Protein 3ZIE (pdb70)

CATH classification: 3.30.110.150

Solvent-accessible surface area: 24473 Å² total

Secondary structure (DSSP, 8-state):
-EEEEEE--SSTTHHHHHHHHHTT-EEEEE-GGGTT-HHHHHHHHHHHHHHHHHHT----EETTTEE---TT-EEEEEEE--/-EEEEEE--SGGGHHHHHHHHHTT-EEEEE-GGGTT-HHHHHHHHHHHHHHHHHHT----EETTTEE---TT-EEEEEEE----/-EEEEEE--SGGGHHHHHHHHHTT-EEEEE-GGGTT-HHHHHHHHHHHHHHHHHHT----EETTTEE---TT-EEEEEEE--/-EEEEEE-SSGGGHHHHHHHHHTT-EEEEE-GGGTT-HHHHHHHHHHHHHHHHHHT----EETTTEE---TT-EEEEEEE-/-EEEEEE--SGGGHHHHHHHHHTT-EEEEE-GGGTT-HHHHHHHHHHHHHHHHHHT----EETTTEE---TT-EEEEEEE--/-EEEEEE-SSGGGHHHHHHHHHTT-EEEEE-TTTTT-HHHHHHHHHHHHHHHHHTT----EETTTEE---TT-EEEEEEE---

B-factor: mean 15.55, std 7.04, range [2.0, 48.79]

Foldseek 3Di:
DEEEEAEPQFQVCLVVCLVQQVVWYKYKYFQVNCLPVVVRVVVSVVSVVVSCVVQVEDWDDDPRGIIIGHRPDYDDPPDDDD/DEEEEAEDQFDPCLVVVLVQLVVFYKYKYFAQNCLPVVVRVVVSVVSVVVSCVVQVHEWADDPDTIIIGGHPDHDDPPDDDDPD/DEEEEAEDQFPPCLVVVLVCQVVWYKYKYFQVNCLPVVVRVVVSVVSVVVSCVVQVEEWADDPSGIIIGGHPYYDDPDDDDD/DEEEEAEPLFDPCLVVVLVQQVVFYKYKYFCPNCLPVVVRVVVSVVSVVVSCVVFVHDWADDPSGIIIGGHPDHDDPPDDD/DEEEEAADQFQVCLVVVLVCQVVWYKYKYFCVNCLVVVVRVVVSVVSVCVSCVVQVHEWDDDPSTIIMGGRPYYDDPPDDDD/DEEEEAEDQFCVCLVVVLVQQVVWYKYKYFCVNCLVVVVRVVVNVVSVVVSCVVQVEDWADDPRTIIIGGHPDYDDPPDDDDD

Sequence (494 aa):
VYIRVAEVTGLNEVPEIKREIYDGNIVVADIAFIKHDKLTLDRVLKDLRQLAEDVKGDIVGLGEDYVITPTGIKVDRNKIRSVYIRVAEVTGLNEVPEIKREIYDGNIVVADIAFIKHDKLTLDRVLKDLRQLAEDVKGDIVGLGEDYVITPTGIKVDRNKIRSSSVYIRVAEVTGLNEVPEIKREIYDGNIVVADIAFIKHDKLTLDRVLKDLRQLAEDVKGDIVGLGEDYVITPTGIKVDRNKIRSVYIRVAEVTGLNEVPEIKREIYDGNIVVADIAFIKHDKLTLDRVLKDLRQLAEDVKGDIVGLGEDYVITPTGIKVDRNKIRVYIRVAEVTGLNEVPEIKREIYDGNIVVADIAFIKHDKLTLDRVLKDLRQLAEDVKGDIVGLGEDYVITPTGIKVDRNKIRSVYIRVAEVTGLNEVPEIKREIYDGNIVVADIAFIKHDKLTLDRVLKDLRQLAEDVKGDIVGLGEDYVITPTGIKVDRNKIRSS

InterPro domains:
  IPR007561 Cell division protein SepF/SepF-related [PF04472] (39-112)
  IPR012426 Cell division protein SepF, archaea [PIRSF019313] (1-121)
  IPR038594 SepF-like superfamily [G3DSA:3.30.110.150] (37-122)

Nearest PDB structures (foldseek):
  3zie-assembly1_A  TM=9.985E-01  e=2.002E-14  Archaeoglobus fulgidus
  3zig-assembly2_B  TM=8.931E-01  e=1.558E-04  Pyrococcus furiosus COM1
  6scq-assembly1_A  TM=8.341E-01  e=1.762E-03  Corynebacterium glutamicum ATCC 13032
  3zii-assembly1_A-2  TM=8.131E-01  e=3.697E-03  Bacillus subtilis
  3p04-assembly1_A  TM=8.706E-01  e=6.338E-03  Corynebacterium glutamicum

Organism: Archaeoglobus fulgidus (strain ATCC 49558 / DSM 4304 / JCM 9628 / NBRC 100126 / VC-16) (NCBI:txid224325)

Radius of gyration: 30.58 Å; Cα contacts (8 Å, |Δi|>4): 1049; chains: 6; bounding box: 72×82×55 Å

Structure (mmCIF, N/CA/C/O backbone):
data_3ZIE
#
_entry.id   3ZIE
#
_cell.length_a   107.020
_cell.length_b   64.090
_cell.length_c   82.640
_cell.angle_alpha   90.00
_cell.angle_beta   90.00
_cell.angle_gamma   90.00
#
_symmetry.space_group_name_H-M   'P 21 21 2'
#
loop_
_entity.id
_entity.type
_entity.pdbx_description
1 polymer 'SEPF-LIKE PROTEIN'
2 water water
#
loop_
_atom_site.group_PDB
_atom_site.id
_atom_site.type_symbol
_atom_site.label_atom_id
_atom_site.label_alt_id
_atom_site.label_comp_id
_atom_site.label_asym_id
_atom_site.label_entity_id
_atom_site.label_seq_id
_atom_site.pdbx_PDB_ins_code
_atom_site.Cartn_x
_atom_site.Cartn_y
_atom_site.Cartn_z
_atom_site.occupancy
_atom_site.B_iso_or_equiv
_atom_site.auth_seq_id
_atom_site.auth_comp_id
_atom_site.auth_asym_id
_atom_site.auth_atom_id
_atom_site.pdbx_PDB_model_num
ATOM 1 N N . VAL A 1 1 ? 66.247 6.448 -1.371 1.00 18.38 37 VAL A N 1
ATOM 2 C CA . VAL A 1 1 ? 65.934 7.702 -2.126 1.00 16.79 37 VAL A CA 1
ATOM 3 C C . VAL A 1 1 ? 65.243 8.582 -1.124 1.00 15.71 37 VAL A C 1
ATOM 4 O O . VAL A 1 1 ? 64.384 8.091 -0.388 1.00 16.78 37 VAL A O 1
ATOM 8 N N . TYR A 1 2 ? 65.568 9.865 -1.067 1.00 12.94 38 TYR A N 1
ATOM 9 C CA . TYR A 1 2 ? 64.670 10.750 -0.370 1.00 12.63 38 TYR A CA 1
ATOM 10 C C . TYR A 1 2 ? 64.437 11.981 -1.224 1.00 11.90 38 TYR A C 1
ATOM 11 O O . TYR A 1 2 ? 65.081 12.097 -2.260 1.00 9.96 38 TYR A O 1
ATOM 20 N N . ILE A 1 3 ? 63.516 12.854 -0.815 1.00 10.06 39 ILE A N 1
ATOM 21 C CA . ILE A 1 3 ? 63.236 14.093 -1.505 1.00 9.56 39 ILE A CA 1
ATOM 22 C C . ILE A 1 3 ? 63.739 15.182 -0.586 1.00 10.60 39 ILE A C 1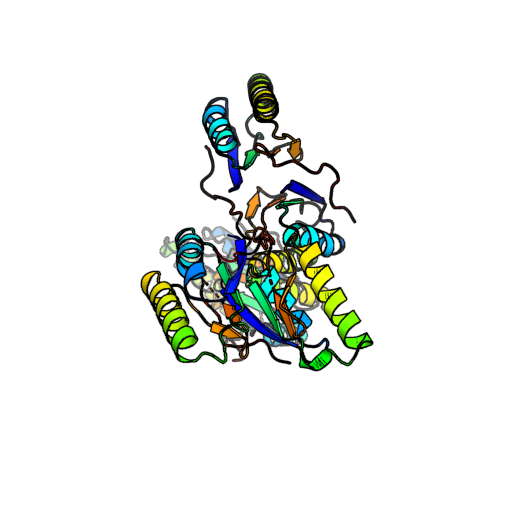
ATOM 23 O O . ILE A 1 3 ? 63.590 15.079 0.649 1.00 10.75 39 ILE A O 1
ATOM 28 N N . ARG A 1 4 ? 64.358 16.216 -1.163 1.00 10.48 40 ARG A N 1
ATOM 29 C CA . ARG A 1 4 ? 64.870 17.331 -0.383 1.00 10.43 40 ARG A CA 1
ATOM 30 C C . ARG A 1 4 ? 64.417 18.615 -1.081 1.00 10.71 40 ARG A C 1
ATOM 31 O O . ARG A 1 4 ? 64.441 18.718 -2.317 1.00 10.13 40 ARG A O 1
ATOM 39 N N . VAL A 1 5 ? 63.936 19.568 -0.302 1.00 11.15 41 VAL A N 1
ATOM 40 C CA . VAL A 1 5 ? 63.559 20.877 -0.827 1.00 10.44 41 VAL A CA 1
ATOM 41 C C . VAL A 1 5 ? 64.776 21.860 -0.826 1.00 11.98 41 VAL A C 1
ATOM 42 O O . VAL A 1 5 ? 65.503 21.968 0.170 1.00 11.47 41 VAL A O 1
ATOM 46 N N . ALA A 1 6 ? 64.938 22.624 -1.910 1.00 9.61 42 ALA A N 1
ATOM 47 C CA . ALA A 1 6 ? 66.017 23.608 -2.045 1.00 10.55 42 ALA A CA 1
ATOM 48 C C . ALA A 1 6 ? 65.422 25.002 -2.070 1.00 11.78 42 ALA A C 1
ATOM 49 O O . ALA A 1 6 ? 64.428 25.236 -2.754 1.00 12.32 42 ALA A O 1
ATOM 51 N N . GLU A 1 7 ? 66.022 25.928 -1.344 1.00 11.61 43 GLU A N 1
ATOM 52 C CA . GLU A 1 7 ? 65.566 27.317 -1.451 1.00 13.95 43 GLU A CA 1
ATOM 53 C C . GLU A 1 7 ? 66.546 28.019 -2.324 1.00 12.86 43 GLU A C 1
ATOM 54 O O . GLU A 1 7 ? 67.672 28.298 -1.917 1.00 13.95 43 GLU A O 1
ATOM 60 N N . VAL A 1 8 ? 66.141 28.253 -3.568 1.00 12.64 44 VAL A N 1
ATOM 61 C CA . VAL A 1 8 ? 67.082 28.677 -4.574 1.00 12.19 44 VAL A CA 1
ATOM 62 C C . VAL A 1 8 ? 67.073 30.200 -4.639 1.00 14.24 44 VAL A C 1
ATOM 63 O O . VAL A 1 8 ? 66.225 30.807 -5.315 1.00 14.59 44 VAL A O 1
ATOM 67 N N . THR A 1 9 ? 68.040 30.804 -3.950 1.00 15.59 45 THR A N 1
ATOM 68 C CA . THR A 1 9 ? 68.166 32.283 -3.863 1.00 17.29 45 THR A CA 1
ATOM 69 C C . THR A 1 9 ? 69.187 32.857 -4.840 1.00 18.06 45 THR A C 1
ATOM 70 O O . THR A 1 9 ? 69.319 34.045 -4.946 1.00 18.78 45 THR A O 1
ATOM 74 N N . GLY A 1 10 ? 69.886 32.028 -5.594 1.00 18.12 46 GLY A N 1
ATOM 75 C CA . GLY A 1 10 ? 71.025 32.532 -6.346 1.00 19.68 46 GLY A CA 1
ATOM 76 C C . GLY A 1 10 ? 71.752 31.401 -7.012 1.00 19.87 46 GLY A C 1
ATOM 77 O O . GLY A 1 10 ? 71.149 30.380 -7.245 1.00 19.39 46 GLY A O 1
ATOM 78 N N . LEU A 1 11 ? 73.040 31.569 -7.289 1.00 18.55 47 LEU A N 1
ATOM 79 C CA . LEU A 1 11 ? 73.822 30.460 -7.889 1.00 19.16 47 LEU A CA 1
ATOM 80 C C . LEU A 1 11 ? 74.416 29.500 -6.886 1.00 17.13 47 LEU A C 1
ATOM 81 O O . LEU A 1 11 ? 74.820 28.399 -7.238 1.00 16.51 47 LEU A O 1
ATOM 86 N N . ASN A 1 12 ? 74.355 29.856 -5.616 1.00 15.19 48 ASN A N 1
ATOM 87 C CA . ASN A 1 12 ? 75.065 29.097 -4.593 1.00 16.56 48 ASN A CA 1
ATOM 88 C C . ASN A 1 12 ? 74.370 27.814 -4.089 1.00 16.21 48 ASN A C 1
ATOM 89 O O . ASN A 1 12 ? 74.843 27.210 -3.158 1.00 18.63 48 ASN A O 1
ATOM 94 N N . GLU A 1 13 ? 73.250 27.406 -4.661 1.00 12.51 49 GLU A N 1
ATOM 95 C CA . GLU A 1 13 ? 72.637 26.199 -4.184 1.00 12.99 49 GLU A CA 1
ATOM 96 C C . GLU A 1 13 ? 72.792 25.095 -5.250 1.00 12.98 49 GLU A C 1
ATOM 97 O O . GLU A 1 13 ? 72.643 23.904 -4.950 1.00 10.77 49 GLU A O 1
ATOM 103 N N . VAL A 1 14 ? 73.128 25.513 -6.468 1.00 11.30 50 VAL A N 1
ATOM 104 C CA . VAL A 1 14 ? 73.295 24.538 -7.573 1.00 12.55 50 VAL A CA 1
ATOM 105 C C . VAL A 1 14 ? 74.290 23.367 -7.270 1.00 12.13 50 VAL A C 1
ATOM 106 O O . VAL A 1 14 ? 73.939 22.231 -7.525 1.00 11.93 50 VAL A O 1
ATOM 110 N N . PRO A 1 15 ? 75.529 23.649 -6.751 1.00 12.08 51 PRO A N 1
ATOM 111 C CA . PRO A 1 15 ? 76.444 22.505 -6.427 1.00 11.55 51 PRO A CA 1
ATOM 112 C C . PRO A 1 15 ? 75.829 21.414 -5.537 1.00 11.59 51 PRO A C 1
ATOM 113 O O . PRO A 1 15 ? 76.033 20.238 -5.798 1.00 10.16 51 PRO A O 1
ATOM 117 N N . GLU A 1 16 ? 75.097 21.804 -4.492 1.00 10.99 52 GLU A N 1
ATOM 118 C CA . GLU A 1 16 ? 74.472 20.829 -3.601 1.00 12.00 52 GLU A CA 1
ATOM 119 C C . GLU A 1 16 ? 73.282 20.102 -4.257 1.00 10.13 52 GLU A C 1
ATOM 120 O O . GLU A 1 16 ? 73.073 18.907 -4.004 1.00 8.52 52 GLU A O 1
ATOM 126 N N . ILE A 1 17 ? 72.498 20.837 -5.060 1.00 8.47 53 ILE A N 1
ATOM 127 C CA . ILE A 1 17 ? 71.398 20.212 -5.826 1.00 8.46 53 ILE A CA 1
ATOM 128 C C . ILE A 1 17 ? 71.985 19.114 -6.699 1.00 8.33 53 ILE A C 1
ATOM 129 O O . ILE A 1 17 ? 71.475 17.977 -6.683 1.00 7.08 53 ILE A O 1
ATOM 134 N N . LYS A 1 18 ? 73.075 19.437 -7.408 1.00 8.25 54 LYS A N 1
ATOM 135 C CA . LYS A 1 18 ? 73.736 18.427 -8.254 1.00 8.93 54 LYS A CA 1
ATOM 136 C C . LYS A 1 18 ? 74.182 17.219 -7.444 1.00 9.01 54 LYS A C 1
ATOM 137 O O . LYS A 1 18 ? 74.001 16.075 -7.873 1.00 8.19 54 LYS A O 1
ATOM 143 N N . ARG A 1 19 ? 74.773 17.470 -6.263 1.00 9.34 55 ARG A N 1
ATOM 144 C CA . ARG A 1 19 ? 75.237 16.389 -5.429 1.00 10.16 55 ARG A CA 1
ATOM 145 C C . ARG A 1 19 ? 74.078 15.439 -5.052 1.00 10.72 55 ARG A C 1
ATOM 146 O O . ARG A 1 19 ? 74.237 14.204 -5.064 1.00 10.31 55 ARG A O 1
ATOM 154 N N . GLU A 1 20 ? 72.917 16.006 -4.719 1.00 9.12 56 GLU A N 1
ATOM 155 C CA . GLU A 1 20 ? 71.776 15.181 -4.311 1.00 9.56 56 GLU A CA 1
ATOM 156 C C . GLU A 1 20 ? 71.257 14.372 -5.482 1.00 9.42 56 GLU A C 1
ATOM 157 O O . GLU A 1 20 ? 70.890 13.178 -5.317 1.00 9.78 56 GLU A O 1
ATOM 163 N N . ILE A 1 21 ? 71.218 15.004 -6.658 1.00 7.97 57 ILE A N 1
ATOM 164 C CA . ILE A 1 21 ? 70.735 14.307 -7.857 1.00 6.82 57 ILE A CA 1
ATOM 165 C C . ILE A 1 21 ? 71.697 13.131 -8.228 1.00 8.06 57 ILE A C 1
ATOM 166 O O . ILE A 1 21 ? 71.254 11.984 -8.411 1.00 7.78 57 ILE A O 1
ATOM 171 N N . TYR A 1 22 ? 72.999 13.420 -8.252 1.00 8.30 58 TYR A N 1
ATOM 172 C CA . TYR A 1 22 ? 74.017 12.407 -8.534 1.00 10.83 58 TYR A CA 1
ATOM 173 C C . TYR A 1 22 ? 73.887 11.231 -7.555 1.00 10.94 58 TYR A C 1
ATOM 174 O O . TYR A 1 22 ? 74.149 10.090 -7.901 1.00 10.56 58 TYR A O 1
ATOM 183 N N . ASP A 1 23 ? 73.509 11.542 -6.314 1.00 11.23 59 ASP A N 1
ATOM 184 C CA . ASP A 1 23 ? 73.340 10.560 -5.286 1.00 12.69 59 ASP A CA 1
ATOM 185 C C . ASP A 1 23 ? 72.100 9.714 -5.467 1.00 12.29 59 ASP A C 1
ATOM 186 O O . ASP A 1 23 ? 71.988 8.701 -4.793 1.00 12.74 59 ASP A O 1
ATOM 191 N N . GLY A 1 24 ? 71.182 10.085 -6.361 1.00 11.08 60 GLY A N 1
ATOM 192 C CA . GLY A 1 24 ? 69.946 9.265 -6.548 1.00 9.21 60 GLY A CA 1
ATOM 193 C C . GLY A 1 24 ? 68.725 9.837 -5.780 1.00 8.46 60 GLY A C 1
ATOM 194 O O . GLY A 1 24 ? 67.684 9.229 -5.729 1.00 9.31 60 GLY A O 1
ATOM 195 N N . ASN A 1 25 ? 68.845 11.037 -5.213 1.00 7.65 61 ASN A N 1
ATOM 196 C CA . ASN A 1 25 ? 67.772 11.724 -4.505 1.00 9.27 61 ASN A CA 1
ATOM 197 C C . ASN A 1 25 ? 67.014 12.697 -5.410 1.00 10.29 61 ASN A C 1
ATOM 198 O O . ASN A 1 25 ? 67.525 13.088 -6.491 1.00 8.99 61 ASN A O 1
ATOM 203 N N . ILE A 1 26 ? 65.793 13.078 -4.974 1.00 10.13 62 ILE A N 1
ATOM 204 C CA . ILE A 1 26 ? 64.916 13.984 -5.733 1.00 9.11 62 ILE A CA 1
ATOM 205 C C . ILE A 1 26 ? 65.035 15.352 -5.091 1.00 10.44 62 ILE A C 1
ATOM 206 O O . ILE A 1 26 ? 65.054 15.471 -3.864 1.00 10.43 62 ILE A O 1
ATOM 211 N N . VAL A 1 27 ? 65.052 16.391 -5.903 1.00 9.74 63 VAL A N 1
ATOM 212 C CA . VAL A 1 27 ? 65.072 17.767 -5.334 1.00 9.17 63 VAL A CA 1
ATOM 213 C C . VAL A 1 27 ? 63.891 18.555 -5.804 1.00 8.85 63 VAL A C 1
ATOM 214 O O . VAL A 1 27 ? 63.542 18.527 -7.012 1.00 8.03 63 VAL A O 1
ATOM 218 N N . VAL A 1 28 ? 63.194 19.172 -4.851 1.00 8.39 64 VAL A N 1
ATOM 219 C CA . VAL A 1 28 ? 62.135 20.141 -5.249 1.00 10.02 64 VAL A CA 1
ATOM 220 C C . VAL A 1 28 ? 62.674 21.537 -4.981 1.00 10.44 64 VAL A C 1
ATOM 221 O O . VAL A 1 28 ? 62.973 21.879 -3.825 1.00 11.38 64 VAL A O 1
ATOM 225 N N . ALA A 1 29 ? 62.870 22.322 -6.038 1.00 9.07 65 ALA A N 1
ATOM 226 C CA . ALA A 1 29 ? 63.555 23.613 -5.881 1.00 10.44 65 ALA A CA 1
ATOM 227 C C . ALA A 1 29 ? 62.550 24.753 -5.866 1.00 11.11 65 ALA A C 1
ATOM 228 O O . ALA A 1 29 ? 61.746 24.849 -6.774 1.00 13.69 65 ALA A O 1
ATOM 230 N N . ASP A 1 30 ? 62.524 25.552 -4.784 1.00 12.31 66 ASP A N 1
ATOM 231 C CA . ASP A 1 30 ? 61.741 26.787 -4.720 1.00 12.28 66 ASP A CA 1
ATOM 232 C C . ASP A 1 30 ? 62.522 27.902 -5.359 1.00 10.78 66 ASP A C 1
ATOM 233 O O . ASP A 1 30 ? 63.540 28.331 -4.817 1.00 12.32 66 ASP A O 1
ATOM 238 N N . ILE A 1 31 ? 62.078 28.349 -6.539 1.00 11.44 67 ILE A N 1
ATOM 239 C CA . ILE A 1 31 ? 62.781 29.394 -7.309 1.00 10.74 67 ILE A CA 1
ATOM 240 C C . ILE A 1 31 ? 62.044 30.749 -7.229 1.00 11.72 67 ILE A C 1
ATOM 241 O O . ILE A 1 31 ? 62.299 31.654 -8.017 1.00 11.76 67 ILE A O 1
ATOM 246 N N . ALA A 1 32 ? 61.117 30.881 -6.267 1.00 13.48 68 ALA A N 1
ATOM 247 C CA . ALA A 1 32 ? 60.300 32.123 -6.139 1.00 15.15 68 ALA A CA 1
ATOM 248 C C . ALA A 1 32 ? 61.167 33.363 -5.938 1.00 15.07 68 ALA A C 1
ATOM 249 O O . ALA A 1 32 ? 60.916 34.411 -6.548 1.00 16.60 68 ALA A O 1
ATOM 251 N N . PHE A 1 33 ? 62.247 33.211 -5.177 1.00 14.79 69 PHE A N 1
ATOM 252 C CA . PHE A 1 33 ? 63.245 34.294 -4.979 1.00 16.25 69 PHE A CA 1
ATOM 253 C C . PHE A 1 33 ? 63.834 34.931 -6.231 1.00 17.32 69 PHE A C 1
ATOM 254 O O . PHE A 1 33 ? 64.134 36.158 -6.242 1.00 16.35 69 PHE A O 1
ATOM 262 N N . ILE A 1 34 ? 64.093 34.087 -7.252 1.00 15.52 70 ILE A N 1
ATOM 263 C CA . ILE A 1 34 ? 64.832 34.572 -8.381 1.00 14.57 70 ILE A CA 1
ATOM 264 C C . ILE A 1 34 ? 63.953 34.593 -9.600 1.00 15.17 70 ILE A C 1
ATOM 265 O O . ILE A 1 34 ? 64.415 34.905 -10.689 1.00 13.79 70 ILE A O 1
ATOM 270 N N . LYS A 1 35 ? 62.688 34.184 -9.439 1.00 16.61 71 LYS A N 1
ATOM 271 C CA . LYS A 1 35 ? 61.759 34.196 -10.545 1.00 18.59 71 LYS A CA 1
ATOM 272 C C . LYS A 1 35 ? 61.718 35.510 -11.327 1.00 20.86 71 LYS A C 1
ATOM 273 O O . LYS A 1 35 ? 61.523 35.518 -12.577 1.00 20.99 71 LYS A O 1
ATOM 279 N N . HIS A 1 36 ? 61.889 36.641 -10.635 1.00 21.06 72 HIS A N 1
ATOM 280 C CA . HIS A 1 36 ? 61.790 37.912 -11.344 1.00 22.12 72 HIS A CA 1
ATOM 281 C C . HIS A 1 36 ? 63.126 38.498 -11.666 1.00 21.93 72 HIS A C 1
ATOM 282 O O . HIS A 1 36 ? 63.151 39.637 -12.137 1.00 22.46 72 HIS A O 1
ATOM 289 N N . ASP A 1 37 ? 64.231 37.762 -11.444 1.00 19.86 73 ASP A N 1
ATOM 290 C CA . ASP A 1 37 ? 65.532 38.221 -11.884 1.00 20.39 73 ASP A CA 1
ATOM 291 C C . ASP A 1 37 ? 65.941 37.192 -12.940 1.00 20.12 73 ASP A C 1
ATOM 292 O O . ASP A 1 37 ? 66.675 36.218 -12.633 1.00 18.07 73 ASP A O 1
ATOM 297 N N . LYS A 1 38 ? 65.458 37.430 -14.154 1.00 17.64 74 LYS A N 1
ATOM 298 C CA . LYS A 1 38 ? 65.494 36.444 -15.237 1.00 17.74 74 LYS A CA 1
ATOM 299 C C . LYS A 1 38 ? 66.870 35.999 -15.685 1.00 16.54 74 LYS A C 1
ATOM 300 O O . LYS A 1 38 ? 67.028 34.850 -16.100 1.00 17.17 74 LYS A O 1
ATOM 306 N N . LEU A 1 39 ? 67.879 36.842 -15.526 1.00 16.01 75 LEU A N 1
ATOM 307 C CA . LEU A 1 39 ? 69.240 36.423 -15.835 1.00 15.61 75 LEU A CA 1
ATOM 308 C C . LEU A 1 39 ? 69.703 35.369 -14.844 1.00 15.40 75 LEU A C 1
ATOM 309 O O . LEU A 1 39 ? 70.250 34.366 -15.251 1.00 14.60 75 LEU A O 1
ATOM 314 N N . THR A 1 40 ? 69.474 35.589 -13.553 1.00 15.07 76 THR A N 1
ATOM 315 C CA . THR A 1 40 ? 69.883 34.638 -12.544 1.00 13.92 76 THR A CA 1
ATOM 316 C C . THR A 1 40 ? 69.129 33.344 -12.745 1.00 13.04 76 THR A C 1
ATOM 317 O O . THR A 1 40 ? 69.737 32.309 -12.696 1.00 14.75 76 THR A O 1
ATOM 321 N N . LEU A 1 41 ? 67.815 33.443 -12.989 1.00 12.46 77 LEU A N 1
ATOM 322 C CA . LEU A 1 41 ? 66.927 32.316 -13.212 1.00 13.92 77 LEU A CA 1
ATOM 323 C C . LEU A 1 41 ? 67.450 31.486 -14.389 1.00 13.23 77 LEU A C 1
ATOM 324 O O . LEU A 1 41 ? 67.489 30.263 -14.306 1.00 11.90 77 LEU A O 1
ATOM 329 N N . ASP A 1 42 ? 67.830 32.156 -15.492 1.00 12.26 78 ASP A N 1
ATOM 330 C CA . ASP A 1 42 ? 68.261 31.417 -16.708 1.00 12.83 78 ASP A CA 1
ATOM 331 C C . ASP A 1 42 ? 69.574 30.732 -16.438 1.00 12.81 78 ASP A C 1
ATOM 332 O O . ASP A 1 42 ? 69.783 29.627 -16.929 1.00 12.57 78 ASP A O 1
ATOM 337 N N . ARG A 1 43 ? 70.456 31.375 -15.655 1.00 12.75 79 ARG A N 1
ATOM 338 C CA . ARG A 1 43 ? 71.733 30.727 -15.280 1.00 14.79 79 ARG A CA 1
ATOM 339 C C . ARG A 1 43 ? 71.471 29.493 -14.436 1.00 13.28 79 ARG A C 1
ATOM 340 O O . ARG A 1 43 ? 71.979 28.430 -14.747 1.00 13.47 79 ARG A O 1
ATOM 348 N N . VAL A 1 44 ? 70.683 29.630 -13.378 1.00 10.99 80 VAL A N 1
ATOM 349 C CA . VAL A 1 44 ? 70.372 28.452 -12.592 1.00 11.49 80 VAL A CA 1
ATOM 350 C C . VAL A 1 44 ? 69.685 27.362 -13.460 1.00 10.92 80 VAL A C 1
ATOM 351 O O . VAL A 1 44 ? 69.996 26.187 -13.323 1.00 10.70 80 VAL A O 1
ATOM 355 N N . LEU A 1 45 ? 68.732 27.746 -14.313 1.00 10.61 81 LEU A N 1
ATOM 356 C CA . LEU A 1 45 ? 67.964 26.730 -15.096 1.00 11.42 81 LEU A CA 1
ATOM 357 C C . LEU A 1 45 ? 68.802 26.005 -16.156 1.00 11.19 81 LEU A C 1
ATOM 358 O O . LEU A 1 45 ? 68.628 24.807 -16.411 1.00 10.86 81 LEU A O 1
ATOM 363 N N . LYS A 1 46 ? 69.677 26.741 -16.800 1.00 11.21 82 LYS A N 1
ATOM 364 C CA . LYS A 1 46 ? 70.598 26.153 -17.726 1.00 12.71 82 LYS A CA 1
ATOM 365 C C . LYS A 1 46 ? 71.393 25.036 -16.985 1.00 11.00 82 LYS A C 1
ATOM 366 O O . LYS A 1 46 ? 71.521 23.919 -17.495 1.00 9.52 82 LYS A O 1
ATOM 372 N N . ASP A 1 47 ? 71.906 25.361 -15.802 1.00 10.78 83 ASP A N 1
ATOM 373 C CA . ASP A 1 47 ? 72.708 24.393 -15.027 1.00 12.39 83 ASP A CA 1
ATOM 374 C C . ASP A 1 47 ? 71.868 23.183 -14.663 1.00 11.21 83 ASP A C 1
ATOM 375 O O . ASP A 1 47 ? 72.330 22.040 -14.803 1.00 9.58 83 ASP A O 1
ATOM 380 N N . LEU A 1 48 ? 70.628 23.411 -14.204 1.00 9.00 84 LEU A N 1
ATOM 381 C CA . LEU A 1 48 ? 69.800 22.254 -13.813 1.00 9.13 84 LEU A CA 1
ATOM 382 C C . LEU A 1 48 ? 69.259 21.381 -14.958 1.00 9.60 84 LEU A C 1
ATOM 383 O O . LEU A 1 48 ? 69.064 20.165 -14.782 1.00 7.56 84 LEU A O 1
ATOM 388 N N . ARG A 1 49 ? 68.949 22.018 -16.078 1.00 9.36 85 ARG A N 1
ATOM 389 C CA . ARG A 1 49 ? 68.595 21.303 -17.310 1.00 9.37 85 ARG A CA 1
ATOM 390 C C . ARG A 1 49 ? 69.761 20.489 -17.857 1.00 9.59 85 ARG A C 1
ATOM 391 O O . ARG A 1 49 ? 69.571 19.350 -18.293 1.00 9.14 85 ARG A O 1
ATOM 399 N N . GLN A 1 50 ? 70.967 21.048 -17.799 1.00 8.36 86 GLN A N 1
ATOM 400 C CA . GLN A 1 50 ? 72.138 20.301 -18.233 1.00 11.33 86 GLN A CA 1
ATOM 401 C C . GLN A 1 50 ? 72.331 19.086 -17.313 1.00 11.34 86 GLN A C 1
ATOM 402 O O . GLN A 1 50 ? 72.647 17.974 -17.762 1.00 10.76 86 GLN A O 1
ATOM 408 N N . LEU A 1 51 ? 72.113 19.271 -16.015 1.00 10.67 87 LEU A N 1
ATOM 409 C CA . LEU A 1 51 ? 72.254 18.121 -15.091 1.00 8.55 87 LEU A CA 1
ATOM 410 C C . LEU A 1 51 ? 71.194 17.009 -15.439 1.00 10.55 87 LEU A C 1
ATOM 411 O O . LEU A 1 51 ? 71.532 15.835 -15.474 1.00 9.20 87 LEU A O 1
ATOM 416 N N . ALA A 1 52 ? 69.922 17.391 -15.603 1.00 8.72 88 ALA A N 1
ATOM 417 C CA . ALA A 1 52 ? 68.886 16.452 -15.987 1.00 10.14 88 ALA A CA 1
ATOM 418 C C . ALA A 1 52 ? 69.246 15.682 -17.243 1.00 10.14 88 ALA A C 1
ATOM 419 O O . ALA A 1 52 ? 69.075 14.457 -17.271 1.00 11.28 88 ALA A O 1
ATOM 421 N N . GLU A 1 53 ? 69.735 16.374 -18.270 1.00 10.57 89 GLU A N 1
ATOM 422 C CA . GLU A 1 53 ? 70.165 15.689 -19.488 1.00 13.65 89 GLU A CA 1
ATOM 423 C C . GLU A 1 53 ? 71.282 14.706 -19.202 1.00 11.17 89 GLU A C 1
ATOM 424 O O . GLU A 1 53 ? 71.271 13.582 -19.709 1.00 10.28 89 GLU A O 1
ATOM 430 N N . ASP A 1 54 ? 72.266 15.163 -18.428 1.00 11.50 90 ASP A N 1
ATOM 431 C CA . ASP A 1 54 ? 73.480 14.393 -18.164 1.00 10.73 90 ASP A CA 1
ATOM 432 C C . ASP A 1 54 ? 73.145 13.092 -17.499 1.00 11.83 90 ASP A C 1
ATOM 433 O O . ASP A 1 54 ? 73.674 12.065 -17.897 1.00 12.05 90 ASP A O 1
ATOM 438 N N . VAL A 1 55 ? 72.264 13.121 -16.494 1.00 11.02 91 VAL A N 1
ATOM 439 C CA . VAL A 1 55 ? 71.933 11.913 -15.772 1.00 9.41 91 VAL A CA 1
ATOM 440 C C . VAL A 1 55 ? 70.729 11.163 -16.300 1.00 10.70 91 VAL A C 1
ATOM 441 O O . VAL A 1 55 ? 70.330 10.160 -15.720 1.00 10.20 91 VAL A O 1
ATOM 445 N N . LYS A 1 56 ? 70.194 11.618 -17.433 1.00 11.10 92 LYS A N 1
ATOM 446 C CA . LYS A 1 56 ? 68.924 11.154 -17.942 1.00 12.20 92 LYS A CA 1
ATOM 447 C C . LYS A 1 56 ? 67.827 11.148 -16.848 1.00 12.24 92 LYS A C 1
ATOM 448 O O . LYS A 1 56 ? 67.103 10.160 -16.699 1.00 11.41 92 LYS A O 1
ATOM 454 N N . GLY A 1 57 ? 67.760 12.233 -16.072 1.00 11.26 93 GLY A N 1
ATOM 455 C CA . GLY A 1 57 ? 66.675 12.404 -15.068 1.00 10.94 93 GLY A CA 1
ATOM 456 C C . GLY A 1 57 ? 65.624 13.315 -15.693 1.00 12.51 93 GLY A C 1
ATOM 457 O O . GLY A 1 57 ? 65.482 13.400 -16.931 1.00 12.26 93 GLY A O 1
ATOM 458 N N . ASP A 1 58 ? 64.882 14.053 -14.883 1.00 10.67 94 ASP A N 1
ATOM 459 C CA . ASP A 1 58 ? 63.891 14.906 -15.507 1.00 10.42 94 ASP A CA 1
ATOM 460 C C . ASP A 1 58 ? 63.904 16.189 -14.727 1.00 8.99 94 ASP A C 1
ATOM 461 O O . ASP A 1 58 ? 64.455 16.263 -13.607 1.00 9.04 94 ASP A O 1
ATOM 466 N N . ILE A 1 59 ? 63.249 17.175 -15.290 1.00 8.38 95 ILE A N 1
ATOM 467 C CA . ILE A 1 59 ? 63.078 18.480 -14.650 1.00 9.45 95 ILE A CA 1
ATOM 468 C C . ILE A 1 59 ? 61.785 19.077 -15.224 1.00 10.21 95 ILE A C 1
ATOM 469 O O . ILE A 1 59 ? 61.553 19.047 -16.446 1.00 7.97 95 ILE A O 1
ATOM 474 N N . VAL A 1 60 ? 60.895 19.538 -14.353 1.00 9.67 96 VAL A N 1
ATOM 475 C CA . VAL A 1 60 ? 59.614 20.076 -14.831 1.00 10.92 96 VAL A CA 1
ATOM 476 C C . VAL A 1 60 ? 59.147 21.119 -13.788 1.00 10.90 96 VAL A C 1
ATOM 477 O O . VAL A 1 60 ? 59.440 20.990 -12.566 1.00 9.30 96 VAL A O 1
ATOM 481 N N . GLY A 1 61 ? 58.549 22.179 -14.278 1.00 9.87 97 GLY A N 1
ATOM 482 C CA . GLY A 1 61 ? 57.926 23.188 -13.406 1.00 12.06 97 GLY A CA 1
ATOM 483 C C . GLY A 1 61 ? 56.777 22.604 -12.563 1.00 12.28 97 GLY A C 1
ATOM 484 O O . GLY A 1 61 ? 55.964 21.799 -13.056 1.00 13.18 97 GLY A O 1
ATOM 485 N N . LEU A 1 62 ? 56.709 23.007 -11.292 1.00 11.78 98 LEU A N 1
ATOM 486 C CA . LEU A 1 62 ? 55.559 22.707 -10.471 1.00 12.23 98 LEU A CA 1
ATOM 487 C C . LEU A 1 62 ? 54.951 24.082 -10.184 1.00 13.18 98 LEU A C 1
ATOM 488 O O . LEU A 1 62 ? 55.507 24.898 -9.425 1.00 11.69 98 LEU A O 1
ATOM 493 N N . GLY A 1 63 ? 53.827 24.334 -10.825 1.00 14.94 99 GLY A N 1
ATOM 494 C CA . GLY A 1 63 ? 53.237 25.681 -10.854 1.00 18.67 99 GLY A CA 1
ATOM 495 C C . GLY A 1 63 ? 54.285 26.738 -11.163 1.00 19.07 99 GLY A C 1
ATOM 496 O O . GLY A 1 63 ? 55.221 26.544 -11.944 1.00 21.25 99 GLY A O 1
ATOM 497 N N . GLU A 1 64 ? 54.155 27.845 -10.482 1.00 21.86 100 GLU A N 1
ATOM 498 C CA . GLU A 1 64 ? 55.016 28.981 -10.680 1.00 23.40 100 GLU A CA 1
ATOM 499 C C . GLU A 1 64 ? 56.304 29.041 -9.859 1.00 21.94 100 GLU A C 1
ATOM 500 O O . GLU A 1 64 ? 57.329 29.533 -10.332 1.00 23.03 100 GLU A O 1
ATOM 506 N N . ASP A 1 65 ? 56.220 28.625 -8.607 1.00 19.08 101 ASP A N 1
ATOM 507 C CA . ASP A 1 65 ? 57.352 28.771 -7.701 1.00 17.64 101 ASP A CA 1
ATOM 508 C C . ASP A 1 65 ? 58.405 27.662 -7.598 1.00 14.96 101 ASP A C 1
ATOM 509 O O . ASP A 1 65 ? 59.453 27.894 -6.988 1.00 13.76 101 ASP A O 1
ATOM 514 N N . TYR A 1 66 ? 58.112 26.492 -8.153 1.00 13.14 102 TYR A N 1
ATOM 515 C CA . TYR A 1 66 ? 58.916 25.280 -7.951 1.00 12.56 102 TYR A CA 1
ATOM 516 C C . TYR A 1 66 ? 59.361 24.550 -9.214 1.00 13.17 102 TYR A C 1
ATOM 517 O O . TYR A 1 66 ? 58.653 24.547 -10.241 1.00 13.40 102 TYR A O 1
ATOM 526 N N . VAL A 1 67 ? 60.527 23.902 -9.127 1.00 11.52 103 VAL A N 1
ATOM 527 C CA . VAL A 1 67 ? 60.973 23.014 -10.170 1.00 11.40 103 VAL A CA 1
ATOM 528 C C . VAL A 1 67 ? 61.235 21.683 -9.471 1.00 11.17 103 VAL A C 1
ATOM 529 O O . VAL A 1 67 ? 61.824 21.652 -8.387 1.00 10.09 103 VAL A O 1
ATOM 533 N N . ILE A 1 68 ? 60.734 20.607 -10.050 1.00 10.11 104 ILE A N 1
ATOM 534 C CA . ILE A 1 68 ? 60.973 19.259 -9.515 1.00 9.96 104 ILE A CA 1
ATOM 535 C C . ILE A 1 68 ? 62.070 18.658 -10.390 1.00 11.07 104 ILE A C 1
ATOM 536 O O . ILE A 1 68 ? 61.968 18.681 -11.635 1.00 9.85 104 ILE A O 1
ATOM 549 N N . THR A 1 70 ? 64.635 15.183 -10.910 1.00 9.61 106 THR A N 1
ATOM 550 C CA . THR A 1 70 ? 64.644 13.773 -10.582 1.00 7.49 106 THR A CA 1
ATOM 551 C C . THR A 1 70 ? 65.960 13.154 -11.054 1.00 7.83 106 THR A C 1
ATOM 552 O O . THR A 1 70 ? 66.553 13.586 -12.066 1.00 8.49 106 THR A O 1
ATOM 556 N N . PRO A 1 71 ? 66.429 12.136 -10.326 1.00 7.20 107 PRO A N 1
ATOM 557 C CA . PRO A 1 71 ? 67.631 11.470 -10.784 1.00 7.78 107 PRO A CA 1
ATOM 558 C C . PRO A 1 71 ? 67.406 10.396 -11.907 1.00 8.34 107 PRO A C 1
ATOM 559 O O . PRO A 1 71 ? 66.256 10.096 -12.342 1.00 8.35 107 PRO A O 1
ATOM 563 N N . THR A 1 72 ? 68.515 9.789 -12.339 1.00 9.53 108 THR A N 1
ATOM 564 C CA . THR A 1 72 ? 68.480 8.662 -13.313 1.00 10.90 108 THR A CA 1
ATOM 565 C C . THR A 1 72 ? 67.412 7.671 -12.922 1.00 11.61 108 THR A C 1
ATOM 566 O O . THR A 1 72 ? 67.300 7.283 -11.778 1.00 11.93 108 THR A O 1
ATOM 570 N N . GLY A 1 73 ? 66.574 7.277 -13.867 1.00 13.65 109 GLY A N 1
ATOM 571 C CA . GLY A 1 73 ? 65.642 6.236 -13.543 1.00 13.89 109 GLY A CA 1
ATOM 572 C C . GLY A 1 73 ? 64.309 6.732 -13.039 1.00 14.90 109 GLY A C 1
ATOM 573 O O . GLY A 1 73 ? 63.371 5.930 -13.019 1.00 16.15 109 GLY A O 1
ATOM 574 N N . ILE A 1 74 ? 64.198 8.021 -12.654 1.00 12.76 110 ILE A N 1
ATOM 575 C CA . ILE A 1 74 ? 62.954 8.559 -12.097 1.00 11.33 110 ILE A CA 1
ATOM 576 C C . ILE A 1 74 ? 62.409 9.644 -13.023 1.00 11.93 110 ILE A C 1
ATOM 577 O O . ILE A 1 74 ? 63.121 10.586 -13.388 1.00 9.93 110 ILE A O 1
ATOM 582 N N . LYS A 1 75 ? 61.161 9.465 -13.464 1.00 13.34 111 LYS A N 1
ATOM 583 C CA . LYS A 1 75 ? 60.492 10.455 -14.328 1.00 15.02 111 LYS A CA 1
ATOM 584 C C . LYS A 1 75 ? 59.379 11.198 -13.596 1.00 14.34 111 LYS A C 1
ATOM 585 O O . LYS A 1 75 ? 58.970 10.790 -12.511 1.00 11.14 111 LYS A O 1
ATOM 591 N N . VAL A 1 76 ? 58.909 12.286 -14.214 1.00 14.16 112 VAL A N 1
ATOM 592 C CA . VAL A 1 76 ? 57.724 13.033 -13.802 1.00 14.46 112 VAL A CA 1
ATOM 593 C C . VAL A 1 76 ? 56.664 12.796 -14.844 1.00 14.86 112 VAL A C 1
ATOM 594 O O . VAL A 1 76 ? 56.858 13.190 -16.005 1.00 17.45 112 VAL A O 1
ATOM 598 N N . ASP A 1 77 ? 55.564 12.140 -14.470 1.00 14.71 113 ASP A N 1
ATOM 599 C CA . ASP A 1 77 ? 54.411 11.923 -15.350 1.00 14.93 113 ASP A CA 1
ATOM 600 C C . ASP A 1 77 ? 53.709 13.207 -15.483 1.00 15.47 113 ASP A C 1
ATOM 601 O O . ASP A 1 77 ? 53.112 13.660 -14.520 1.00 17.94 113 ASP A O 1
ATOM 606 N N . ARG A 1 78 ? 53.747 13.820 -16.675 1.00 13.37 114 ARG A N 1
ATOM 607 C CA . ARG A 1 78 ? 53.083 15.087 -16.898 1.00 12.81 114 ARG A CA 1
ATOM 608 C C . ARG A 1 78 ? 51.541 15.105 -16.993 1.00 11.95 114 ARG A C 1
ATOM 609 O O . ARG A 1 78 ? 50.975 16.176 -17.071 1.00 12.41 114 ARG A O 1
ATOM 617 N N . ASN A 1 79 ? 50.889 13.955 -17.040 1.00 11.80 115 ASN A N 1
ATOM 618 C CA . ASN A 1 79 ? 49.429 13.918 -17.004 1.00 12.42 115 ASN A CA 1
ATOM 619 C C . ASN A 1 79 ? 49.043 14.067 -15.534 1.00 11.93 115 ASN A C 1
ATOM 620 O O . ASN A 1 79 ? 49.384 13.206 -14.753 1.00 12.78 115 ASN A O 1
ATOM 625 N N . LYS A 1 80 ? 48.381 15.159 -15.174 1.00 10.73 116 LYS A N 1
ATOM 626 C CA . LYS A 1 80 ? 47.984 15.382 -13.765 1.00 12.73 116 LYS A CA 1
ATOM 627 C C . LYS A 1 80 ? 46.835 14.476 -13.312 1.00 13.79 116 LYS A C 1
ATOM 628 O O . LYS A 1 80 ? 46.013 13.985 -14.135 1.00 14.18 116 LYS A O 1
ATOM 634 N N . ILE A 1 81 ? 46.752 14.257 -12.006 1.00 13.49 117 ILE A N 1
ATOM 635 C CA . ILE A 1 81 ? 45.562 13.617 -11.413 1.00 15.09 117 ILE A CA 1
ATOM 636 C C . ILE A 1 81 ? 44.565 14.738 -11.248 1.00 15.96 117 ILE A C 1
ATOM 637 O O . ILE A 1 81 ? 44.845 15.703 -10.542 1.00 12.16 117 ILE A O 1
ATOM 642 N N . ARG A 1 82 ? 43.409 14.622 -11.897 1.00 17.76 118 ARG A N 1
ATOM 643 C CA . ARG A 1 82 ? 42.462 15.745 -11.921 1.00 23.29 118 ARG A CA 1
ATOM 644 C C . ARG A 1 82 ? 41.085 15.166 -11.636 1.00 25.41 118 ARG A C 1
ATOM 645 O O . ARG A 1 82 ? 40.927 13.954 -11.649 1.00 26.02 118 ARG A O 1
ATOM 653 N N . SER A 1 83 ? 40.111 16.018 -11.352 1.00 28.12 119 SER A N 1
ATOM 654 C CA . SER A 1 83 ? 38.761 15.520 -11.127 1.00 31.97 119 SER A CA 1
ATOM 655 C C . SER A 1 83 ? 38.371 14.390 -12.092 1.00 32.81 119 SER A C 1
ATOM 656 O O . SER A 1 83 ? 38.123 14.630 -13.281 1.00 35.61 119 SER A O 1
ATOM 659 N N . VAL B 1 1 ? 59.788 4.120 -10.171 1.00 16.41 37 VAL B N 1
ATOM 660 C CA . VAL B 1 1 ? 59.207 5.254 -9.390 1.00 16.25 37 VAL B CA 1
ATOM 661 C C . VAL B 1 1 ? 59.024 6.384 -10.359 1.00 13.79 37 VAL B C 1
ATOM 662 O O . VAL B 1 1 ? 59.933 6.647 -11.147 1.00 13.91 37 VAL B O 1
ATOM 666 N N . TYR B 1 2 ? 57.828 6.986 -10.374 1.00 12.55 38 TYR B N 1
ATOM 667 C CA . TYR B 1 2 ? 57.651 8.288 -10.947 1.00 12.15 38 TYR B CA 1
ATOM 668 C C . TYR B 1 2 ? 56.921 9.221 -9.992 1.00 12.28 38 TYR B C 1
ATOM 669 O O . TYR B 1 2 ? 56.263 8.788 -8.997 1.00 12.36 38 TYR B O 1
ATOM 678 N N . ILE B 1 3 ? 56.997 10.495 -10.328 1.00 9.91 39 ILE B N 1
ATOM 679 C CA . ILE B 1 3 ? 56.307 11.546 -9.582 1.00 10.02 39 ILE B CA 1
ATOM 680 C C . ILE B 1 3 ? 55.113 11.969 -10.405 1.00 9.68 39 ILE B C 1
ATOM 681 O O . ILE B 1 3 ? 55.231 12.115 -11.637 1.00 9.43 39 ILE B O 1
ATOM 686 N N . ARG B 1 4 ? 53.961 12.075 -9.771 1.00 9.03 40 ARG B N 1
ATOM 687 C CA . ARG B 1 4 ? 52.790 12.658 -10.441 1.00 10.57 40 ARG B CA 1
ATOM 688 C C . ARG B 1 4 ? 52.205 13.837 -9.649 1.00 10.30 40 ARG B C 1
ATOM 689 O O . ARG B 1 4 ? 52.259 13.810 -8.414 1.00 9.70 40 ARG B O 1
ATOM 697 N N . VAL B 1 5 ? 51.654 14.837 -10.345 1.00 8.71 41 VAL B N 1
ATOM 698 C CA . VAL B 1 5 ? 51.112 16.040 -9.723 1.00 9.25 41 VAL B CA 1
ATOM 699 C C . VAL B 1 5 ? 49.580 15.911 -9.653 1.00 11.25 41 VAL B C 1
ATOM 700 O O . VAL B 1 5 ? 48.963 15.490 -10.652 1.00 10.07 41 VAL B O 1
ATOM 704 N N . ALA B 1 6 ? 48.965 16.163 -8.476 1.00 10.03 42 ALA B N 1
ATOM 705 C CA . ALA B 1 6 ? 47.466 16.135 -8.377 1.00 11.82 42 ALA B CA 1
ATOM 706 C C . ALA B 1 6 ? 46.933 17.552 -8.167 1.00 12.90 42 ALA B C 1
ATOM 707 O O . ALA B 1 6 ? 47.524 18.306 -7.430 1.00 14.04 42 ALA B O 1
ATOM 709 N N . GLU B 1 7 ? 45.841 17.911 -8.857 1.00 14.10 43 GLU B N 1
ATOM 710 C CA . GLU B 1 7 ? 45.154 19.195 -8.661 1.00 13.29 43 GLU B CA 1
ATOM 711 C C . GLU B 1 7 ? 43.939 18.856 -7.826 1.00 13.31 43 GLU B C 1
ATOM 712 O O . GLU B 1 7 ? 42.987 18.235 -8.340 1.00 13.82 43 GLU B O 1
ATOM 718 N N . VAL B 1 8 ? 44.036 19.097 -6.519 1.00 12.52 44 VAL B N 1
ATOM 719 C CA . VAL B 1 8 ? 43.011 18.581 -5.590 1.00 14.14 44 VAL B CA 1
ATOM 720 C C . VAL B 1 8 ? 41.905 19.637 -5.501 1.00 15.08 44 VAL B C 1
ATOM 721 O O . VAL B 1 8 ? 42.151 20.742 -4.976 1.00 14.93 44 VAL B O 1
ATOM 725 N N . THR B 1 9 ? 40.729 19.299 -6.017 1.00 16.63 45 THR B N 1
ATOM 726 C CA . THR B 1 9 ? 39.586 20.243 -5.988 1.00 18.19 45 THR B CA 1
ATOM 727 C C . THR B 1 9 ? 38.408 19.781 -5.110 1.00 19.59 45 THR B C 1
ATOM 728 O O . THR B 1 9 ? 37.355 20.446 -5.069 1.00 20.02 45 THR B O 1
ATOM 732 N N . GLY B 1 10 ? 38.597 18.670 -4.397 1.00 20.57 46 GLY B N 1
ATOM 733 C CA . GLY B 1 10 ? 37.541 18.020 -3.597 1.00 21.42 46 GLY B CA 1
ATOM 734 C C . GLY B 1 10 ? 37.958 16.605 -3.263 1.00 21.47 46 GLY B C 1
ATOM 735 O O . GLY B 1 10 ? 39.106 16.197 -3.544 1.00 23.59 46 GLY B O 1
ATOM 736 N N . LEU B 1 11 ? 37.037 15.802 -2.745 1.00 19.85 47 LEU B N 1
ATOM 737 C CA . LEU B 1 11 ? 37.390 14.452 -2.337 1.00 19.38 47 LEU B CA 1
ATOM 738 C C . LEU B 1 11 ? 37.559 13.458 -3.515 1.00 19.11 47 LEU B C 1
ATOM 739 O O . LEU B 1 11 ? 38.081 12.359 -3.347 1.00 16.63 47 LEU B O 1
ATOM 744 N N . ASN B 1 12 ? 37.161 13.853 -4.716 1.00 18.94 48 ASN B N 1
ATOM 745 C CA . ASN B 1 12 ? 37.226 12.920 -5.851 1.00 20.50 48 ASN B CA 1
ATOM 746 C C . ASN B 1 12 ? 38.647 12.565 -6.380 1.00 19.87 48 ASN B C 1
ATOM 747 O O . ASN B 1 12 ? 38.783 11.579 -7.130 1.00 22.02 48 ASN B O 1
ATOM 752 N N . GLU B 1 13 ? 39.685 13.310 -5.983 1.00 17.24 49 GLU B N 1
ATOM 753 C CA . GLU B 1 13 ? 41.093 12.963 -6.375 1.00 16.23 49 GLU B CA 1
ATOM 754 C C . GLU B 1 13 ? 41.811 11.981 -5.446 1.00 15.08 49 GLU B C 1
ATOM 755 O O . GLU B 1 13 ? 42.844 11.394 -5.802 1.00 13.23 49 GLU B O 1
ATOM 761 N N . VAL B 1 14 ? 41.261 11.782 -4.248 1.00 15.10 50 VAL B N 1
ATOM 762 C CA . VAL B 1 14 ? 41.920 10.945 -3.225 1.00 14.03 50 VAL B CA 1
ATOM 763 C C . VAL B 1 14 ? 42.089 9.515 -3.693 1.00 13.33 50 VAL B C 1
ATOM 764 O O . VAL B 1 14 ? 43.169 8.979 -3.564 1.00 13.56 50 VAL B O 1
ATOM 768 N N . PRO B 1 15 ? 41.043 8.878 -4.305 1.00 15.17 51 PRO B N 1
ATOM 769 C CA . PRO B 1 15 ? 41.248 7.472 -4.623 1.00 13.36 51 PRO B CA 1
ATOM 770 C C . PRO B 1 15 ? 42.384 7.261 -5.654 1.00 13.67 51 PRO B C 1
ATOM 771 O O . PRO B 1 15 ? 43.138 6.279 -5.543 1.00 12.59 51 PRO B O 1
ATOM 775 N N . GLU B 1 16 ? 42.539 8.157 -6.639 1.00 12.59 52 GLU B N 1
ATOM 776 C CA . GLU B 1 16 ? 43.670 8.000 -7.598 1.00 13.42 52 GLU B CA 1
ATOM 777 C C . GLU B 1 16 ? 45.036 8.311 -6.940 1.00 11.48 52 GLU B C 1
ATOM 778 O O . GLU B 1 16 ? 46.030 7.717 -7.324 1.00 13.05 52 GLU B O 1
ATOM 784 N N . ILE B 1 17 ? 45.086 9.262 -5.997 1.00 11.07 53 ILE B N 1
ATOM 785 C CA . ILE B 1 17 ? 46.335 9.522 -5.208 1.00 10.87 53 ILE B CA 1
ATOM 786 C C . ILE B 1 17 ? 46.713 8.259 -4.440 1.00 9.87 53 ILE B C 1
ATOM 787 O O . ILE B 1 17 ? 47.887 7.823 -4.415 1.00 9.88 53 ILE B O 1
ATOM 792 N N . LYS B 1 18 ? 45.703 7.625 -3.845 1.00 10.19 54 LYS B N 1
ATOM 793 C CA . LYS B 1 18 ? 45.971 6.398 -3.082 1.00 10.56 54 LYS B CA 1
ATOM 794 C C . LYS B 1 18 ? 46.568 5.354 -3.999 1.00 9.87 54 LYS B C 1
ATOM 795 O O . LYS B 1 18 ? 47.552 4.691 -3.631 1.00 11.10 54 LYS B O 1
ATOM 801 N N . ARG B 1 19 ? 45.973 5.188 -5.183 1.00 9.60 55 ARG B N 1
ATOM 802 C CA . ARG B 1 19 ? 46.422 4.195 -6.143 1.00 11.11 55 ARG B CA 1
ATOM 803 C C . ARG B 1 19 ? 47.891 4.410 -6.548 1.00 9.64 55 ARG B C 1
ATOM 804 O O . ARG B 1 19 ? 48.674 3.445 -6.614 1.00 9.97 55 ARG B O 1
ATOM 812 N N . GLU B 1 20 ? 48.264 5.656 -6.803 1.00 8.37 56 GLU B N 1
ATOM 813 C CA . GLU B 1 20 ? 49.678 5.984 -7.167 1.00 8.81 56 GLU B CA 1
ATOM 814 C C . GLU B 1 20 ? 50.694 5.671 -6.047 1.00 8.53 56 GLU B C 1
ATOM 815 O O . GLU B 1 20 ? 51.735 5.059 -6.287 1.00 9.93 56 GLU B O 1
ATOM 821 N N . ILE B 1 21 ? 50.356 6.034 -4.818 1.00 8.37 57 ILE B N 1
ATOM 822 C CA . ILE B 1 21 ? 51.173 5.723 -3.631 1.00 9.15 57 ILE B CA 1
ATOM 823 C C . ILE B 1 21 ? 51.324 4.199 -3.427 1.00 10.46 57 ILE B C 1
ATOM 824 O O . ILE B 1 21 ? 52.461 3.698 -3.215 1.00 8.60 57 ILE B O 1
ATOM 829 N N . TYR B 1 22 ? 50.200 3.472 -3.525 1.00 10.50 58 TYR B N 1
ATOM 830 C CA . TYR B 1 22 ? 50.205 2.016 -3.461 1.00 11.01 58 TYR B CA 1
ATOM 831 C C . TYR B 1 22 ? 51.024 1.422 -4.599 1.00 12.30 58 TYR B C 1
ATOM 832 O O . TYR B 1 22 ? 51.581 0.348 -4.449 1.00 14.28 58 TYR B O 1
ATOM 841 N N . ASP B 1 23 ? 51.124 2.122 -5.721 1.00 12.32 59 ASP B N 1
ATOM 842 C CA . ASP B 1 23 ? 51.935 1.658 -6.853 1.00 13.40 59 ASP B CA 1
ATOM 843 C C . ASP B 1 23 ? 53.444 1.955 -6.650 1.00 12.31 59 ASP B C 1
ATOM 844 O O . ASP B 1 23 ? 54.262 1.661 -7.519 1.00 10.82 59 ASP B O 1
ATOM 849 N N . GLY B 1 24 ? 53.789 2.593 -5.523 1.00 11.26 60 GLY B N 1
ATOM 850 C CA . GLY B 1 24 ? 55.176 2.904 -5.219 1.00 9.51 60 GLY B CA 1
ATOM 851 C C . GLY B 1 24 ? 55.637 4.230 -5.822 1.00 8.54 60 GLY B C 1
ATOM 852 O O . GLY B 1 24 ? 56.857 4.502 -5.880 1.00 8.49 60 GLY B O 1
ATOM 853 N N . ASN B 1 25 ? 54.685 5.017 -6.320 1.00 8.03 61 ASN B N 1
ATOM 854 C CA . ASN B 1 25 ? 54.967 6.347 -6.904 1.00 8.62 61 ASN B CA 1
ATOM 855 C C . ASN B 1 25 ? 54.811 7.497 -5.896 1.00 8.60 61 ASN B C 1
ATOM 856 O O . ASN B 1 25 ? 54.227 7.297 -4.817 1.00 7.21 61 ASN B O 1
ATOM 861 N N . ILE B 1 26 ? 55.323 8.687 -6.267 1.00 7.62 62 ILE B N 1
ATOM 862 C CA . ILE B 1 26 ? 55.328 9.891 -5.410 1.00 7.01 62 ILE B CA 1
ATOM 863 C C . ILE B 1 26 ? 54.243 10.814 -5.972 1.00 8.41 62 ILE B C 1
ATOM 864 O O . ILE B 1 26 ? 54.112 10.952 -7.211 1.00 8.21 62 ILE B O 1
ATOM 869 N N . VAL B 1 27 ? 53.447 11.411 -5.084 1.00 6.67 63 VAL B N 1
ATOM 870 C CA . VAL B 1 27 ? 52.446 12.382 -5.515 1.00 7.01 63 VAL B CA 1
ATOM 871 C C . VAL B 1 27 ? 52.709 13.722 -4.857 1.00 7.62 63 VAL B C 1
ATOM 872 O O . VAL B 1 27 ? 52.917 13.783 -3.624 1.00 7.26 63 VAL B O 1
ATOM 876 N N . VAL B 1 28 ? 52.726 14.777 -5.672 1.00 7.09 64 VAL B N 1
ATOM 877 C CA . VAL B 1 28 ? 52.779 16.136 -5.161 1.00 8.42 64 VAL B CA 1
ATOM 878 C C . VAL B 1 28 ? 51.370 16.689 -5.415 1.00 9.85 64 VAL B C 1
ATOM 879 O O . VAL B 1 28 ? 50.892 16.776 -6.552 1.00 10.58 64 VAL B O 1
ATOM 883 N N . ALA B 1 29 ? 50.653 16.992 -4.339 1.00 11.06 65 ALA B N 1
ATOM 884 C CA . ALA B 1 29 ? 49.242 17.423 -4.462 1.00 12.40 65 ALA B CA 1
ATOM 885 C C . ALA B 1 29 ? 49.086 18.926 -4.269 1.00 13.33 65 ALA B C 1
ATOM 886 O O . ALA B 1 29 ? 49.586 19.509 -3.268 1.00 13.86 65 ALA B O 1
ATOM 888 N N . ASP B 1 30 ? 48.397 19.572 -5.228 1.00 13.53 66 ASP B N 1
ATOM 889 C CA . ASP B 1 30 ? 48.107 20.985 -5.124 1.00 13.05 66 ASP B CA 1
ATOM 890 C C . ASP B 1 30 ? 46.796 21.100 -4.386 1.00 12.33 66 ASP B C 1
ATOM 891 O O . ASP B 1 30 ? 45.798 20.568 -4.867 1.00 12.46 66 ASP B O 1
ATOM 896 N N . ILE B 1 31 ? 46.809 21.738 -3.211 1.00 12.86 67 ILE B N 1
ATOM 897 C CA . ILE B 1 31 ? 45.560 21.930 -2.444 1.00 12.59 67 ILE B CA 1
ATOM 898 C C . ILE B 1 31 ? 45.061 23.386 -2.441 1.00 13.28 67 ILE B C 1
ATOM 899 O O . ILE B 1 31 ? 44.141 23.712 -1.648 1.00 12.01 67 ILE B O 1
ATOM 904 N N . ALA B 1 32 ? 45.658 24.243 -3.296 1.00 12.86 68 ALA B N 1
ATOM 905 C CA . ALA B 1 32 ? 45.335 25.684 -3.297 1.00 13.78 68 ALA B CA 1
ATOM 906 C C . ALA B 1 32 ? 43.850 25.932 -3.347 1.00 14.93 68 ALA B C 1
ATOM 907 O O . ALA B 1 32 ? 43.332 26.846 -2.665 1.00 14.87 68 ALA B O 1
ATOM 909 N N . PHE B 1 33 ? 43.168 25.126 -4.164 1.00 14.84 69 PHE B N 1
ATOM 910 C CA . PHE B 1 33 ? 41.775 25.373 -4.488 1.00 17.20 69 PHE B CA 1
ATOM 911 C C . PHE B 1 33 ? 40.820 25.214 -3.327 1.00 17.79 69 PHE B C 1
ATOM 912 O O . PHE B 1 33 ? 39.697 25.787 -3.345 1.00 15.94 69 PHE B O 1
ATOM 920 N N . ILE B 1 34 ? 41.223 24.372 -2.367 1.00 17.05 70 ILE B N 1
ATOM 921 C CA . ILE B 1 34 ? 40.351 24.014 -1.263 1.00 16.36 70 ILE B CA 1
ATOM 922 C C . ILE B 1 34 ? 40.896 24.559 0.049 1.00 16.93 70 ILE B C 1
ATOM 923 O O . ILE B 1 34 ? 40.386 24.192 1.112 1.00 17.70 70 ILE B O 1
ATOM 928 N N . LYS B 1 35 ? 41.916 25.420 0.002 1.00 16.36 71 LYS B N 1
ATOM 929 C CA . LYS B 1 35 ? 42.456 25.998 1.231 1.00 19.26 71 LYS B CA 1
ATOM 930 C C . LYS B 1 35 ? 41.404 26.828 1.988 1.00 20.16 71 LYS B C 1
ATOM 931 O O . LYS B 1 35 ? 41.498 26.990 3.201 1.00 20.31 71 LYS B O 1
ATOM 937 N N . HIS B 1 36 ? 40.370 27.290 1.291 1.00 20.89 72 HIS B N 1
ATOM 938 C CA . HIS B 1 36 ? 39.323 28.040 1.998 1.00 22.08 72 HIS B CA 1
ATOM 939 C C . HIS B 1 36 ? 38.010 27.319 2.039 1.00 22.34 72 HIS B C 1
ATOM 940 O O . HIS B 1 36 ? 36.978 27.915 2.315 1.00 23.59 72 HIS B O 1
ATOM 947 N N . ASP B 1 37 ? 38.036 26.014 1.782 1.00 20.94 73 ASP B N 1
ATOM 948 C CA . ASP B 1 37 ? 36.872 25.179 2.111 1.00 20.24 73 ASP B CA 1
ATOM 949 C C . ASP B 1 37 ? 37.433 24.234 3.135 1.00 17.85 73 ASP B C 1
ATOM 950 O O . ASP B 1 37 ? 37.772 23.114 2.797 1.00 14.29 73 ASP B O 1
ATOM 955 N N . LYS B 1 38 ? 37.558 24.717 4.359 1.00 15.36 74 LYS B N 1
ATOM 956 C CA . LYS B 1 38 ? 38.286 23.982 5.361 1.00 16.06 74 LYS B CA 1
ATOM 957 C C . LYS B 1 38 ? 37.692 22.650 5.730 1.00 14.61 74 LYS B C 1
ATOM 958 O O . LYS B 1 38 ? 38.402 21.749 6.030 1.00 15.55 74 LYS B O 1
ATOM 964 N N . LEU B 1 39 ? 36.384 22.508 5.647 1.00 14.81 75 LEU B N 1
ATOM 965 C CA . LEU B 1 39 ? 35.817 21.222 5.938 1.00 14.80 75 LEU B CA 1
ATOM 966 C C . LEU B 1 39 ? 36.322 20.172 4.917 1.00 15.18 75 LEU B C 1
ATOM 967 O O . LEU B 1 39 ? 36.781 19.082 5.284 1.00 12.94 75 LEU B O 1
ATOM 972 N N . THR B 1 40 ? 36.271 20.532 3.639 1.00 13.60 76 THR B N 1
ATOM 973 C CA . THR B 1 40 ? 36.737 19.662 2.587 1.00 13.62 76 THR B CA 1
ATOM 974 C C . THR B 1 40 ? 38.257 19.460 2.765 1.00 12.49 76 THR B C 1
ATOM 975 O O . THR B 1 40 ? 38.730 18.346 2.695 1.00 12.96 76 THR B O 1
ATOM 979 N N . LEU B 1 41 ? 38.983 20.517 3.081 1.00 12.29 77 LEU B N 1
ATOM 980 C CA . LEU B 1 41 ? 40.433 20.367 3.225 1.00 14.44 77 LEU B CA 1
ATOM 981 C C . LEU B 1 41 ? 40.841 19.410 4.366 1.00 14.95 77 LEU B C 1
ATOM 982 O O . LEU B 1 41 ? 41.751 18.515 4.240 1.00 14.02 77 LEU B O 1
ATOM 987 N N . ASP B 1 42 ? 40.170 19.591 5.492 1.00 14.00 78 ASP B N 1
ATOM 988 C CA . ASP B 1 42 ? 40.398 18.705 6.625 1.00 14.39 78 ASP B CA 1
ATOM 989 C C . ASP B 1 42 ? 40.125 17.249 6.306 1.00 14.05 78 ASP B C 1
ATOM 990 O O . ASP B 1 42 ? 40.911 16.415 6.736 1.00 13.85 78 ASP B O 1
ATOM 995 N N . ARG B 1 43 ? 39.060 16.927 5.557 1.00 13.55 79 ARG B N 1
ATOM 996 C CA . ARG B 1 43 ? 38.734 15.543 5.224 1.00 14.02 79 ARG B CA 1
ATOM 997 C C . ARG B 1 43 ? 39.791 14.969 4.299 1.00 14.11 79 ARG B C 1
ATOM 998 O O . ARG B 1 43 ? 40.223 13.805 4.457 1.00 11.53 79 ARG B O 1
ATOM 1006 N N . VAL B 1 44 ? 40.170 15.768 3.278 1.00 12.41 80 VAL B N 1
ATOM 1007 C CA . VAL B 1 44 ? 41.228 15.312 2.339 1.00 11.55 80 VAL B CA 1
ATOM 1008 C C . VAL B 1 44 ? 42.530 15.052 3.140 1.00 11.67 80 VAL B C 1
ATOM 1009 O O . VAL B 1 44 ? 43.164 13.985 3.026 1.00 11.88 80 VAL B O 1
ATOM 1013 N N . LEU B 1 45 ? 42.931 16.024 3.960 1.00 10.54 81 LEU B N 1
ATOM 1014 C CA . LEU B 1 45 ? 44.219 15.880 4.656 1.00 11.21 81 LEU B CA 1
ATOM 1015 C C . LEU B 1 45 ? 44.152 14.719 5.672 1.00 11.59 81 LEU B C 1
ATOM 1016 O O . LEU B 1 45 ? 45.153 13.997 5.897 1.00 10.40 81 LEU B O 1
ATOM 1021 N N . LYS B 1 46 ? 42.985 14.565 6.323 1.00 11.49 82 LYS B N 1
ATOM 1022 C CA . LYS B 1 46 ? 42.802 13.377 7.163 1.00 13.58 82 LYS B CA 1
ATOM 1023 C C . LYS B 1 46 ? 43.034 12.083 6.319 1.00 13.24 82 LYS B C 1
ATOM 1024 O O . LYS B 1 46 ? 43.761 11.178 6.722 1.00 12.10 82 LYS B O 1
ATOM 1030 N N . ASP B 1 47 ? 42.398 11.998 5.162 1.00 12.66 83 ASP B N 1
ATOM 1031 C CA . ASP B 1 47 ? 42.615 10.827 4.310 1.00 14.02 83 ASP B CA 1
ATOM 1032 C C . ASP B 1 47 ? 44.074 10.659 3.879 1.00 11.77 83 ASP B C 1
ATOM 1033 O O . ASP B 1 47 ? 44.581 9.570 3.854 1.00 11.19 83 ASP B O 1
ATOM 1038 N N . LEU B 1 48 ? 44.757 11.746 3.534 1.00 12.26 84 LEU B N 1
ATOM 1039 C CA . LEU B 1 48 ? 46.117 11.616 3.005 1.00 10.97 84 LEU B CA 1
ATOM 1040 C C . LEU B 1 48 ? 47.123 11.303 4.112 1.00 11.35 84 LEU B C 1
ATOM 1041 O O . LEU B 1 48 ? 48.073 10.547 3.891 1.00 10.11 84 LEU B O 1
ATOM 1046 N N . ARG B 1 49 ? 46.901 11.867 5.308 1.00 10.00 85 ARG B N 1
ATOM 1047 C CA . ARG B 1 49 ? 47.684 11.485 6.471 1.00 11.15 85 ARG B CA 1
ATOM 1048 C C . ARG B 1 49 ? 47.493 10.016 6.891 1.00 11.17 85 ARG B C 1
ATOM 1049 O O . ARG B 1 49 ? 48.468 9.317 7.270 1.00 10.99 85 ARG B O 1
ATOM 1057 N N . GLN B 1 50 ? 46.266 9.543 6.849 1.00 10.63 86 GLN B N 1
ATOM 1058 C CA . GLN B 1 50 ? 46.002 8.123 7.123 1.00 11.94 86 GLN B CA 1
ATOM 1059 C C . GLN B 1 50 ? 46.687 7.215 6.093 1.00 10.82 86 GLN B C 1
ATOM 1060 O O . GLN B 1 50 ? 47.253 6.181 6.452 1.00 10.84 86 GLN B O 1
ATOM 1066 N N . LEU B 1 51 ? 46.608 7.597 4.817 1.00 10.52 87 LEU B N 1
ATOM 1067 C CA . LEU B 1 51 ? 47.361 6.918 3.742 1.00 11.09 87 LEU B CA 1
ATOM 1068 C C . LEU B 1 51 ? 48.855 6.816 4.040 1.00 10.87 87 LEU B C 1
ATOM 1069 O O . LEU B 1 51 ? 49.415 5.720 3.958 1.00 9.96 87 LEU B O 1
ATOM 1074 N N . ALA B 1 52 ? 49.502 7.931 4.356 1.00 9.97 88 ALA B N 1
ATOM 1075 C CA . ALA B 1 52 ? 50.911 7.902 4.733 1.00 10.98 88 ALA B CA 1
ATOM 1076 C C . ALA B 1 52 ? 51.160 6.901 5.862 1.00 12.06 88 ALA B C 1
ATOM 1077 O O . ALA B 1 52 ? 52.139 6.148 5.806 1.00 11.88 88 ALA B O 1
ATOM 1079 N N . GLU B 1 53 ? 50.289 6.881 6.873 1.00 13.39 89 GLU B N 1
ATOM 1080 C CA . GLU B 1 53 ? 50.473 5.935 7.998 1.00 14.98 89 GLU B CA 1
ATOM 1081 C C . GLU B 1 53 ? 50.295 4.498 7.542 1.00 13.21 89 GLU B C 1
ATOM 1082 O O . GLU B 1 53 ? 51.018 3.580 7.951 1.00 13.06 89 GLU B O 1
ATOM 1088 N N . ASP B 1 54 ? 49.313 4.295 6.689 1.00 13.20 90 ASP B N 1
ATOM 1089 C CA . ASP B 1 54 ? 49.014 2.965 6.177 1.00 12.89 90 ASP B CA 1
ATOM 1090 C C . ASP B 1 54 ? 50.127 2.373 5.374 1.00 11.46 90 ASP B C 1
ATOM 1091 O O . ASP B 1 54 ? 50.256 1.160 5.374 1.00 13.47 90 ASP B O 1
ATOM 1096 N N . VAL B 1 55 ? 50.917 3.191 4.693 1.00 9.73 91 VAL B N 1
ATOM 1097 C CA . VAL B 1 55 ? 51.989 2.646 3.825 1.00 8.68 91 VAL B CA 1
ATOM 1098 C C . VAL B 1 55 ? 53.393 2.850 4.431 1.00 8.59 91 VAL B C 1
ATOM 1099 O O . VAL B 1 55 ? 54.406 2.516 3.797 1.00 8.64 91 VAL B O 1
ATOM 1103 N N . LYS B 1 56 ? 53.466 3.384 5.661 1.00 8.29 92 LYS B N 1
ATOM 1104 C CA . LYS B 1 56 ? 54.733 3.844 6.247 1.00 9.22 92 LYS B CA 1
ATOM 1105 C C . LYS B 1 56 ? 55.448 4.836 5.333 1.00 10.28 92 LYS B C 1
ATOM 1106 O O . LYS B 1 56 ? 56.695 4.802 5.194 1.00 9.83 92 LYS B O 1
ATOM 1112 N N . GLY B 1 57 ? 54.664 5.755 4.763 1.00 10.55 93 GLY B N 1
ATOM 1113 C CA . GLY B 1 57 ? 55.196 6.727 3.815 1.00 10.90 93 GLY B CA 1
ATOM 1114 C C . GLY B 1 57 ? 55.295 8.030 4.594 1.00 13.01 93 GLY B C 1
ATOM 1115 O O . GLY B 1 57 ? 55.154 8.022 5.825 1.00 12.89 93 GLY B O 1
ATOM 1116 N N . ASP B 1 58 ? 55.598 9.123 3.896 1.00 10.76 94 ASP B N 1
ATOM 1117 C CA . ASP B 1 58 ? 55.739 10.408 4.522 1.00 11.59 94 ASP B CA 1
ATOM 1118 C C . ASP B 1 58 ? 54.736 11.391 3.875 1.00 11.66 94 ASP B C 1
ATOM 1119 O O . ASP B 1 58 ? 54.254 11.161 2.750 1.00 9.74 94 ASP B O 1
ATOM 1124 N N . ILE B 1 59 ? 54.404 12.468 4.578 1.00 10.26 95 ILE B N 1
ATOM 1125 C CA . ILE B 1 59 ? 53.586 13.518 3.959 1.00 11.48 95 ILE B CA 1
ATOM 1126 C C . ILE B 1 59 ? 54.050 14.825 4.553 1.00 12.05 95 ILE B C 1
ATOM 1127 O O . ILE B 1 59 ? 54.075 14.935 5.783 1.00 12.21 95 ILE B O 1
ATOM 1132 N N . VAL B 1 60 ? 54.445 15.786 3.718 1.00 10.53 96 VAL B N 1
ATOM 1133 C CA . VAL B 1 60 ? 55.078 17.012 4.208 1.00 11.76 96 VAL B CA 1
ATOM 1134 C C . VAL B 1 60 ? 54.469 18.205 3.422 1.00 11.85 96 VAL B C 1
ATOM 1135 O O . VAL B 1 60 ? 54.356 18.130 2.207 1.00 9.58 96 VAL B O 1
ATOM 1139 N N . GLY B 1 61 ? 54.118 19.298 4.090 1.00 10.95 97 GLY B N 1
ATOM 1140 C CA . GLY B 1 61 ? 53.671 20.498 3.385 1.00 12.58 97 GLY B CA 1
ATOM 1141 C C . GLY B 1 61 ? 54.828 21.102 2.594 1.00 13.54 97 GLY B C 1
ATOM 1142 O O . GLY B 1 61 ? 55.984 21.004 3.020 1.00 14.56 97 GLY B O 1
ATOM 1143 N N . LEU B 1 62 ? 54.521 21.725 1.456 1.00 12.62 98 LEU B N 1
ATOM 1144 C CA . LEU B 1 62 ? 55.530 22.396 0.600 1.00 13.09 98 LEU B CA 1
ATOM 1145 C C . LEU B 1 62 ? 54.926 23.776 0.340 1.00 13.5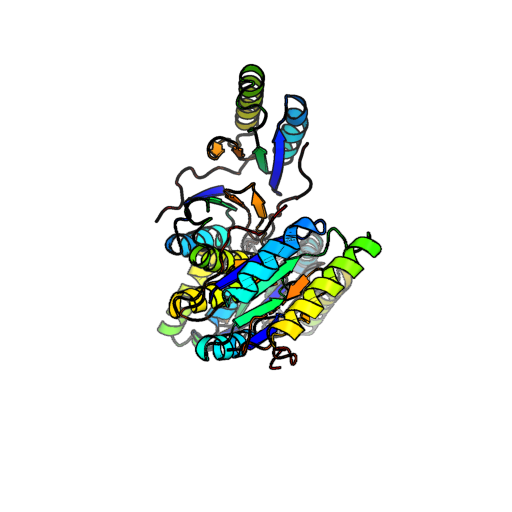9 98 LEU B C 1
ATOM 1146 O O . LEU B 1 62 ? 53.938 23.905 -0.387 1.00 13.53 98 LEU B O 1
ATOM 1151 N N . GLY B 1 63 ? 55.480 24.793 0.972 1.00 14.87 99 GLY B N 1
ATOM 1152 C CA . GLY B 1 63 ? 54.821 26.108 1.010 1.00 17.65 99 GLY B CA 1
ATOM 1153 C C . GLY B 1 63 ? 53.391 26.021 1.551 1.00 19.25 99 GLY B C 1
ATOM 1154 O O . GLY B 1 63 ? 53.041 25.160 2.370 1.00 19.20 99 GLY B O 1
ATOM 1155 N N . GLU B 1 64 ? 52.550 26.896 1.034 1.00 20.20 100 GLU B N 1
ATOM 1156 C CA . GLU B 1 64 ? 51.144 27.005 1.453 1.00 22.08 100 GLU B CA 1
ATOM 1157 C C . GLU B 1 64 ? 50.221 26.119 0.667 1.00 20.11 100 GLU B C 1
ATOM 1158 O O . GLU B 1 64 ? 49.139 25.783 1.142 1.00 20.69 100 GLU B O 1
ATOM 1164 N N . ASP B 1 65 ? 50.600 25.773 -0.558 1.00 17.93 101 ASP B N 1
ATOM 1165 C CA . ASP B 1 65 ? 49.609 25.268 -1.488 1.00 17.03 101 ASP B CA 1
ATOM 1166 C C . ASP B 1 65 ? 49.779 23.832 -1.930 1.00 16.13 101 ASP B C 1
ATOM 1167 O O . ASP B 1 65 ? 48.940 23.322 -2.666 1.00 17.12 101 ASP B O 1
ATOM 1172 N N . TYR B 1 66 ? 50.883 23.193 -1.516 1.00 14.63 102 TYR B N 1
ATOM 1173 C CA . TYR B 1 66 ? 51.224 21.823 -1.918 1.00 11.90 102 TYR B CA 1
ATOM 1174 C C . TYR B 1 66 ? 51.512 20.924 -0.715 1.00 10.47 102 TYR B C 1
ATOM 1175 O O . TYR B 1 66 ? 51.917 21.377 0.336 1.00 10.27 102 TYR B O 1
ATOM 1184 N N . VAL B 1 67 ? 51.367 19.636 -0.927 1.00 10.62 103 VAL B N 1
ATOM 1185 C CA . VAL B 1 67 ? 51.756 18.628 0.050 1.00 11.99 103 VAL B CA 1
ATOM 1186 C C . VAL B 1 67 ? 52.489 17.548 -0.737 1.00 12.50 103 VAL B C 1
ATOM 1187 O O . VAL B 1 67 ? 52.040 17.143 -1.793 1.00 12.71 103 VAL B O 1
ATOM 1191 N N . ILE B 1 68 ? 53.611 17.075 -0.228 1.00 11.90 104 ILE B N 1
ATOM 1192 C CA . ILE B 1 68 ? 54.381 16.032 -0.906 1.00 10.09 104 ILE B CA 1
ATOM 1193 C C . ILE B 1 68 ? 54.076 14.724 -0.179 1.00 11.52 104 ILE B C 1
ATOM 1194 O O . ILE B 1 68 ? 54.179 14.650 1.055 1.00 9.42 104 ILE B O 1
ATOM 1207 N N . THR B 1 70 ? 54.930 10.545 -0.066 1.00 11.51 106 THR B N 1
ATOM 1208 C CA . THR B 1 70 ? 55.859 9.517 -0.582 1.00 9.92 106 THR B CA 1
ATOM 1209 C C . THR B 1 70 ? 55.375 8.107 -0.231 1.00 9.78 106 THR B C 1
ATOM 1210 O O . THR B 1 70 ? 54.657 7.944 0.791 1.00 10.32 106 THR B O 1
ATOM 1214 N N . PRO B 1 71 ? 55.782 7.099 -1.033 1.00 8.76 107 PRO B N 1
ATOM 1215 C CA . PRO B 1 71 ? 55.399 5.742 -0.747 1.00 8.39 107 PRO B CA 1
ATOM 1216 C C . PRO B 1 71 ? 56.381 5.072 0.218 1.00 9.73 107 PRO B C 1
ATOM 1217 O O . PRO B 1 71 ? 57.363 5.702 0.659 1.00 8.78 107 PRO B O 1
ATOM 1221 N N . THR B 1 72 ? 56.143 3.793 0.519 1.00 8.99 108 THR B N 1
ATOM 1222 C CA . THR B 1 72 ? 56.935 3.096 1.556 1.00 9.29 108 THR B CA 1
ATOM 1223 C C . THR B 1 72 ? 58.424 3.271 1.254 1.00 10.79 108 THR B C 1
ATOM 1224 O O . THR B 1 72 ? 58.852 3.088 0.088 1.00 9.93 108 THR B O 1
ATOM 1228 N N . GLY B 1 73 ? 59.197 3.640 2.278 1.00 10.78 109 GLY B N 1
ATOM 1229 C CA . GLY B 1 73 ? 60.680 3.625 2.183 1.00 12.85 109 GLY B CA 1
ATOM 1230 C C . GLY B 1 73 ? 61.254 4.840 1.452 1.00 15.21 109 GLY B C 1
ATOM 1231 O O . GLY B 1 73 ? 62.457 4.858 1.134 1.00 16.84 109 GLY B O 1
ATOM 1232 N N . ILE B 1 74 ? 60.410 5.811 1.108 1.00 12.41 110 ILE B N 1
ATOM 1233 C CA . ILE B 1 74 ? 60.916 7.100 0.559 1.00 12.96 110 ILE B CA 1
ATOM 1234 C C . ILE B 1 74 ? 60.505 8.140 1.586 1.00 12.20 110 ILE B C 1
ATOM 1235 O O . ILE B 1 74 ? 59.363 8.142 2.053 1.00 11.91 110 ILE B O 1
ATOM 1240 N N . LYS B 1 75 ? 61.474 8.924 2.052 1.00 12.72 111 LYS B N 1
ATOM 1241 C CA . LYS B 1 75 ? 61.193 9.921 3.088 1.00 14.79 111 LYS B CA 1
ATOM 1242 C C . LYS B 1 75 ? 61.493 11.288 2.522 1.00 14.33 111 LYS B C 1
ATOM 1243 O O . LYS B 1 75 ? 62.115 11.396 1.458 1.00 12.43 111 LYS B O 1
ATOM 1249 N N . VAL B 1 76 ? 60.976 12.317 3.174 1.00 14.76 112 VAL B N 1
ATOM 1250 C CA . VAL B 1 76 ? 61.351 13.688 2.860 1.00 15.30 112 VAL B CA 1
ATOM 1251 C C . VAL B 1 76 ? 62.426 14.102 3.836 1.00 16.36 112 VAL B C 1
ATOM 1252 O O . VAL B 1 76 ? 62.233 14.009 5.048 1.00 17.63 112 VAL B O 1
ATOM 1256 N N . ASP B 1 77 ? 63.584 14.517 3.342 1.00 15.80 113 ASP B N 1
ATOM 1257 C CA . ASP B 1 77 ? 64.602 15.126 4.219 1.00 16.20 113 ASP B CA 1
ATOM 1258 C C . ASP B 1 77 ? 64.135 16.563 4.504 1.00 16.85 113 ASP B C 1
ATOM 1259 O O . ASP B 1 77 ? 64.085 17.407 3.595 1.00 18.51 113 ASP B O 1
ATOM 1264 N N . ARG B 1 78 ? 63.754 16.828 5.758 1.00 16.85 114 ARG B N 1
ATOM 1265 C CA . ARG B 1 78 ? 63.214 18.158 6.164 1.00 16.90 114 ARG B CA 1
ATOM 1266 C C . ARG B 1 78 ? 64.256 19.263 6.354 1.00 16.81 114 ARG B C 1
ATOM 1267 O O . ARG B 1 78 ? 63.903 20.414 6.547 1.00 17.12 114 ARG B O 1
ATOM 1275 N N . ASN B 1 79 ? 65.534 18.920 6.277 1.00 15.39 115 ASN B N 1
ATOM 1276 C CA . ASN B 1 79 ? 66.570 19.960 6.284 1.00 14.26 115 ASN B CA 1
ATOM 1277 C C . ASN B 1 79 ? 66.738 20.516 4.851 1.00 14.26 115 ASN B C 1
ATOM 1278 O O . ASN B 1 79 ? 67.218 19.798 4.000 1.00 13.15 115 ASN B O 1
ATOM 1283 N N . LYS B 1 80 ? 66.372 21.771 4.583 1.00 12.37 116 LYS B N 1
ATOM 1284 C CA . LYS B 1 80 ? 66.439 22.278 3.202 1.00 13.34 116 LYS B CA 1
ATOM 1285 C C . LYS B 1 80 ? 67.864 22.469 2.721 1.00 12.60 116 LYS B C 1
ATOM 1286 O O . LYS B 1 80 ? 68.790 22.570 3.533 1.00 13.08 116 LYS B O 1
ATOM 1292 N N . ILE B 1 81 ? 68.033 22.542 1.412 1.00 12.85 117 ILE B N 1
ATOM 1293 C CA . ILE B 1 81 ? 69.287 23.041 0.826 1.00 12.41 117 ILE B CA 1
ATOM 1294 C C . ILE B 1 81 ? 69.203 24.545 0.832 1.00 15.79 117 ILE B C 1
ATOM 1295 O O . ILE B 1 81 ? 68.214 25.119 0.349 1.00 14.49 117 ILE B O 1
ATOM 1300 N N . ARG B 1 82 ? 70.224 25.181 1.383 1.00 16.01 118 ARG B N 1
ATOM 1301 C CA . ARG B 1 82 ? 70.267 26.621 1.442 1.00 20.99 118 ARG B CA 1
ATOM 1302 C C . ARG B 1 82 ? 71.623 27.084 0.938 1.00 21.44 118 ARG B C 1
ATOM 1303 O O . ARG B 1 82 ? 72.549 26.283 0.714 1.00 21.09 118 ARG B O 1
ATOM 1311 N N . SER B 1 83 ? 71.739 28.394 0.753 1.00 24.42 119 SER B N 1
ATOM 1312 C CA . SER B 1 83 ? 72.965 29.017 0.277 1.00 25.53 119 SER B CA 1
ATOM 1313 C C . SER B 1 83 ? 74.187 28.432 1.019 1.00 27.20 119 SER B C 1
ATOM 1314 O O . SER B 1 83 ? 74.154 28.276 2.253 1.00 25.84 119 SER B O 1
ATOM 1317 N N . SER B 1 84 ? 75.229 28.068 0.266 1.00 28.36 120 SER B N 1
ATOM 1318 C CA . SER B 1 84 ? 76.489 27.616 0.862 1.00 30.36 120 SER B CA 1
ATOM 1319 C C . SER B 1 84 ? 77.293 28.782 1.497 1.00 32.36 120 SER B C 1
ATOM 1320 O O . SER B 1 84 ? 78.110 28.563 2.404 1.00 32.52 120 SER B O 1
ATOM 1323 N N . SER B 1 85 ? 77.021 30.011 1.041 1.00 33.79 121 SER B N 1
ATOM 1324 C CA . SER B 1 85 ? 77.678 31.231 1.560 1.00 35.34 121 SER B CA 1
ATOM 1325 C C . SER B 1 85 ? 77.110 31.617 2.916 1.00 35.68 121 SER B C 1
ATOM 1326 O O . SER B 1 85 ? 77.801 31.512 3.925 1.00 35.47 121 SER B O 1
ATOM 1329 N N . VAL C 1 1 ? 64.776 58.175 -28.612 1.00 16.35 37 VAL C N 1
ATOM 1330 C CA . VAL C 1 1 ? 64.071 57.175 -29.435 1.00 15.78 37 VAL C CA 1
ATOM 1331 C C . VAL C 1 1 ? 63.666 56.111 -28.450 1.00 15.18 37 VAL C C 1
ATOM 1332 O O . VAL C 1 1 ? 64.509 55.641 -27.666 1.00 14.51 37 VAL C O 1
ATOM 1336 N N . TYR C 1 2 ? 62.386 55.757 -28.455 1.00 12.54 38 TYR C N 1
ATOM 1337 C CA . TYR C 1 2 ? 61.982 54.522 -27.800 1.00 13.57 38 TYR C CA 1
ATOM 1338 C C . TYR C 1 2 ? 61.149 53.641 -28.722 1.00 10.79 38 TYR C C 1
ATOM 1339 O O . TYR C 1 2 ? 60.746 54.064 -29.803 1.00 10.19 38 TYR C O 1
ATOM 1348 N N . ILE C 1 3 ? 60.914 52.420 -28.295 1.00 9.58 39 ILE C N 1
ATOM 1349 C CA . ILE C 1 3 ? 60.086 51.469 -29.050 1.00 9.98 39 ILE C CA 1
ATOM 1350 C C . ILE C 1 3 ? 58.800 51.231 -28.299 1.00 10.49 39 ILE C C 1
ATOM 1351 O O . ILE C 1 3 ? 58.814 51.005 -27.082 1.00 9.04 39 ILE C O 1
ATOM 1356 N N . ARG C 1 4 ? 57.675 51.318 -28.997 1.00 9.35 40 ARG C N 1
ATOM 1357 C CA . ARG C 1 4 ? 56.389 51.030 -28.345 1.00 10.66 40 ARG C CA 1
ATOM 1358 C C . ARG C 1 4 ? 55.639 49.969 -29.163 1.00 10.36 40 ARG C C 1
ATOM 1359 O O . ARG C 1 4 ? 55.763 49.984 -30.394 1.00 9.42 40 ARG C O 1
ATOM 1367 N N . VAL C 1 5 ? 54.901 49.079 -28.515 1.00 7.39 41 VAL C N 1
ATOM 1368 C CA . VAL C 1 5 ? 54.158 48.020 -29.206 1.00 7.64 41 VAL C CA 1
ATOM 1369 C C . VAL C 1 5 ? 52.708 48.470 -29.239 1.00 8.93 41 VAL C C 1
ATOM 1370 O O . VAL C 1 5 ? 52.227 49.040 -28.252 1.00 7.08 41 VAL C O 1
ATOM 1374 N N . ALA C 1 6 ? 52.054 48.273 -30.370 1.00 6.56 42 ALA C N 1
ATOM 1375 C CA . ALA C 1 6 ? 50.640 48.560 -30.540 1.00 8.54 42 ALA C CA 1
ATOM 1376 C C . ALA C 1 6 ? 49.860 47.259 -30.740 1.00 9.97 42 ALA C C 1
ATOM 1377 O O . ALA C 1 6 ? 50.303 46.366 -31.503 1.00 9.83 42 ALA C O 1
ATOM 1379 N N . GLU C 1 7 ? 48.708 47.181 -30.068 1.00 10.19 43 GLU C N 1
ATOM 1380 C CA . GLU C 1 7 ? 47.736 46.108 -30.287 1.00 10.52 43 GLU C CA 1
ATOM 1381 C C . GLU C 1 7 ? 46.643 46.667 -31.187 1.00 9.75 43 GLU C C 1
ATOM 1382 O O . GLU C 1 7 ? 45.761 47.446 -30.746 1.00 9.27 43 GLU C O 1
ATOM 1388 N N . VAL C 1 8 ? 46.739 46.312 -32.463 1.00 8.56 44 VAL C N 1
ATOM 1389 C CA . VAL C 1 8 ? 45.857 46.929 -33.478 1.00 10.17 44 VAL C CA 1
ATOM 1390 C C . VAL C 1 8 ? 44.638 46.055 -33.545 1.00 11.15 44 VAL C C 1
ATOM 1391 O O . VAL C 1 8 ? 44.716 44.914 -33.976 1.00 11.53 44 VAL C O 1
ATOM 1395 N N . THR C 1 9 ? 43.519 46.611 -33.065 1.00 13.06 45 THR C N 1
ATOM 1396 C CA . THR C 1 9 ? 42.247 45.897 -33.082 1.00 14.22 45 THR C CA 1
ATOM 1397 C C . THR C 1 9 ? 41.293 46.606 -34.019 1.00 16.54 45 THR C C 1
ATOM 1398 O O . THR C 1 9 ? 40.181 46.166 -34.202 1.00 15.99 45 THR C O 1
ATOM 1402 N N . GLY C 1 10 ? 41.741 47.707 -34.621 1.00 17.54 46 GLY C N 1
ATOM 1403 C CA . GLY C 1 10 ? 40.921 48.373 -35.650 1.00 19.83 46 GLY C CA 1
ATOM 1404 C C . GLY C 1 10 ? 41.553 49.666 -36.139 1.00 19.18 46 GLY C C 1
ATOM 1405 O O . GLY C 1 10 ? 42.721 49.927 -35.927 1.00 20.90 46 GLY C O 1
ATOM 1406 N N . LEU C 1 11 ? 40.763 50.518 -36.738 1.00 19.13 47 LEU C N 1
ATOM 1407 C CA . LEU C 1 11 ? 41.282 51.804 -37.165 1.00 18.59 47 LEU C CA 1
ATOM 1408 C C . LEU C 1 11 ? 41.648 52.747 -36.021 1.00 17.98 47 LEU C C 1
ATOM 1409 O O . LEU C 1 11 ? 42.385 53.735 -36.215 1.00 15.58 47 LEU C O 1
ATOM 1414 N N . ASN C 1 12 ? 41.192 52.441 -34.814 1.00 15.73 48 ASN C N 1
ATOM 1415 C CA . ASN C 1 12 ? 41.321 53.464 -33.775 1.00 17.66 48 ASN C CA 1
ATOM 1416 C C . ASN C 1 12 ? 42.725 53.651 -33.157 1.00 16.26 48 ASN C C 1
ATOM 1417 O O . ASN C 1 12 ? 42.917 54.543 -32.316 1.00 18.81 48 ASN C O 1
ATOM 1422 N N . GLU C 1 13 ? 43.675 52.807 -33.525 1.00 12.93 49 GLU C N 1
ATOM 1423 C CA . GLU C 1 13 ? 45.062 52.917 -32.998 1.00 12.66 49 GLU C CA 1
ATOM 1424 C C . GLU C 1 13 ? 46.015 53.626 -33.964 1.00 11.35 49 GLU C C 1
ATOM 1425 O O . GLU C 1 13 ? 47.100 54.007 -33.580 1.00 10.30 49 GLU C O 1
ATOM 1431 N N . VAL C 1 14 ? 45.600 53.805 -35.207 1.00 8.65 50 VAL C N 1
ATOM 1432 C CA . VAL C 1 14 ? 46.480 54.383 -36.261 1.00 10.35 50 VAL C CA 1
ATOM 1433 C C . VAL C 1 14 ? 46.902 55.834 -35.926 1.00 10.35 50 VAL C C 1
ATOM 1434 O O . VAL C 1 14 ? 48.074 56.167 -35.999 1.00 10.04 50 VAL C O 1
ATOM 1438 N N . PRO C 1 15 ? 45.949 56.687 -35.487 1.00 11.60 51 PRO C N 1
ATOM 1439 C CA . PRO C 1 15 ? 46.450 58.096 -35.190 1.00 12.29 51 PRO C CA 1
ATOM 1440 C C . PRO C 1 15 ? 47.605 58.148 -34.171 1.00 11.33 51 PRO C C 1
ATOM 1441 O O . PRO C 1 15 ? 48.623 58.817 -34.410 1.00 12.03 51 PRO C O 1
ATOM 1445 N N . GLU C 1 16 ? 47.473 57.423 -33.059 1.00 11.27 52 GLU C N 1
ATOM 1446 C CA . GLU C 1 16 ? 48.567 57.301 -32.078 1.00 10.27 52 GLU C CA 1
ATOM 1447 C C . GLU C 1 16 ? 49.827 56.680 -32.649 1.00 9.57 52 GLU C C 1
ATOM 1448 O O . GLU C 1 16 ? 50.953 57.128 -32.319 1.00 7.80 52 GLU C O 1
ATOM 1454 N N . ILE C 1 17 ? 49.692 55.609 -33.445 1.00 8.60 53 ILE C N 1
ATOM 1455 C CA . ILE C 1 17 ? 50.924 55.079 -34.078 1.00 8.42 53 ILE C CA 1
ATOM 1456 C C . ILE C 1 17 ? 51.606 56.152 -34.924 1.00 9.01 53 ILE C C 1
ATOM 1457 O O . ILE C 1 17 ? 52.849 56.255 -34.952 1.00 9.16 53 ILE C O 1
ATOM 1462 N N . LYS C 1 18 ? 50.804 56.926 -35.681 1.00 10.81 54 LYS C N 1
ATOM 1463 C CA . LYS C 1 18 ? 51.367 57.929 -36.642 1.00 10.89 54 LYS C CA 1
ATOM 1464 C C . LYS C 1 18 ? 52.103 58.986 -35.821 1.00 10.20 54 LYS C C 1
ATOM 1465 O O . LYS C 1 18 ? 53.231 59.441 -36.174 1.00 9.31 54 LYS C O 1
ATOM 1471 N N . ARG C 1 19 ? 51.474 59.345 -34.702 1.00 10.88 55 ARG C N 1
ATOM 1472 C CA . ARG C 1 19 ? 52.050 60.326 -33.786 1.00 11.36 55 ARG C CA 1
ATOM 1473 C C . ARG C 1 19 ? 53.392 59.907 -33.215 1.00 11.61 55 ARG C C 1
ATOM 1474 O O . ARG C 1 19 ? 54.353 60.719 -33.138 1.00 10.48 55 ARG C O 1
ATOM 1482 N N . GLU C 1 20 ? 53.475 58.643 -32.797 1.00 10.38 56 GLU C N 1
ATOM 1483 C CA . GLU C 1 20 ? 54.735 58.154 -32.220 1.00 10.71 56 GLU C CA 1
ATOM 1484 C C . GLU C 1 20 ? 55.791 58.114 -33.295 1.00 9.38 56 GLU C C 1
ATOM 1485 O O . GLU C 1 20 ? 56.955 58.447 -33.046 1.00 10.67 56 GLU C O 1
ATOM 1491 N N . ILE C 1 21 ? 55.415 57.679 -34.490 1.00 8.69 57 ILE C N 1
ATOM 1492 C CA . ILE C 1 21 ? 56.393 57.686 -35.596 1.00 8.33 57 ILE C CA 1
ATOM 1493 C C . ILE C 1 21 ? 56.843 59.140 -35.939 1.00 10.54 57 ILE C C 1
ATOM 1494 O O . ILE C 1 21 ? 58.043 59.452 -36.135 1.00 10.51 57 ILE C O 1
ATOM 1499 N N . TYR C 1 22 ? 55.867 60.017 -36.058 1.00 9.72 58 TYR C N 1
ATOM 1500 C CA . TYR C 1 22 ? 56.192 61.393 -36.358 1.00 13.23 58 TYR C CA 1
ATOM 1501 C C . TYR C 1 22 ? 57.118 62.029 -35.290 1.00 13.38 58 TYR C C 1
ATOM 1502 O O . TYR C 1 22 ? 58.046 62.751 -35.608 1.00 14.28 58 TYR C O 1
ATOM 1511 N N . ASP C 1 23 ? 56.917 61.675 -34.035 1.00 13.90 59 ASP C N 1
ATOM 1512 C CA . ASP C 1 23 ? 57.809 62.112 -32.961 1.00 14.31 59 ASP C CA 1
ATOM 1513 C C . ASP C 1 23 ? 59.150 61.405 -32.877 1.00 13.96 59 ASP C C 1
ATOM 1514 O O . ASP C 1 23 ? 59.878 61.632 -31.893 1.00 13.79 59 ASP C O 1
ATOM 1519 N N . GLY C 1 24 ? 59.473 60.501 -33.813 1.00 11.17 60 GLY C N 1
ATOM 1520 C CA . GLY C 1 24 ? 60.826 59.929 -33.849 1.00 9.71 60 GLY C CA 1
ATOM 1521 C C . GLY C 1 24 ? 60.985 58.596 -33.152 1.00 9.72 60 GLY C C 1
ATOM 1522 O O . GLY C 1 24 ? 62.126 58.120 -32.972 1.00 9.54 60 GLY C O 1
ATOM 1523 N N . ASN C 1 25 ? 59.852 57.939 -32.803 1.00 8.85 61 ASN C N 1
ATOM 1524 C CA . ASN C 1 25 ? 59.917 56.660 -32.111 1.00 7.75 61 ASN C CA 1
ATOM 1525 C C . ASN C 1 25 ? 59.627 55.533 -33.096 1.00 7.70 61 ASN C C 1
ATOM 1526 O O . ASN C 1 25 ? 59.186 55.813 -34.202 1.00 8.37 61 ASN C O 1
ATOM 1531 N N . ILE C 1 26 ? 59.852 54.283 -32.675 1.00 7.03 62 ILE C N 1
ATOM 1532 C CA . ILE C 1 26 ? 59.639 53.086 -33.497 1.00 6.33 62 ILE C CA 1
ATOM 1533 C C . ILE C 1 26 ? 58.390 52.406 -32.980 1.00 8.05 62 ILE C C 1
ATOM 1534 O O . ILE C 1 26 ? 58.202 52.323 -31.748 1.00 8.74 62 ILE C O 1
ATOM 1539 N N . VAL C 1 27 ? 57.547 51.884 -33.868 1.00 7.18 63 VAL C N 1
ATOM 1540 C CA . VAL C 1 27 ? 56.335 51.182 -33.392 1.00 5.95 63 VAL C CA 1
ATOM 1541 C C . VAL C 1 27 ? 56.377 49.746 -33.921 1.00 6.41 63 VAL C C 1
ATOM 1542 O O . VAL C 1 27 ? 56.683 49.509 -35.098 1.00 5.13 63 VAL C O 1
ATOM 1546 N N . VAL C 1 28 ? 56.150 48.758 -33.070 1.00 6.60 64 VAL C N 1
ATOM 1547 C CA . VAL C 1 28 ? 56.015 47.382 -33.550 1.00 6.31 64 VAL C CA 1
ATOM 1548 C C . VAL C 1 28 ? 54.523 47.131 -33.351 1.00 8.34 64 VAL C C 1
ATOM 1549 O O . VAL C 1 28 ? 54.051 47.152 -32.202 1.00 8.01 64 VAL C O 1
ATOM 1553 N N . ALA C 1 29 ? 53.772 46.874 -34.433 1.00 7.00 65 ALA C N 1
ATOM 1554 C CA . ALA C 1 29 ? 52.310 46.753 -34.294 1.00 7.99 65 ALA C CA 1
ATOM 1555 C C . ALA C 1 29 ? 51.910 45.304 -34.421 1.00 7.96 65 ALA C C 1
ATOM 1556 O O . ALA C 1 29 ? 52.310 44.654 -35.366 1.00 8.23 65 ALA C O 1
ATOM 1558 N N . ASP C 1 30 ? 51.159 44.793 -33.451 1.00 8.32 66 ASP C N 1
ATOM 1559 C CA . ASP C 1 30 ? 50.564 43.477 -33.558 1.00 9.69 66 ASP C CA 1
ATOM 1560 C C . ASP C 1 30 ? 49.245 43.606 -34.360 1.00 9.96 66 ASP C C 1
ATOM 1561 O O . ASP C 1 30 ? 48.341 44.327 -33.925 1.00 10.23 66 ASP C O 1
ATOM 1566 N N . ILE C 1 31 ? 49.129 42.936 -35.506 1.00 7.36 67 ILE C N 1
ATOM 1567 C CA . ILE C 1 31 ? 47.935 43.109 -36.338 1.00 8.76 67 ILE C CA 1
ATOM 1568 C C . ILE C 1 31 ? 47.111 41.787 -36.344 1.00 10.38 67 ILE C C 1
ATOM 1569 O O . ILE C 1 31 ? 46.177 41.619 -37.158 1.00 10.44 67 ILE C O 1
ATOM 1574 N N . ALA C 1 32 ? 47.434 40.880 -35.418 1.00 9.78 68 ALA C N 1
ATOM 1575 C CA . ALA C 1 32 ? 46.787 39.554 -35.433 1.00 11.66 68 ALA C CA 1
ATOM 1576 C C . ALA C 1 32 ? 45.274 39.644 -35.343 1.00 12.05 68 ALA C C 1
ATOM 1577 O O . ALA C 1 32 ? 44.607 38.930 -36.067 1.00 12.70 68 ALA C O 1
ATOM 1579 N N . PHE C 1 33 ? 44.750 40.525 -34.476 1.00 12.18 69 PHE C N 1
ATOM 1580 C CA . PHE C 1 33 ? 43.280 40.668 -34.310 1.00 13.97 69 PHE C CA 1
ATOM 1581 C C . PHE C 1 33 ? 42.529 41.054 -35.628 1.00 15.03 69 PHE C C 1
ATOM 1582 O O . PHE C 1 33 ? 41.331 40.730 -35.823 1.00 14.07 69 PHE C O 1
ATOM 1590 N N . ILE C 1 34 ? 43.212 41.761 -36.536 1.00 14.20 70 ILE C N 1
ATOM 1591 C CA . ILE C 1 34 ? 42.544 42.147 -37.788 1.00 13.35 70 ILE C CA 1
ATOM 1592 C C . ILE C 1 34 ? 42.997 41.371 -39.014 1.00 14.88 70 ILE C C 1
ATOM 1593 O O . ILE C 1 34 ? 42.640 41.720 -40.163 1.00 13.18 70 ILE C O 1
ATOM 1598 N N . LYS C 1 35 ? 43.779 40.323 -38.763 1.00 14.78 71 LYS C N 1
ATOM 1599 C CA . LYS C 1 35 ? 44.314 39.519 -39.884 1.00 18.60 71 LYS C CA 1
ATOM 1600 C C . LYS C 1 35 ? 43.173 38.854 -40.677 1.00 18.61 71 LYS C C 1
ATOM 1601 O O . LYS C 1 35 ? 43.331 38.579 -41.848 1.00 18.42 71 LYS C O 1
ATOM 1607 N N . HIS C 1 36 ? 42.005 38.634 -40.075 1.00 20.03 72 HIS C N 1
ATOM 1608 C CA . HIS C 1 36 ? 40.823 38.202 -40.903 1.00 21.93 72 HIS C CA 1
ATOM 1609 C C . HIS C 1 36 ? 39.700 39.251 -41.033 1.00 22.77 72 HIS C C 1
ATOM 1610 O O . HIS C 1 36 ? 38.522 38.921 -41.289 1.00 22.68 72 HIS C O 1
ATOM 1617 N N . ASP C 1 37 ? 40.036 40.517 -40.811 1.00 21.02 73 ASP C N 1
ATOM 1618 C CA . ASP C 1 37 ? 39.126 41.590 -41.192 1.00 20.91 73 ASP C CA 1
ATOM 1619 C C . ASP C 1 37 ? 39.919 42.323 -42.246 1.00 19.89 73 ASP C C 1
ATOM 1620 O O . ASP C 1 37 ? 40.523 43.367 -41.973 1.00 17.53 73 ASP C O 1
ATOM 1625 N N . LYS C 1 38 ? 39.923 41.758 -43.445 1.00 17.74 74 LYS C N 1
ATOM 1626 C CA . LYS C 1 38 ? 40.915 42.178 -44.440 1.00 18.41 74 LYS C CA 1
ATOM 1627 C C . LYS C 1 38 ? 40.668 43.608 -44.937 1.00 16.63 74 LYS C C 1
ATOM 1628 O O . LYS C 1 38 ? 41.591 44.279 -45.395 1.00 16.64 74 LYS C O 1
ATOM 1634 N N . LEU C 1 39 ? 39.424 44.096 -44.820 1.00 15.98 75 LEU C N 1
ATOM 1635 C CA . LEU C 1 39 ? 39.134 45.471 -45.189 1.00 14.31 75 LEU C CA 1
ATOM 1636 C C . LEU C 1 39 ? 39.836 46.387 -44.193 1.00 14.84 75 LEU C C 1
ATOM 1637 O O . LEU C 1 39 ? 40.476 47.373 -44.595 1.00 13.09 75 LEU C O 1
ATOM 1642 N N . THR C 1 40 ? 39.726 46.070 -42.902 1.00 12.87 76 THR C N 1
ATOM 1643 C CA . THR C 1 40 ? 40.382 46.897 -41.897 1.00 14.32 76 THR C CA 1
ATOM 1644 C C . THR C 1 40 ? 41.913 46.716 -42.032 1.00 13.65 76 THR C C 1
ATOM 1645 O O . THR C 1 40 ? 42.619 47.701 -41.996 1.00 15.47 76 THR C O 1
ATOM 1649 N N . LEU C 1 41 ? 42.396 45.492 -42.246 1.00 11.82 77 LEU C N 1
ATOM 1650 C CA . LEU C 1 41 ? 43.816 45.297 -42.428 1.00 13.83 77 LEU C CA 1
ATOM 1651 C C . LEU C 1 41 ? 44.400 46.133 -43.631 1.00 13.87 77 LEU C C 1
ATOM 1652 O O . LEU C 1 41 ? 45.435 46.814 -43.505 1.00 13.25 77 LEU C O 1
ATOM 1657 N N . ASP C 1 42 ? 43.750 46.063 -44.806 1.00 13.37 78 ASP C N 1
ATOM 1658 C CA . ASP C 1 42 ? 44.260 46.778 -45.974 1.00 14.22 78 ASP C CA 1
ATOM 1659 C C . ASP C 1 42 ? 44.262 48.269 -45.729 1.00 13.26 78 ASP C C 1
ATOM 1660 O O . ASP C 1 42 ? 45.176 48.986 -46.116 1.00 13.25 78 ASP C O 1
ATOM 1665 N N . ARG C 1 43 ? 43.242 48.752 -45.056 1.00 12.85 79 ARG C N 1
ATOM 1666 C CA . ARG C 1 43 ? 43.196 50.144 -44.743 1.00 13.59 79 ARG C CA 1
ATOM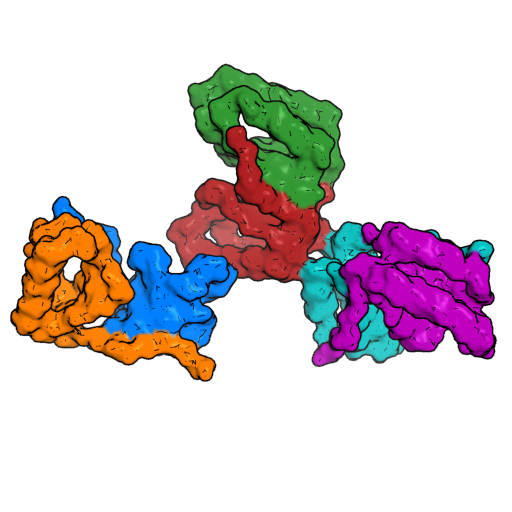 1667 C C . ARG C 1 43 ? 44.311 50.589 -43.780 1.00 12.46 79 ARG C C 1
ATOM 1668 O O . ARG C 1 43 ? 44.906 51.659 -43.944 1.00 11.87 79 ARG C O 1
ATOM 1676 N N . VAL C 1 44 ? 44.561 49.784 -42.749 1.00 11.93 80 VAL C N 1
ATOM 1677 C CA . VAL C 1 44 ? 45.609 50.090 -41.791 1.00 10.83 80 VAL C CA 1
ATOM 1678 C C . VAL C 1 44 ? 46.987 50.091 -42.490 1.00 11.18 80 VAL C C 1
ATOM 1679 O O . VAL C 1 44 ? 47.826 51.022 -42.274 1.00 11.11 80 VAL C O 1
ATOM 1683 N N . LEU C 1 45 ? 47.272 49.034 -43.259 1.00 11.46 81 LEU C N 1
ATOM 1684 C CA . LEU C 1 45 ? 48.564 48.898 -43.925 1.00 11.76 81 LEU C CA 1
ATOM 1685 C C . LEU C 1 45 ? 48.758 50.019 -44.947 1.00 12.31 81 LEU C C 1
ATOM 1686 O O . LEU C 1 45 ? 49.867 50.534 -45.110 1.00 11.13 81 LEU C O 1
ATOM 1691 N N . LYS C 1 46 ? 47.697 50.336 -45.674 1.00 12.84 82 LYS C N 1
ATOM 1692 C CA . LYS C 1 46 ? 47.748 51.491 -46.568 1.00 14.03 82 LYS C CA 1
ATOM 1693 C C . LYS C 1 46 ? 48.185 52.740 -45.785 1.00 13.37 82 LYS C C 1
ATOM 1694 O O . LYS C 1 46 ? 49.079 53.445 -46.221 1.00 13.17 82 LYS C O 1
ATOM 1700 N N . ASP C 1 47 ? 47.542 53.014 -44.656 1.00 12.99 83 ASP C N 1
ATOM 1701 C CA . ASP C 1 47 ? 47.838 54.262 -43.936 1.00 13.79 83 ASP C CA 1
ATOM 1702 C C . ASP C 1 47 ? 49.244 54.202 -43.388 1.00 12.47 83 ASP C C 1
ATOM 1703 O O . ASP C 1 47 ? 49.967 55.187 -43.362 1.00 12.27 83 ASP C O 1
ATOM 1708 N N . LEU C 1 48 ? 49.638 53.036 -42.921 1.00 11.74 84 LEU C N 1
ATOM 1709 C CA . LEU C 1 48 ? 50.985 52.896 -42.388 1.00 11.60 84 LEU C CA 1
ATOM 1710 C C . LEU C 1 48 ? 52.098 52.954 -43.480 1.00 12.70 84 LEU C C 1
ATOM 1711 O O . LEU C 1 48 ? 53.193 53.490 -43.241 1.00 10.35 84 LEU C O 1
ATOM 1716 N N . ARG C 1 49 ? 51.833 52.360 -44.643 1.00 11.97 85 ARG C N 1
ATOM 1717 C CA . ARG C 1 49 ? 52.770 52.487 -45.773 1.00 13.18 85 ARG C CA 1
ATOM 1718 C C . ARG C 1 49 ? 52.903 53.935 -46.262 1.00 12.81 85 ARG C C 1
ATOM 1719 O O . ARG C 1 49 ? 54.011 54.389 -46.559 1.00 14.46 85 ARG C O 1
ATOM 1727 N N . GLN C 1 50 ? 51.803 54.672 -46.263 1.00 13.29 86 GLN C N 1
ATOM 1728 C CA . GLN C 1 50 ? 51.820 56.073 -46.654 1.00 14.05 86 GLN C CA 1
ATOM 1729 C C . GLN C 1 50 ? 52.602 56.885 -45.626 1.00 12.92 86 GLN C C 1
ATOM 1730 O O . GLN C 1 50 ? 53.378 57.749 -45.994 1.00 12.93 86 GLN C O 1
ATOM 1736 N N . LEU C 1 51 ? 52.395 56.607 -44.338 1.00 12.62 87 LEU C N 1
ATOM 1737 C CA . LEU C 1 51 ? 53.137 57.281 -43.276 1.00 12.18 87 LEU C CA 1
ATOM 1738 C C . LEU C 1 51 ? 54.651 57.045 -43.474 1.00 12.57 87 LEU C C 1
ATOM 1739 O O . LEU C 1 51 ? 55.431 58.011 -43.528 1.00 10.69 87 LEU C O 1
ATOM 1744 N N . ALA C 1 52 ? 55.041 55.767 -43.627 1.00 11.08 88 ALA C N 1
ATOM 1745 C CA . ALA C 1 52 ? 56.434 55.433 -43.837 1.00 12.49 88 ALA C CA 1
ATOM 1746 C C . ALA C 1 52 ? 57.019 56.201 -45.031 1.00 12.94 88 ALA C C 1
ATOM 1747 O O . ALA C 1 52 ? 58.097 56.765 -44.891 1.00 14.06 88 ALA C O 1
ATOM 1749 N N . GLU C 1 53 ? 56.308 56.251 -46.179 1.00 13.66 89 GLU C N 1
ATOM 1750 C CA . GLU C 1 53 ? 56.741 57.074 -47.332 1.00 15.96 89 GLU C CA 1
ATOM 1751 C C . GLU C 1 53 ? 56.877 58.600 -47.009 1.00 15.39 89 GLU C C 1
ATOM 1752 O O . GLU C 1 53 ? 57.942 59.254 -47.280 1.00 14.56 89 GLU C O 1
ATOM 1758 N N . ASP C 1 54 ? 55.859 59.124 -46.327 1.00 15.27 90 ASP C N 1
ATOM 1759 C CA . ASP C 1 54 ? 55.826 60.544 -45.902 1.00 15.52 90 ASP C CA 1
ATOM 1760 C C . ASP C 1 54 ? 56.984 60.961 -44.989 1.00 15.50 90 ASP C C 1
ATOM 1761 O O . ASP C 1 54 ? 57.475 62.101 -45.070 1.00 16.53 90 ASP C O 1
ATOM 1766 N N . VAL C 1 55 ? 57.449 60.061 -44.113 1.00 12.81 91 VAL C N 1
ATOM 1767 C CA . VAL C 1 55 ? 58.490 60.448 -43.174 1.00 11.45 91 VAL C CA 1
ATOM 1768 C C . VAL C 1 55 ? 59.823 59.919 -43.647 1.00 12.16 91 VAL C C 1
ATOM 1769 O O . VAL C 1 55 ? 60.813 60.141 -42.953 1.00 12.37 91 VAL C O 1
ATOM 1773 N N . LYS C 1 56 ? 59.865 59.241 -44.813 1.00 10.90 92 LYS C N 1
ATOM 1774 C CA . LYS C 1 56 ? 61.098 58.509 -45.227 1.00 13.27 92 LYS C CA 1
ATOM 1775 C C . LYS C 1 56 ? 61.583 57.564 -44.099 1.00 12.79 92 LYS C C 1
ATOM 1776 O O . LYS C 1 56 ? 62.771 57.470 -43.772 1.00 13.48 92 LYS C O 1
ATOM 1782 N N . GLY C 1 57 ? 60.631 56.844 -43.519 1.00 13.00 93 GLY C N 1
ATOM 1783 C CA . GLY C 1 57 ? 60.965 55.809 -42.553 1.00 12.16 93 GLY C CA 1
ATOM 1784 C C . GLY C 1 57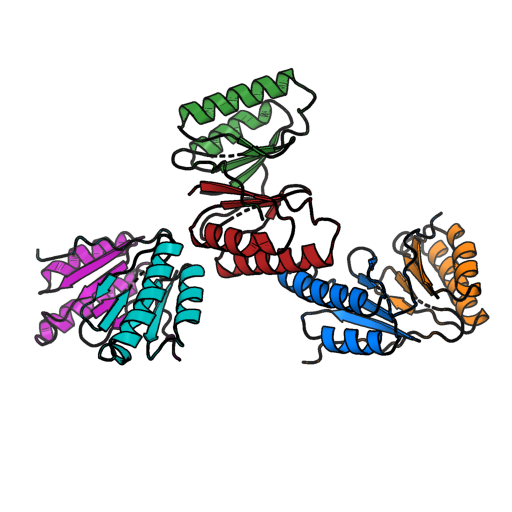 ? 60.839 54.488 -43.292 1.00 14.73 93 GLY C C 1
ATOM 1785 O O . GLY C 1 57 ? 60.969 54.436 -44.533 1.00 15.26 93 GLY C O 1
ATOM 1786 N N . ASP C 1 58 ? 60.587 53.417 -42.547 1.00 12.76 94 ASP C N 1
ATOM 1787 C CA . ASP C 1 58 ? 60.489 52.098 -43.149 1.00 11.44 94 ASP C CA 1
ATOM 1788 C C . ASP C 1 58 ? 59.332 51.380 -42.535 1.00 10.06 94 ASP C C 1
ATOM 1789 O O . ASP C 1 58 ? 58.876 51.716 -41.461 1.00 8.74 94 ASP C O 1
ATOM 1794 N N . ILE C 1 59 ? 58.886 50.338 -43.220 1.00 11.69 95 ILE C N 1
ATOM 1795 C CA . ILE C 1 59 ? 57.848 49.452 -42.711 1.00 10.52 95 ILE C CA 1
ATOM 1796 C C . ILE C 1 59 ? 58.094 48.043 -43.255 1.00 10.99 95 ILE C C 1
ATOM 1797 O O . ILE C 1 59 ? 58.273 47.866 -44.451 1.00 10.91 95 ILE C O 1
ATOM 1802 N N . VAL C 1 60 ? 58.079 47.037 -42.409 1.00 10.50 96 VAL C N 1
ATOM 1803 C CA . VAL C 1 60 ? 58.376 45.639 -42.848 1.00 11.07 96 VAL C CA 1
ATOM 1804 C C . VAL C 1 60 ? 57.504 44.669 -42.033 1.00 11.67 96 VAL C C 1
ATOM 1805 O O . VAL C 1 60 ? 57.330 44.873 -40.840 1.00 10.19 96 VAL C O 1
ATOM 1809 N N . GLY C 1 61 ? 56.962 43.641 -42.680 1.00 10.81 97 GLY C N 1
ATOM 1810 C CA . GLY C 1 61 ? 56.264 42.533 -41.984 1.00 11.50 97 GLY C CA 1
ATOM 1811 C C . GLY C 1 61 ? 57.264 41.812 -41.102 1.00 11.22 97 GLY C C 1
ATOM 1812 O O . GLY C 1 61 ? 58.424 41.637 -41.472 1.00 11.46 97 GLY C O 1
ATOM 1813 N N . LEU C 1 62 ? 56.833 41.475 -39.900 1.00 9.77 98 LEU C N 1
ATOM 1814 C CA . LEU C 1 62 ? 57.555 40.592 -39.019 1.00 10.67 98 LEU C CA 1
ATOM 1815 C C . LEU C 1 62 ? 56.671 39.356 -38.808 1.00 10.88 98 LEU C C 1
ATOM 1816 O O . LEU C 1 62 ? 55.714 39.377 -38.018 1.00 9.66 98 LEU C O 1
ATOM 1821 N N . GLY C 1 63 ? 57.002 38.291 -39.532 1.00 12.11 99 GLY C N 1
ATOM 1822 C CA . GLY C 1 63 ? 56.208 37.062 -39.504 1.00 13.72 99 GLY C CA 1
ATOM 1823 C C . GLY C 1 63 ? 54.835 37.372 -40.047 1.00 14.7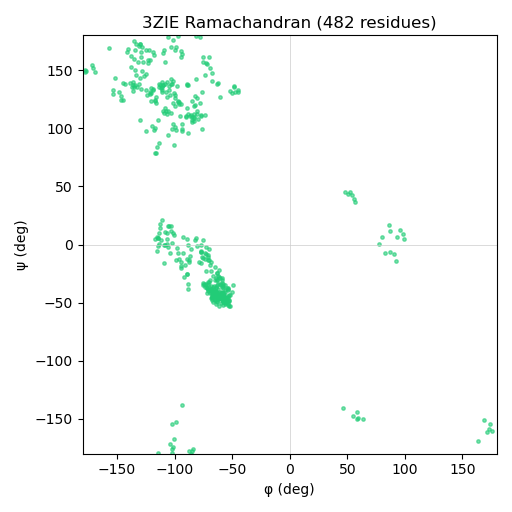6 99 GLY C C 1
ATOM 1824 O O . GLY C 1 63 ? 54.662 38.313 -40.852 1.00 13.40 99 GLY C O 1
ATOM 1825 N N . GLU C 1 64 ? 53.825 36.640 -39.572 1.00 14.73 100 GLU C N 1
ATOM 1826 C CA . GLU C 1 64 ? 52.445 36.890 -40.034 1.00 16.61 100 GLU C CA 1
ATOM 1827 C C . GLU C 1 64 ? 51.640 37.927 -39.238 1.00 15.56 100 GLU C C 1
ATOM 1828 O O . GLU C 1 64 ? 50.717 38.577 -39.745 1.00 14.31 100 GLU C O 1
ATOM 1834 N N . ASP C 1 65 ? 52.013 38.105 -37.977 1.00 13.45 101 ASP C N 1
ATOM 1835 C CA . ASP C 1 65 ? 51.169 38.917 -37.101 1.00 13.16 101 ASP C CA 1
ATOM 1836 C C . ASP C 1 65 ? 51.682 40.320 -36.725 1.00 11.83 101 ASP C C 1
ATOM 1837 O O . ASP C 1 65 ? 51.007 41.034 -36.042 1.00 11.85 101 ASP C O 1
ATOM 1842 N N . TYR C 1 66 ? 52.842 40.718 -37.211 1.00 8.44 102 TYR C N 1
ATOM 1843 C CA . TYR C 1 66 ? 53.435 41.973 -36.711 1.00 9.65 102 TYR C CA 1
ATOM 1844 C C . TYR C 1 66 ? 53.876 42.818 -37.890 1.00 8.93 102 TYR C C 1
ATOM 1845 O O . TYR C 1 66 ? 54.140 42.269 -38.958 1.00 8.16 102 TYR C O 1
ATOM 1854 N N . VAL C 1 67 ? 54.002 44.122 -37.705 1.00 8.92 103 VAL C N 1
ATOM 1855 C CA . VAL C 1 67 ? 54.614 44.945 -38.739 1.00 10.61 103 VAL C CA 1
ATOM 1856 C C . VAL C 1 67 ? 55.546 45.848 -37.906 1.00 10.78 103 VAL C C 1
ATOM 1857 O O . VAL C 1 67 ? 55.172 46.203 -36.781 1.00 11.65 103 VAL C O 1
ATOM 1861 N N . ILE C 1 68 ? 56.753 46.117 -38.401 1.00 8.74 104 ILE C N 1
ATOM 1862 C CA . ILE C 1 68 ? 57.710 47.010 -37.711 1.00 10.49 104 ILE C CA 1
ATOM 1863 C C . ILE C 1 68 ? 57.704 48.315 -38.512 1.00 10.82 104 ILE C C 1
ATOM 1864 O O . ILE C 1 68 ? 57.822 48.334 -39.749 1.00 11.13 104 ILE C O 1
ATOM 1877 N N . THR C 1 70 ? 59.381 52.286 -38.672 1.00 9.76 106 THR C N 1
ATOM 1878 C CA . THR C 1 70 ? 60.517 53.108 -38.201 1.00 8.77 106 THR C CA 1
ATOM 1879 C C . THR C 1 70 ? 60.364 54.549 -38.652 1.00 9.22 106 THR C C 1
ATOM 1880 O O . THR C 1 70 ? 59.742 54.785 -39.716 1.00 8.95 106 THR C O 1
ATOM 1884 N N . PRO C 1 71 ? 60.881 55.515 -37.843 1.00 8.16 107 PRO C N 1
ATOM 1885 C CA . PRO C 1 71 ? 60.775 56.937 -38.205 1.00 7.86 107 PRO C CA 1
ATOM 1886 C C . PRO C 1 71 ? 61.904 57.380 -39.163 1.00 8.21 107 PRO C C 1
ATOM 1887 O O . PRO C 1 71 ? 62.765 56.589 -39.531 1.00 8.63 107 PRO C O 1
ATOM 1891 N N . THR C 1 72 ? 61.927 58.691 -39.484 1.00 9.47 108 THR C N 1
ATOM 1892 C CA . THR C 1 72 ? 62.972 59.311 -40.293 1.00 10.39 108 THR C CA 1
ATOM 1893 C C . THR C 1 72 ? 64.348 58.889 -39.795 1.00 10.49 108 THR C C 1
ATOM 1894 O O . THR C 1 72 ? 64.596 58.876 -38.588 1.00 10.54 108 THR C O 1
ATOM 1898 N N . GLY C 1 73 ? 65.208 58.467 -40.707 1.00 10.67 109 GLY C N 1
ATOM 1899 C CA . GLY C 1 73 ? 66.615 58.280 -40.369 1.00 11.25 109 GLY C CA 1
ATOM 1900 C C . GLY C 1 73 ? 66.873 56.855 -39.799 1.00 12.43 109 GLY C C 1
ATOM 1901 O O . GLY C 1 73 ? 68.048 56.472 -39.567 1.00 14.08 109 GLY C O 1
ATOM 1902 N N . ILE C 1 74 ? 65.802 56.079 -39.585 1.00 11.13 110 ILE C N 1
ATOM 1903 C CA . ILE C 1 74 ? 65.941 54.689 -39.064 1.00 10.26 110 ILE C CA 1
ATOM 1904 C C . ILE C 1 74 ? 65.386 53.734 -40.099 1.00 10.80 110 ILE C C 1
ATOM 1905 O O . ILE C 1 74 ? 64.282 53.959 -40.621 1.00 10.14 110 ILE C O 1
ATOM 1910 N N . LYS C 1 75 ? 66.125 52.660 -40.390 1.00 10.69 111 LYS C N 1
ATOM 1911 C CA . LYS C 1 75 ? 65.699 51.740 -41.412 1.00 11.80 111 LYS C CA 1
ATOM 1912 C C . LYS C 1 75 ? 65.552 50.362 -40.844 1.00 9.81 111 LYS C C 1
ATOM 1913 O O . LYS C 1 75 ? 66.105 50.070 -39.835 1.00 9.01 111 LYS C O 1
ATOM 1919 N N . VAL C 1 76 ? 64.932 49.493 -41.611 1.00 12.40 112 VAL C N 1
ATOM 1920 C CA . VAL C 1 76 ? 65.023 48.052 -41.361 1.00 11.20 112 VAL C CA 1
ATOM 1921 C C . VAL C 1 76 ? 66.062 47.391 -42.295 1.00 13.48 112 VAL C C 1
ATOM 1922 O O . VAL C 1 76 ? 65.998 47.566 -43.552 1.00 13.32 112 VAL C O 1
ATOM 1926 N N . ASP C 1 77 ? 66.984 46.626 -41.698 1.00 11.61 113 ASP C N 1
ATOM 1927 C CA . ASP C 1 77 ? 67.965 45.861 -42.469 1.00 13.43 113 ASP C CA 1
ATOM 1928 C C . ASP C 1 77 ? 67.254 44.559 -42.812 1.00 13.67 113 ASP C C 1
ATOM 1929 O O . ASP C 1 77 ? 67.005 43.756 -41.917 1.00 14.22 113 ASP C O 1
ATOM 1934 N N . ARG C 1 78 ? 66.935 44.354 -44.087 1.00 12.53 114 ARG C N 1
ATOM 1935 C CA . ARG C 1 78 ? 66.187 43.152 -44.500 1.00 14.69 114 ARG C CA 1
ATOM 1936 C C . ARG C 1 78 ? 66.992 41.857 -44.573 1.00 13.86 114 ARG C C 1
ATOM 1937 O O . ARG C 1 78 ? 66.414 40.767 -44.794 1.00 15.81 114 ARG C O 1
ATOM 1945 N N . ASN C 1 79 ? 68.298 41.961 -44.387 1.00 13.24 115 ASN C N 1
ATOM 1946 C CA . ASN C 1 79 ? 69.167 40.794 -44.352 1.00 14.24 115 ASN C CA 1
ATOM 1947 C C . ASN C 1 79 ? 69.156 40.248 -42.956 1.00 13.42 115 ASN C C 1
ATOM 1948 O O . ASN C 1 79 ? 69.697 40.886 -42.069 1.00 14.34 115 ASN C O 1
ATOM 1953 N N . LYS C 1 80 ? 68.537 39.087 -42.761 1.00 11.69 116 LYS C N 1
ATOM 1954 C CA . LYS C 1 80 ? 68.392 38.538 -41.416 1.00 10.52 116 LYS C CA 1
ATOM 1955 C C . LYS C 1 80 ? 69.716 38.026 -40.859 1.00 11.08 116 LYS C C 1
ATOM 1956 O O . LYS C 1 80 ? 70.632 37.735 -41.618 1.00 11.98 116 LYS C O 1
ATOM 1962 N N . ILE C 1 81 ? 69.849 37.970 -39.530 1.00 9.26 117 ILE C N 1
ATOM 1963 C CA . ILE C 1 81 ? 70.932 37.236 -38.907 1.00 9.76 117 ILE C CA 1
ATOM 1964 C C . ILE C 1 81 ? 70.532 35.760 -38.967 1.00 13.51 117 ILE C C 1
ATOM 1965 O O . ILE C 1 81 ? 69.457 35.372 -38.447 1.00 11.52 117 ILE C O 1
ATOM 1970 N N . ARG C 1 82 ? 71.370 34.954 -39.608 1.00 14.90 118 ARG C N 1
ATOM 1971 C CA . ARG C 1 82 ? 71.066 33.512 -39.729 1.00 22.42 118 ARG C CA 1
ATOM 1972 C C . ARG C 1 82 ? 72.325 32.688 -39.435 1.00 22.83 118 ARG C C 1
ATOM 1973 O O . ARG C 1 82 ? 73.378 33.276 -39.190 1.00 24.45 118 ARG C O 1
ATOM 1981 N N . SER C 1 83 ? 72.261 31.366 -39.387 1.00 26.27 119 SER C N 1
ATOM 1982 C CA . SER C 1 83 ? 73.450 30.612 -38.888 1.00 28.28 119 SER C CA 1
ATOM 1983 C C . SER C 1 83 ? 74.838 31.102 -39.385 1.00 28.77 119 SER C C 1
ATOM 1984 O O . SER C 1 83 ? 75.691 31.512 -38.552 1.00 30.06 119 SER C O 1
ATOM 1987 N N . VAL D 1 1 ? 71.108 54.100 -36.853 1.00 10.80 37 VAL D N 1
ATOM 1988 C CA . VAL D 1 1 ? 70.378 52.979 -36.163 1.00 11.57 37 VAL D CA 1
ATOM 1989 C C . VAL D 1 1 ? 69.599 52.225 -37.177 1.00 10.60 37 VAL D C 1
ATOM 1990 O O . VAL D 1 1 ? 68.887 52.807 -37.967 1.00 11.30 37 VAL D O 1
ATOM 1994 N N . TYR D 1 2 ? 69.741 50.924 -37.207 1.00 9.98 38 TYR D N 1
ATOM 1995 C CA . TYR D 1 2 ? 68.717 50.160 -37.884 1.00 10.19 38 TYR D CA 1
ATOM 1996 C C . TYR D 1 2 ? 68.187 48.989 -37.053 1.00 10.13 38 TYR D C 1
ATOM 1997 O O . TYR D 1 2 ? 68.682 48.730 -35.946 1.00 9.62 38 TYR D O 1
ATOM 2006 N N . ILE D 1 3 ? 67.130 48.338 -37.555 1.00 9.98 39 ILE D N 1
ATOM 2007 C CA . ILE D 1 3 ? 66.542 47.216 -36.878 1.00 9.72 39 ILE D CA 1
ATOM 2008 C C . ILE D 1 3 ? 66.795 46.009 -37.776 1.00 9.57 39 ILE D C 1
ATOM 2009 O O . ILE D 1 3 ? 66.700 46.099 -38.998 1.00 8.53 39 ILE D O 1
ATOM 2014 N N . ARG D 1 4 ? 67.158 44.918 -37.157 1.00 8.69 40 ARG D N 1
ATOM 2015 C CA . ARG D 1 4 ? 67.471 43.703 -37.887 1.00 9.37 40 ARG D CA 1
ATOM 2016 C C . ARG D 1 4 ? 66.823 42.513 -37.174 1.00 8.83 40 ARG D C 1
ATOM 2017 O O . ARG D 1 4 ? 66.877 42.403 -35.940 1.00 7.10 40 ARG D O 1
ATOM 2025 N N . VAL D 1 5 ? 66.231 41.622 -37.951 1.00 8.62 41 VAL D N 1
ATOM 2026 C CA . VAL D 1 5 ? 65.712 40.371 -37.401 1.00 8.69 41 VAL D CA 1
ATOM 2027 C C . VAL D 1 5 ? 66.749 39.210 -37.374 1.00 8.47 41 VAL D C 1
ATOM 2028 O O . VAL D 1 5 ? 67.470 38.989 -38.362 1.00 7.69 41 VAL D O 1
ATOM 2032 N N . ALA D 1 6 ? 66.802 38.455 -36.271 1.00 6.88 42 ALA D N 1
ATOM 2033 C CA . ALA D 1 6 ? 67.658 37.257 -36.140 1.00 7.86 42 ALA D CA 1
ATOM 2034 C C . ALA D 1 6 ? 66.813 35.975 -36.074 1.00 9.81 42 ALA D C 1
ATOM 2035 O O . ALA D 1 6 ? 65.852 35.914 -35.316 1.00 9.54 42 ALA D O 1
ATOM 2037 N N . GLU D 1 7 ? 67.218 34.952 -36.823 1.00 10.55 43 GLU D N 1
ATOM 2038 C CA . GLU D 1 7 ? 66.611 33.624 -36.711 1.00 10.59 43 GLU D CA 1
ATOM 2039 C C . GLU D 1 7 ? 67.420 32.818 -35.737 1.00 9.77 43 GLU D C 1
ATOM 2040 O O . GLU D 1 7 ? 68.482 32.307 -36.074 1.00 8.51 43 GLU D O 1
ATOM 2046 N N . VAL D 1 8 ? 66.948 32.738 -34.504 1.00 8.70 44 VAL D N 1
ATOM 2047 C CA . VAL D 1 8 ? 67.749 32.124 -33.441 1.00 8.98 44 VAL D CA 1
ATOM 2048 C C . VAL D 1 8 ? 67.484 30.624 -33.383 1.00 9.46 44 VAL D C 1
ATOM 2049 O O . VAL D 1 8 ? 66.572 30.164 -32.763 1.00 9.91 44 VAL D O 1
ATOM 2053 N N . THR D 1 9 ? 68.333 29.863 -34.036 1.00 10.68 45 THR D N 1
ATOM 2054 C CA . THR D 1 9 ? 68.161 28.397 -34.114 1.00 13.66 45 THR D CA 1
ATOM 2055 C C . THR D 1 9 ? 69.032 27.714 -33.042 1.00 15.40 45 THR D C 1
ATOM 2056 O O . THR D 1 9 ? 68.966 26.518 -32.845 1.00 16.20 45 THR D O 1
ATOM 2060 N N . GLY D 1 10 ? 69.858 28.505 -32.374 1.00 16.11 46 GLY D N 1
ATOM 2061 C CA . GLY D 1 10 ? 70.729 28.067 -31.298 1.00 18.22 46 GLY D CA 1
ATOM 2062 C C . GLY D 1 10 ? 71.753 29.109 -30.895 1.00 17.53 46 GLY D C 1
ATOM 2063 O O . GLY D 1 10 ? 71.570 30.316 -31.088 1.00 19.49 46 GLY D O 1
ATOM 2064 N N . LEU D 1 11 ? 72.888 28.641 -30.401 1.00 17.28 47 LEU D N 1
ATOM 2065 C CA . LEU D 1 11 ? 73.917 29.532 -29.902 1.00 18.13 47 LEU D CA 1
ATOM 2066 C C . LEU D 1 11 ? 74.725 30.190 -30.991 1.00 17.30 47 LEU D C 1
ATOM 2067 O O . LEU D 1 11 ? 75.431 31.182 -30.731 1.00 15.56 47 LEU D O 1
ATOM 2072 N N . ASN D 1 12 ? 74.654 29.665 -32.203 1.00 16.23 48 ASN D N 1
ATOM 2073 C CA . ASN D 1 12 ? 75.507 30.249 -33.254 1.00 17.81 48 ASN D CA 1
ATOM 2074 C C . ASN D 1 12 ? 75.128 31.660 -33.721 1.00 15.70 48 ASN D C 1
ATOM 2075 O O . ASN D 1 12 ? 75.944 32.287 -34.328 1.00 15.47 48 ASN D O 1
ATOM 2080 N N . GLU D 1 13 ? 73.909 32.141 -33.459 1.00 12.47 49 GLU D N 1
ATOM 2081 C CA . GLU D 1 13 ? 73.523 33.516 -33.839 1.00 12.55 49 GLU D CA 1
ATOM 2082 C C . GLU D 1 13 ? 73.858 34.612 -32.795 1.00 11.75 49 GLU D C 1
ATOM 2083 O O . GLU D 1 13 ? 73.802 35.809 -33.125 1.00 11.84 49 GLU D O 1
ATOM 2089 N N . VAL D 1 14 ? 74.189 34.196 -31.582 1.00 10.43 50 VAL D N 1
ATOM 2090 C CA . VAL D 1 14 ? 74.493 35.083 -30.469 1.00 11.90 50 VAL D CA 1
ATOM 2091 C C . VAL D 1 14 ? 75.670 36.026 -30.758 1.00 11.12 50 VAL D C 1
ATOM 2092 O O . VAL D 1 14 ? 75.516 37.222 -30.523 1.00 11.39 50 VAL D O 1
ATOM 2096 N N . PRO D 1 15 ? 76.805 35.522 -31.312 1.00 12.15 51 PRO D N 1
ATOM 2097 C CA . PRO D 1 15 ? 77.904 36.507 -31.485 1.00 12.29 51 PRO D CA 1
ATOM 2098 C C . PRO D 1 15 ? 77.536 37.659 -32.450 1.00 11.41 51 PRO D C 1
ATOM 2099 O O . PRO D 1 15 ? 77.958 38.783 -32.229 1.00 11.19 51 PRO D O 1
ATOM 2103 N N . GLU D 1 16 ? 76.741 37.408 -33.491 1.00 9.70 52 GLU D N 1
ATOM 2104 C CA . GLU D 1 16 ? 76.345 38.514 -34.367 1.00 9.01 52 GLU D CA 1
ATOM 2105 C C . GLU D 1 16 ? 75.273 39.411 -33.749 1.00 8.89 52 GLU D C 1
ATOM 2106 O O . GLU D 1 16 ? 75.207 40.623 -34.049 1.00 8.65 52 GLU D O 1
ATOM 2112 N N . ILE D 1 17 ? 74.377 38.844 -32.940 1.00 7.00 53 ILE D N 1
ATOM 2113 C CA . ILE D 1 17 ? 73.394 39.711 -32.282 1.00 8.44 53 ILE D CA 1
ATOM 2114 C C . ILE D 1 17 ? 74.179 40.684 -31.409 1.00 9.37 53 ILE D C 1
ATOM 2115 O O . ILE D 1 17 ? 73.840 41.876 -31.328 1.00 7.13 53 ILE D O 1
ATOM 2120 N N . LYS D 1 18 ? 75.205 40.162 -30.724 1.00 8.39 54 LYS D N 1
ATOM 2121 C CA . LYS D 1 18 ? 75.959 41.031 -29.815 1.00 9.44 54 LYS D CA 1
ATOM 2122 C C . LYS D 1 18 ? 76.657 42.132 -30.604 1.00 8.71 54 LYS D C 1
ATOM 2123 O O . LYS D 1 18 ? 76.625 43.281 -30.200 1.00 9.17 54 LYS D O 1
ATOM 2129 N N . ARG D 1 19 ? 77.251 41.766 -31.749 1.00 9.02 55 ARG D N 1
ATOM 2130 C CA . ARG D 1 19 ? 77.914 42.752 -32.635 1.00 9.87 55 ARG D CA 1
ATOM 2131 C C . ARG D 1 19 ? 76.954 43.871 -33.026 1.00 9.95 55 ARG D C 1
ATOM 2132 O O . ARG D 1 19 ? 77.344 45.065 -33.008 1.00 10.04 55 ARG D O 1
ATOM 2140 N N . GLU D 1 20 ? 75.719 43.517 -33.403 1.00 7.61 56 GLU D N 1
ATOM 2141 C CA . GLU D 1 20 ? 74.727 44.517 -33.796 1.00 8.04 56 GLU D CA 1
ATOM 2142 C C . GLU D 1 20 ? 74.356 45.399 -32.646 1.00 6.61 56 GLU D C 1
ATOM 2143 O O . GLU D 1 20 ? 74.207 46.605 -32.806 1.00 8.38 56 GLU D O 1
ATOM 2149 N N . ILE D 1 21 ? 74.146 44.799 -31.477 1.00 6.61 57 ILE D N 1
ATOM 2150 C CA . ILE D 1 21 ? 73.748 45.582 -30.308 1.00 6.51 57 ILE D CA 1
ATOM 2151 C C . ILE D 1 21 ? 74.913 46.543 -29.942 1.00 7.34 57 ILE D C 1
ATOM 2152 O O . ILE D 1 21 ? 74.679 47.723 -29.788 1.00 7.80 57 ILE D O 1
ATOM 2157 N N . TYR D 1 22 ? 76.159 46.038 -29.877 1.00 7.07 58 TYR D N 1
ATOM 2158 C CA . TYR D 1 22 ? 77.331 46.904 -29.553 1.00 8.01 58 TYR D CA 1
ATOM 2159 C C . TYR D 1 22 ? 77.437 48.055 -30.573 1.00 9.06 58 TYR D C 1
ATOM 2160 O O . TYR D 1 22 ? 77.802 49.168 -30.214 1.00 7.97 58 TYR D O 1
ATOM 2169 N N . ASP D 1 23 ? 77.082 47.754 -31.835 1.00 8.43 59 ASP D N 1
ATOM 2170 C CA . ASP D 1 23 ? 77.081 48.734 -32.922 1.00 9.98 59 ASP D CA 1
ATOM 2171 C C . ASP D 1 23 ? 75.958 49.777 -32.872 1.00 9.17 59 ASP D C 1
ATOM 2172 O O . ASP D 1 23 ? 75.921 50.682 -33.695 1.00 10.21 59 ASP D O 1
ATOM 2177 N N . GLY D 1 24 ? 75.068 49.670 -31.887 1.00 8.40 60 GLY D N 1
ATOM 2178 C CA . GLY D 1 24 ? 74.008 50.681 -31.670 1.00 7.17 60 GLY D CA 1
ATOM 2179 C C . GLY D 1 24 ? 72.681 50.330 -32.388 1.00 7.79 60 GLY D C 1
ATOM 2180 O O . GLY D 1 24 ? 71.777 51.138 -32.438 1.00 7.64 60 GLY D O 1
ATOM 2181 N N . ASN D 1 25 ? 72.595 49.135 -32.986 1.00 7.25 61 ASN D N 1
ATOM 2182 C CA . ASN D 1 25 ? 71.368 48.677 -33.712 1.00 7.52 61 ASN D CA 1
ATOM 2183 C C . ASN D 1 25 ? 70.422 47.850 -32.810 1.00 8.43 61 ASN D C 1
ATOM 2184 O O . ASN D 1 25 ? 70.791 47.476 -31.681 1.00 8.27 61 ASN D O 1
ATOM 2189 N N . ILE D 1 26 ? 69.176 47.681 -33.263 1.00 7.20 62 ILE D N 1
ATOM 2190 C CA . ILE D 1 26 ? 68.133 46.983 -32.497 1.00 6.44 62 ILE D CA 1
ATOM 2191 C C . ILE D 1 26 ? 68.027 45.572 -33.154 1.00 7.10 62 ILE D C 1
ATOM 2192 O O . ILE D 1 26 ? 68.139 45.433 -34.386 1.00 6.30 62 ILE D O 1
ATOM 2197 N N . VAL D 1 27 ? 67.816 44.555 -32.338 1.00 5.88 63 VAL D N 1
ATOM 2198 C CA . VAL D 1 27 ? 67.679 43.195 -32.902 1.00 6.11 63 VAL D CA 1
ATOM 2199 C C . VAL D 1 27 ? 66.346 42.656 -32.433 1.00 5.75 63 VAL D C 1
ATOM 2200 O O . VAL D 1 27 ? 66.019 42.748 -31.249 1.00 7.51 63 VAL D O 1
ATOM 2204 N N . VAL D 1 28 ? 65.537 42.170 -33.361 1.00 6.23 64 VAL D N 1
ATOM 2205 C CA . VAL D 1 28 ? 64.352 41.407 -32.987 1.00 5.76 64 VAL D CA 1
ATOM 2206 C C . VAL D 1 28 ? 64.669 39.944 -33.220 1.00 7.30 64 VAL D C 1
ATOM 2207 O O . VAL D 1 28 ? 64.848 39.502 -34.384 1.00 8.44 64 VAL D O 1
ATOM 2211 N N . ALA D 1 29 ? 64.741 39.194 -32.133 1.00 7.31 65 ALA D N 1
ATOM 2212 C CA . ALA D 1 29 ? 65.162 37.791 -32.197 1.00 7.29 65 ALA D CA 1
ATOM 2213 C C . ALA D 1 29 ? 63.905 36.909 -32.302 1.00 8.77 65 ALA D C 1
ATOM 2214 O O . ALA D 1 29 ? 63.056 36.967 -31.449 1.00 10.53 65 ALA D O 1
ATOM 2216 N N . ASP D 1 30 ? 63.782 36.130 -33.353 1.00 10.39 66 ASP D N 1
ATOM 2217 C CA . ASP D 1 30 ? 62.780 35.065 -33.438 1.00 11.52 66 ASP D CA 1
ATOM 2218 C C . ASP D 1 30 ? 63.332 33.784 -32.775 1.00 11.33 66 ASP D C 1
ATOM 2219 O O . ASP D 1 30 ? 64.252 33.144 -33.354 1.00 11.76 66 ASP D O 1
ATOM 2224 N N . ILE D 1 31 ? 62.821 33.431 -31.589 1.00 9.93 67 ILE D N 1
ATOM 2225 C CA . ILE D 1 31 ? 63.269 32.252 -30.842 1.00 9.84 67 ILE D CA 1
ATOM 2226 C C . ILE D 1 31 ? 62.310 31.062 -30.935 1.00 10.50 67 ILE D C 1
ATOM 2227 O O . ILE D 1 31 ? 62.427 30.058 -30.184 1.00 9.65 67 ILE D O 1
ATOM 2232 N N . ALA D 1 32 ? 61.345 31.156 -31.842 1.00 10.41 68 ALA D N 1
ATOM 2233 C CA . ALA D 1 32 ? 60.368 30.062 -32.010 1.00 10.29 68 ALA D CA 1
ATOM 2234 C C . ALA D 1 32 ? 61.063 28.724 -32.231 1.00 11.71 68 ALA D C 1
ATOM 2235 O O . ALA D 1 32 ? 60.590 27.710 -31.729 1.00 11.58 68 ALA D O 1
ATOM 2237 N N . PHE D 1 33 ? 62.181 28.719 -32.975 1.00 10.04 69 PHE D N 1
ATOM 2238 C CA . PHE D 1 33 ? 62.964 27.516 -33.293 1.00 13.41 69 PHE D CA 1
ATOM 2239 C C . PHE D 1 33 ? 63.374 26.745 -32.040 1.00 13.38 69 PHE D C 1
ATOM 2240 O O . PHE D 1 33 ? 63.376 25.487 -32.027 1.00 14.21 69 PHE D O 1
ATOM 2248 N N . ILE D 1 34 ? 63.695 27.494 -30.983 1.00 12.97 70 ILE D N 1
ATOM 2249 C CA . ILE D 1 34 ? 64.261 26.883 -29.782 1.00 12.45 70 ILE D CA 1
ATOM 2250 C C . ILE D 1 34 ? 63.302 26.955 -28.593 1.00 12.08 70 ILE D C 1
ATOM 2251 O O . ILE D 1 34 ? 63.620 26.484 -27.522 1.00 11.45 70 ILE D O 1
ATOM 2256 N N . LYS D 1 35 ? 62.104 27.459 -28.806 1.00 12.98 71 LYS D N 1
ATOM 2257 C CA . LYS D 1 35 ? 61.164 27.708 -27.695 1.00 15.00 71 LYS D CA 1
ATOM 2258 C C . LYS D 1 35 ? 60.952 26.449 -26.834 1.00 16.97 71 LYS D C 1
ATOM 2259 O O . LYS D 1 35 ? 60.871 26.571 -25.607 1.00 16.22 71 LYS D O 1
ATOM 2265 N N . HIS D 1 36 ? 60.884 25.257 -27.446 1.00 18.16 72 HIS D N 1
ATOM 2266 C CA . HIS D 1 36 ? 60.686 24.018 -26.661 1.00 20.22 72 HIS D CA 1
ATOM 2267 C C . HIS D 1 36 ? 61.892 23.174 -26.453 1.00 20.56 72 HIS D C 1
ATOM 2268 O O . HIS D 1 36 ? 61.733 21.979 -26.101 1.00 21.73 72 HIS D O 1
ATOM 2275 N N . ASP D 1 37 ? 63.088 23.732 -26.691 1.00 19.67 73 ASP D N 1
ATOM 2276 C CA . ASP D 1 37 ? 64.347 23.089 -26.316 1.00 19.38 73 ASP D CA 1
ATOM 2277 C C . ASP D 1 37 ? 64.932 23.957 -25.254 1.00 18.60 73 ASP D C 1
ATOM 2278 O O . ASP D 1 37 ? 65.724 24.909 -25.483 1.00 15.67 73 ASP D O 1
ATOM 2283 N N . LYS D 1 38 ? 64.502 23.635 -24.056 1.00 17.62 74 LYS D N 1
ATOM 2284 C CA . LYS D 1 38 ? 64.667 24.567 -22.967 1.00 17.82 74 LYS D CA 1
ATOM 2285 C C . LYS D 1 38 ? 66.102 24.768 -22.521 1.00 16.74 74 LYS D C 1
ATOM 2286 O O . LYS D 1 38 ? 66.489 25.860 -22.101 1.00 15.94 74 LYS D O 1
ATOM 2292 N N . LEU D 1 39 ? 66.908 23.736 -22.658 1.00 15.14 75 LEU D N 1
ATOM 2293 C CA . LEU D 1 39 ? 68.278 23.902 -22.253 1.00 15.37 75 LEU D CA 1
ATOM 2294 C C . LEU D 1 39 ? 68.904 24.909 -23.245 1.00 14.52 75 LEU D C 1
ATOM 2295 O O . LEU D 1 39 ? 69.590 25.842 -22.811 1.00 13.20 75 LEU D O 1
ATOM 2300 N N . THR D 1 40 ? 68.683 24.689 -24.543 1.00 13.28 76 THR D N 1
ATOM 2301 C CA . THR D 1 40 ? 69.209 25.614 -25.565 1.00 14.24 76 THR D CA 1
ATOM 2302 C C . THR D 1 40 ? 68.627 27.033 -25.378 1.00 12.27 76 THR D C 1
ATOM 2303 O O . THR D 1 40 ? 69.360 28.005 -25.389 1.00 12.62 76 THR D O 1
ATOM 2307 N N . LEU D 1 41 ? 67.327 27.132 -25.171 1.00 11.55 77 LEU D N 1
ATOM 2308 C CA . LEU D 1 41 ? 66.715 28.381 -24.954 1.00 11.58 77 LEU D CA 1
ATOM 2309 C C . LEU D 1 41 ? 67.348 29.103 -23.726 1.00 12.34 77 LEU D C 1
ATOM 2310 O O . LEU D 1 41 ? 67.589 30.321 -23.762 1.00 10.90 77 LEU D O 1
ATOM 2315 N N . ASP D 1 42 ? 67.599 28.360 -22.656 1.00 10.41 78 ASP D N 1
ATOM 2316 C CA . ASP D 1 42 ? 68.117 28.977 -21.431 1.00 12.53 78 ASP D CA 1
ATOM 2317 C C . ASP D 1 42 ? 69.538 29.483 -21.649 1.00 11.98 78 ASP D C 1
ATOM 2318 O O . ASP D 1 42 ? 69.903 30.512 -21.133 1.00 12.62 78 ASP D O 1
ATOM 2323 N N . ARG D 1 43 ? 70.368 28.742 -22.374 1.00 12.40 79 ARG D N 1
ATOM 2324 C CA . ARG D 1 43 ? 71.714 29.264 -22.633 1.00 13.54 79 ARG D CA 1
ATOM 2325 C C . ARG D 1 43 ? 71.688 30.523 -23.485 1.00 12.40 79 ARG D C 1
ATOM 2326 O O . ARG D 1 43 ? 72.434 31.457 -23.229 1.00 12.14 79 ARG D O 1
ATOM 2334 N N . VAL D 1 44 ? 70.864 30.495 -24.536 1.00 11.30 80 VAL D N 1
ATOM 2335 C CA . VAL D 1 44 ? 70.657 31.675 -25.378 1.00 10.47 80 VAL D CA 1
ATOM 2336 C C . VAL D 1 44 ? 70.141 32.863 -24.585 1.00 10.60 80 VAL D C 1
ATOM 2337 O O . VAL D 1 44 ? 70.668 33.977 -24.712 1.00 12.00 80 VAL D O 1
ATOM 2341 N N . LEU D 1 45 ? 69.106 32.670 -23.789 1.00 10.01 81 LEU D N 1
ATOM 2342 C CA . LEU D 1 45 ? 68.510 33.794 -23.113 1.00 11.13 81 LEU D CA 1
ATOM 2343 C C . LEU D 1 45 ? 69.438 34.317 -21.995 1.00 11.71 81 LEU D C 1
ATOM 2344 O O . LEU D 1 45 ? 69.405 35.502 -21.663 1.00 10.02 81 LEU D O 1
ATOM 2349 N N . LYS D 1 46 ? 70.189 33.427 -21.379 1.00 12.29 82 LYS D N 1
ATOM 2350 C CA . LYS D 1 46 ? 71.205 33.883 -20.401 1.00 13.54 82 LYS D CA 1
ATOM 2351 C C . LYS D 1 46 ? 72.238 34.838 -21.080 1.00 12.76 82 LYS D C 1
ATOM 2352 O O . LYS D 1 46 ? 72.544 35.881 -20.514 1.00 12.14 82 LYS D O 1
ATOM 2358 N N . ASP D 1 47 ? 72.744 34.482 -22.270 1.00 12.16 83 ASP D N 1
ATOM 2359 C CA . ASP D 1 47 ? 73.683 35.320 -22.984 1.00 12.67 83 ASP D CA 1
ATOM 2360 C C . ASP D 1 47 ? 73.047 36.673 -23.348 1.00 12.16 83 ASP D C 1
ATOM 2361 O O . ASP D 1 47 ? 73.671 37.761 -23.226 1.00 10.57 83 ASP D O 1
ATOM 2366 N N . LEU D 1 48 ? 71.802 36.627 -23.819 1.00 10.00 84 LEU D N 1
ATOM 2367 C CA . LEU D 1 48 ? 71.149 37.851 -24.264 1.00 8.67 84 LEU D CA 1
ATOM 2368 C C . LEU D 1 48 ? 70.737 38.761 -23.105 1.00 11.33 84 LEU D C 1
ATOM 2369 O O . LEU D 1 48 ? 70.768 39.997 -23.237 1.00 10.40 84 LEU D O 1
ATOM 2374 N N . ARG D 1 49 ? 70.304 38.201 -21.973 1.00 10.01 85 ARG D N 1
ATOM 2375 C CA . ARG D 1 49 ? 70.003 39.072 -20.847 1.00 11.07 85 ARG D CA 1
ATOM 2376 C C . ARG D 1 49 ? 71.304 39.653 -20.274 1.00 11.44 85 ARG D C 1
ATOM 2377 O O . ARG D 1 49 ? 71.339 40.801 -19.734 1.00 9.30 85 ARG D O 1
ATOM 2385 N N . GLN D 1 50 ? 72.363 38.857 -20.355 1.00 11.65 86 GLN D N 1
ATOM 2386 C CA . GLN D 1 50 ? 73.681 39.339 -19.920 1.00 12.57 86 GLN D CA 1
ATOM 2387 C C . GLN D 1 50 ? 74.094 40.539 -20.822 1.00 11.32 86 GLN D C 1
ATOM 2388 O O . GLN D 1 50 ? 74.557 41.588 -20.347 1.00 10.56 86 GLN D O 1
ATOM 2394 N N . LEU D 1 51 ? 73.874 40.374 -22.123 1.00 12.11 87 LEU D N 1
ATOM 2395 C CA . LEU D 1 51 ? 74.157 41.413 -23.116 1.00 10.37 87 LEU D CA 1
ATOM 2396 C C . LEU D 1 51 ? 73.403 42.702 -22.770 1.00 10.77 87 LEU D C 1
ATOM 2397 O O . LEU D 1 51 ? 74.016 43.773 -22.720 1.00 9.14 87 LEU D O 1
ATOM 2402 N N . ALA D 1 52 ? 72.090 42.601 -22.544 1.00 9.36 88 ALA D N 1
ATOM 2403 C CA . ALA D 1 52 ? 71.281 43.771 -22.214 1.00 9.88 88 ALA D CA 1
ATOM 2404 C C . ALA D 1 52 ? 71.787 44.473 -20.962 1.00 9.62 88 ALA D C 1
ATOM 2405 O O . ALA D 1 52 ? 71.893 45.699 -20.920 1.00 9.22 88 ALA D O 1
ATOM 2407 N N . GLU D 1 53 ? 72.042 43.713 -19.885 1.00 11.95 89 GLU D N 1
ATOM 2408 C CA . GLU D 1 53 ? 72.625 44.304 -18.653 1.00 14.64 89 GLU D CA 1
ATOM 2409 C C . GLU D 1 53 ? 73.983 45.006 -18.918 1.00 14.37 89 GLU D C 1
ATOM 2410 O O . GLU D 1 53 ? 74.242 46.123 -18.418 1.00 13.99 89 GLU D O 1
ATOM 2416 N N . ASP D 1 54 ? 74.832 44.343 -19.710 1.00 13.29 90 ASP D N 1
ATOM 2417 C CA . ASP D 1 54 ? 76.156 44.899 -20.077 1.00 12.61 90 ASP D CA 1
ATOM 2418 C C . ASP D 1 54 ? 76.180 46.168 -20.932 1.00 11.75 90 ASP D C 1
ATOM 2419 O O . ASP D 1 54 ? 77.214 46.858 -20.986 1.00 12.54 90 ASP D O 1
ATOM 2424 N N . VAL D 1 55 ? 75.081 46.458 -21.613 1.00 10.78 91 VAL D N 1
ATOM 2425 C CA . VAL D 1 55 ? 75.006 47.638 -22.470 1.00 9.16 91 VAL D CA 1
ATOM 2426 C C . VAL D 1 55 ? 73.985 48.654 -21.965 1.00 8.63 91 VAL D C 1
ATOM 2427 O O . VAL D 1 55 ? 73.782 49.670 -22.613 1.00 8.12 91 VAL D O 1
ATOM 2431 N N . LYS D 1 56 ? 73.403 48.419 -20.782 1.00 6.80 92 LYS D N 1
ATOM 2432 C CA . LYS D 1 56 ? 72.322 49.252 -20.273 1.00 8.69 92 LYS D CA 1
ATOM 2433 C C . LYS D 1 56 ? 71.174 49.289 -21.335 1.00 9.58 92 LYS D C 1
ATOM 2434 O O . LYS D 1 56 ? 70.559 50.329 -21.593 1.00 9.54 92 LYS D O 1
ATOM 2440 N N . GLY D 1 57 ? 70.944 48.126 -21.953 1.00 8.47 93 GLY D N 1
ATOM 2441 C CA . GLY D 1 57 ? 69.958 47.968 -23.015 1.00 10.38 93 GLY D CA 1
ATOM 2442 C C . GLY D 1 57 ? 68.707 47.328 -22.428 1.00 10.96 93 GLY D C 1
ATOM 2443 O O . GLY D 1 57 ? 68.585 47.161 -21.197 1.00 12.05 93 GLY D O 1
ATOM 2444 N N . ASP D 1 58 ? 67.746 46.999 -23.284 1.00 10.02 94 ASP D N 1
ATOM 2445 C CA . ASP D 1 58 ? 66.532 46.357 -22.811 1.00 10.01 94 ASP D CA 1
ATOM 2446 C C . ASP D 1 58 ? 66.359 45.047 -23.543 1.00 10.09 94 ASP D C 1
ATOM 2447 O O . ASP D 1 58 ? 66.918 44.829 -24.652 1.00 9.64 94 ASP D O 1
ATOM 2452 N N . ILE D 1 59 ? 65.571 44.156 -22.949 1.00 10.15 95 ILE D N 1
ATOM 2453 C CA . ILE D 1 59 ? 65.195 42.911 -23.612 1.00 10.07 95 ILE D CA 1
ATOM 2454 C C . ILE D 1 59 ? 63.777 42.637 -23.154 1.00 11.90 95 ILE D C 1
ATOM 2455 O O . ILE D 1 59 ? 63.454 42.720 -21.918 1.00 10.98 95 ILE D O 1
ATOM 2460 N N . VAL D 1 60 ? 62.902 42.487 -24.122 1.00 10.41 96 VAL D N 1
ATOM 2461 C CA . VAL D 1 60 ? 61.498 42.357 -23.774 1.00 11.90 96 VAL D CA 1
ATOM 2462 C C . VAL D 1 60 ? 60.817 41.367 -24.718 1.00 11.90 96 VAL D C 1
ATOM 2463 O O . VAL D 1 60 ? 61.044 41.417 -25.959 1.00 8.26 96 VAL D O 1
ATOM 2467 N N . GLY D 1 61 ? 59.952 40.504 -24.146 1.00 11.07 97 GLY D N 1
ATOM 2468 C CA . GLY D 1 61 ? 59.172 39.560 -24.983 1.00 10.62 97 GLY D CA 1
ATOM 2469 C C . GLY D 1 61 ? 58.166 40.300 -25.852 1.00 11.54 97 GLY D C 1
ATOM 2470 O O . GLY D 1 61 ? 57.555 41.288 -25.410 1.00 11.27 97 GLY D O 1
ATOM 2471 N N . LEU D 1 62 ? 58.004 39.839 -27.092 1.00 10.35 98 LEU D N 1
ATOM 2472 C CA . LEU D 1 62 ? 57.005 40.359 -27.993 1.00 11.94 98 LEU D CA 1
ATOM 2473 C C . LEU D 1 62 ? 56.222 39.111 -28.391 1.00 14.17 98 LEU D C 1
ATOM 2474 O O . LEU D 1 62 ? 56.656 38.302 -29.262 1.00 14.52 98 LEU D O 1
ATOM 2479 N N . GLY D 1 63 ? 55.103 38.923 -27.713 1.00 14.95 99 GLY D N 1
ATOM 2480 C CA . GLY D 1 63 ? 54.356 37.642 -27.861 1.00 18.30 99 GLY D CA 1
ATOM 2481 C C . GLY D 1 63 ? 55.207 36.454 -27.462 1.00 20.42 99 GLY D C 1
ATOM 2482 O O . GLY D 1 63 ? 56.111 36.554 -26.645 1.00 23.21 99 GLY D O 1
ATOM 2483 N N . GLU D 1 64 ? 54.966 35.321 -28.095 1.00 22.33 100 GLU D N 1
ATOM 2484 C CA . GLU D 1 64 ? 55.666 34.095 -27.758 1.00 23.94 100 GLU D CA 1
ATOM 2485 C C . GLU D 1 64 ? 56.944 33.864 -28.581 1.00 21.91 100 GLU D C 1
ATOM 2486 O O . GLU D 1 64 ? 57.849 33.116 -28.148 1.00 23.89 100 GLU D O 1
ATOM 2492 N N . ASP D 1 65 ? 56.944 34.419 -29.793 1.00 17.53 101 ASP D N 1
ATOM 2493 C CA . ASP D 1 65 ? 57.897 34.086 -30.809 1.00 18.03 101 ASP D CA 1
ATOM 2494 C C . ASP D 1 65 ? 59.160 34.957 -30.710 1.00 14.43 101 ASP D C 1
ATOM 2495 O O . ASP D 1 65 ? 60.204 34.537 -31.086 1.00 12.46 101 ASP D O 1
ATOM 2500 N N . TYR D 1 66 ? 59.009 36.202 -30.310 1.00 12.43 102 TYR D N 1
ATOM 2501 C CA . TYR D 1 66 ? 60.099 37.158 -30.506 1.00 12.48 102 TYR D CA 1
ATOM 2502 C C . TYR D 1 66 ? 60.568 37.803 -29.237 1.00 11.88 102 TYR D C 1
ATOM 2503 O O . TYR D 1 66 ? 59.815 37.909 -28.270 1.00 12.95 102 TYR D O 1
ATOM 2512 N N . VAL D 1 67 ? 61.808 38.265 -29.240 1.00 10.58 103 VAL D N 1
ATOM 2513 C CA . VAL D 1 67 ? 62.312 39.050 -28.131 1.00 11.53 103 VAL D CA 1
ATOM 2514 C C . VAL D 1 67 ? 62.914 40.316 -28.804 1.00 10.21 103 VAL D C 1
ATOM 2515 O O . VAL D 1 67 ? 63.682 40.195 -29.767 1.00 10.64 103 VAL D O 1
ATOM 2519 N N . ILE D 1 68 ? 62.619 41.481 -28.268 1.00 9.52 104 ILE D N 1
ATOM 2520 C CA . ILE D 1 68 ? 63.186 42.750 -28.772 1.00 9.71 104 ILE D CA 1
ATOM 2521 C C . ILE D 1 68 ? 64.381 43.104 -27.911 1.00 10.79 104 ILE D C 1
ATOM 2522 O O . ILE D 1 68 ? 64.270 43.138 -26.679 1.00 10.29 104 ILE D O 1
ATOM 2535 N N . THR D 1 70 ? 67.434 45.958 -27.356 1.00 8.28 106 THR D N 1
ATOM 2536 C CA . THR D 1 70 ? 67.783 47.346 -27.684 1.00 8.55 106 THR D CA 1
ATOM 2537 C C . THR D 1 70 ? 69.192 47.713 -27.139 1.00 8.64 106 THR D C 1
ATOM 2538 O O . THR D 1 70 ? 69.654 47.182 -26.114 1.00 7.38 106 THR D O 1
ATOM 2542 N N . PRO D 1 71 ? 69.861 48.636 -27.846 1.00 8.56 107 PRO D N 1
ATOM 2543 C CA . PRO D 1 71 ? 71.192 49.037 -27.415 1.00 7.59 107 PRO D CA 1
ATOM 2544 C C . PRO D 1 71 ? 71.117 50.162 -26.342 1.00 8.52 107 PRO D C 1
ATOM 2545 O O . PRO D 1 71 ? 69.996 50.619 -25.967 1.00 8.45 107 PRO D O 1
ATOM 2549 N N . THR D 1 72 ? 72.286 50.609 -25.875 1.00 8.00 108 THR D N 1
ATOM 2550 C CA . THR D 1 72 ? 72.353 51.674 -24.885 1.00 9.52 108 THR D CA 1
ATOM 2551 C C . THR D 1 72 ? 71.471 52.850 -25.304 1.00 9.56 108 THR D C 1
ATOM 2552 O O . THR D 1 72 ? 71.479 53.263 -26.493 1.00 10.00 108 THR D O 1
ATOM 2556 N N . GLY D 1 73 ? 70.696 53.402 -24.365 1.00 10.78 109 GLY D N 1
ATOM 2557 C CA . GLY D 1 73 ? 69.950 54.616 -24.676 1.00 13.41 109 GLY D CA 1
ATOM 2558 C C . GLY D 1 73 ? 68.676 54.469 -25.510 1.00 15.26 109 GLY D C 1
ATOM 2559 O O . GLY D 1 73 ? 68.036 55.494 -25.887 1.00 15.25 109 GLY D O 1
ATOM 2560 N N . ILE D 1 74 ? 68.322 53.230 -25.885 1.00 12.25 110 ILE D N 1
ATOM 2561 C CA . ILE D 1 74 ? 66.988 53.009 -26.514 1.00 11.54 110 ILE D CA 1
ATOM 2562 C C . ILE D 1 74 ? 66.205 52.078 -25.587 1.00 11.78 110 ILE D C 1
ATOM 2563 O O . ILE D 1 74 ? 66.702 51.027 -25.203 1.00 11.98 110 ILE D O 1
ATOM 2568 N N . LYS D 1 75 ? 65.018 52.508 -25.163 1.00 13.17 111 LYS D N 1
ATOM 2569 C CA . LYS D 1 75 ? 64.183 51.728 -24.223 1.00 13.96 111 LYS D CA 1
ATOM 2570 C C . LYS D 1 75 ? 62.986 51.167 -24.964 1.00 14.08 111 LYS D C 1
ATOM 2571 O O . LYS D 1 75 ? 62.637 51.728 -26.021 1.00 12.31 111 LYS D O 1
ATOM 2577 N N . VAL D 1 76 ? 62.385 50.085 -24.457 1.00 12.96 112 VAL D N 1
ATOM 2578 C CA . VAL D 1 76 ? 61.059 49.634 -24.922 1.00 15.15 112 VAL D CA 1
ATOM 2579 C C . VAL D 1 76 ? 60.064 50.137 -23.881 1.00 15.79 112 VAL D C 1
ATOM 2580 O O . VAL D 1 76 ? 60.181 49.806 -22.709 1.00 18.15 112 VAL D O 1
ATOM 2584 N N . ASP D 1 77 ? 59.130 50.982 -24.292 1.00 14.68 113 ASP D N 1
ATOM 2585 C CA . ASP D 1 77 ? 58.052 51.476 -23.431 1.00 14.15 113 ASP D CA 1
ATOM 2586 C C . ASP D 1 77 ? 57.027 50.366 -23.302 1.00 14.25 113 ASP D C 1
ATOM 2587 O O . ASP D 1 77 ? 56.352 50.035 -24.255 1.00 14.22 113 ASP D O 1
ATOM 2592 N N . ARG D 1 78 ? 56.912 49.772 -22.131 1.00 11.29 114 ARG D N 1
ATOM 2593 C CA . ARG D 1 78 ? 55.896 48.723 -21.917 1.00 12.07 114 ARG D CA 1
ATOM 2594 C C . ARG D 1 78 ? 54.405 49.133 -21.866 1.00 10.97 114 ARG D C 1
ATOM 2595 O O . ARG D 1 78 ? 53.546 48.297 -21.849 1.00 11.11 114 ARG D O 1
ATOM 2603 N N . ASN D 1 79 ? 54.109 50.424 -21.839 1.00 10.88 115 ASN D N 1
ATOM 2604 C CA . ASN D 1 79 ? 52.693 50.807 -21.896 1.00 10.33 115 ASN D CA 1
ATOM 2605 C C . ASN D 1 79 ? 52.285 50.715 -23.377 1.00 10.47 115 ASN D C 1
ATOM 2606 O O . ASN D 1 79 ? 52.772 51.475 -24.194 1.00 11.67 115 ASN D O 1
ATOM 2611 N N . LYS D 1 80 ? 51.495 49.729 -23.734 1.00 10.79 116 LYS D N 1
ATOM 2612 C CA . LYS D 1 80 ? 51.170 49.541 -25.172 1.00 11.28 116 LYS D CA 1
ATOM 2613 C C . LYS D 1 80 ? 50.170 50.564 -25.694 1.00 12.02 116 LYS D C 1
ATOM 2614 O O . LYS D 1 80 ? 49.434 51.158 -24.955 1.00 11.52 116 LYS D O 1
ATOM 2620 N N . ILE D 1 81 ? 50.121 50.722 -27.006 1.00 11.93 117 ILE D N 1
ATOM 2621 C CA . ILE D 1 81 ? 49.064 51.518 -27.661 1.00 12.37 117 ILE D CA 1
ATOM 2622 C C . ILE D 1 81 ? 47.902 50.549 -27.825 1.00 12.85 117 ILE D C 1
ATOM 2623 O O . ILE D 1 81 ? 48.050 49.479 -28.458 1.00 9.14 117 ILE D O 1
ATOM 2628 N N . ARG D 1 82 ? 46.743 50.906 -27.294 1.00 15.55 118 ARG D N 1
ATOM 2629 C CA . ARG D 1 82 ? 45.575 49.978 -27.298 1.00 18.37 118 ARG D CA 1
ATOM 2630 C C . ARG D 1 82 ? 44.289 50.740 -27.511 1.00 20.66 118 ARG D C 1
ATOM 2631 O O . ARG D 1 82 ? 44.334 51.965 -27.459 1.00 22.39 118 ARG D O 1
ATOM 2639 N N . VAL E 1 1 ? 75.861 64.745 -26.736 1.00 12.66 37 VAL E N 1
ATOM 2640 C CA . VAL E 1 1 ? 77.083 65.005 -25.960 1.00 14.44 37 VAL E CA 1
ATOM 2641 C C . VAL E 1 1 ? 78.307 64.798 -26.856 1.00 13.03 37 VAL E C 1
ATOM 2642 O O . VAL E 1 1 ? 78.485 63.717 -27.431 1.00 12.80 37 VAL E O 1
ATOM 2646 N N . TYR E 1 2 ? 79.147 65.822 -27.008 1.00 11.20 38 TYR E N 1
ATOM 2647 C CA . TYR E 1 2 ? 80.436 65.544 -27.602 1.00 11.97 38 TYR E CA 1
ATOM 2648 C C . TYR E 1 2 ? 81.597 66.005 -26.722 1.00 10.36 38 TYR E C 1
ATOM 2649 O O . TYR E 1 2 ? 81.362 66.673 -25.735 1.00 10.52 38 TYR E O 1
ATOM 2658 N N . ILE E 1 3 ? 82.808 65.570 -27.050 1.00 9.86 39 ILE E N 1
ATOM 2659 C CA . ILE E 1 3 ? 84.067 65.970 -26.365 1.00 10.80 39 ILE E CA 1
ATOM 2660 C C . ILE E 1 3 ? 84.825 66.921 -27.327 1.00 12.51 39 ILE E C 1
ATOM 2661 O O . ILE E 1 3 ? 84.903 66.647 -28.513 1.00 12.39 39 ILE E O 1
ATOM 2666 N N . ARG E 1 4 ? 85.288 68.065 -26.823 1.00 11.73 40 ARG E N 1
ATOM 2667 C CA . ARG E 1 4 ? 86.065 68.972 -27.630 1.00 12.10 40 ARG E CA 1
ATOM 2668 C C . ARG E 1 4 ? 87.308 69.338 -26.860 1.00 11.14 40 ARG E C 1
ATOM 2669 O O . ARG E 1 4 ? 87.263 69.386 -25.627 1.00 8.87 40 ARG E O 1
ATOM 2677 N N . VAL E 1 5 ? 88.433 69.487 -27.573 1.00 10.64 41 VAL E N 1
ATOM 2678 C CA . VAL E 1 5 ? 89.735 69.758 -26.956 1.00 11.02 41 VAL E CA 1
ATOM 2679 C C . VAL E 1 5 ? 89.966 71.261 -27.042 1.00 10.94 41 VAL E C 1
ATOM 2680 O O . VAL E 1 5 ? 89.702 71.856 -28.091 1.00 11.57 41 VAL E O 1
ATOM 2684 N N . ALA E 1 6 ? 90.457 71.859 -25.964 1.00 9.24 42 ALA E N 1
ATOM 2685 C CA . ALA E 1 6 ? 90.807 73.282 -25.975 1.00 10.13 42 ALA E CA 1
ATOM 2686 C C . ALA E 1 6 ? 92.315 73.436 -25.887 1.00 11.61 42 ALA E C 1
ATOM 2687 O O . ALA E 1 6 ? 92.958 72.851 -25.010 1.00 12.68 42 ALA E O 1
ATOM 2689 N N . GLU E 1 7 ? 92.894 74.283 -26.736 1.00 12.30 43 GLU E N 1
ATOM 2690 C CA . GLU E 1 7 ? 94.357 74.592 -26.601 1.00 11.94 43 GLU E CA 1
ATOM 2691 C C . GLU E 1 7 ? 94.403 75.851 -25.751 1.00 12.32 43 GLU E C 1
ATOM 2692 O O . GLU E 1 7 ? 94.080 76.958 -26.258 1.00 12.74 43 GLU E O 1
ATOM 2698 N N . VAL E 1 8 ? 94.751 75.730 -24.468 1.00 12.65 44 VAL E N 1
ATOM 2699 C CA . VAL E 1 8 ? 94.620 76.883 -23.581 1.00 13.04 44 VAL E CA 1
ATOM 2700 C C . VAL E 1 8 ? 95.979 77.557 -23.543 1.00 13.89 44 VAL E C 1
ATOM 2701 O O . VAL E 1 8 ? 96.941 77.053 -22.934 1.00 13.30 44 VAL E O 1
ATOM 2705 N N . THR E 1 9 ? 96.013 78.732 -24.138 1.00 14.69 45 THR E N 1
ATOM 2706 C CA . THR E 1 9 ? 97.197 79.558 -24.182 1.00 16.68 45 THR E CA 1
ATOM 2707 C C . THR E 1 9 ? 97.127 80.770 -23.230 1.00 18.92 45 THR E C 1
ATOM 2708 O O . THR E 1 9 ? 98.090 81.510 -23.104 1.00 18.06 45 THR E O 1
ATOM 2712 N N . GLY E 1 10 ? 96.004 80.944 -22.530 1.00 19.87 46 GLY E N 1
ATOM 2713 C CA . GLY E 1 10 ? 95.820 82.087 -21.652 1.00 21.25 46 GLY E CA 1
ATOM 2714 C C . GLY E 1 10 ? 94.399 82.090 -21.145 1.00 20.25 46 GLY E C 1
ATOM 2715 O O . GLY E 1 10 ? 93.715 81.083 -21.257 1.00 22.61 46 GLY E O 1
ATOM 2716 N N . LEU E 1 11 ? 93.914 83.253 -20.698 1.00 20.07 47 LEU E N 1
ATOM 2717 C CA . LEU E 1 11 ? 92.574 83.378 -20.137 1.00 19.45 47 LEU E CA 1
ATOM 2718 C C . LEU E 1 11 ? 91.526 83.441 -21.228 1.00 18.84 47 LEU E C 1
ATOM 2719 O O . LEU E 1 11 ? 90.340 83.207 -20.977 1.00 17.36 47 LEU E O 1
ATOM 2724 N N . ASN E 1 12 ? 91.970 83.688 -22.455 1.00 17.24 48 ASN E N 1
ATOM 2725 C CA . ASN E 1 12 ? 91.023 83.949 -23.512 1.00 18.32 48 ASN E CA 1
ATOM 2726 C C . ASN E 1 12 ? 90.243 82.742 -24.019 1.00 17.16 48 ASN E C 1
ATOM 2727 O O . ASN E 1 12 ? 89.320 82.956 -24.800 1.00 19.05 48 ASN E O 1
ATOM 2732 N N . GLU E 1 13 ? 90.559 81.518 -23.591 1.00 14.65 49 GLU E N 1
ATOM 2733 C CA . GLU E 1 13 ? 89.728 80.329 -24.016 1.00 13.15 49 GLU E CA 1
ATOM 2734 C C . GLU E 1 13 ? 88.599 79.933 -23.022 1.00 11.96 49 GLU E C 1
ATOM 2735 O O . GLU E 1 13 ? 87.714 79.112 -23.341 1.00 9.77 49 GLU E O 1
ATOM 2741 N N . VAL E 1 14 ? 88.695 80.461 -21.814 1.00 11.40 50 VAL E N 1
ATOM 2742 C CA . VAL E 1 14 ? 87.805 80.106 -20.711 1.00 11.94 50 VAL E CA 1
ATOM 2743 C C . VAL E 1 14 ? 86.305 80.342 -21.016 1.00 12.41 50 VAL E C 1
ATOM 2744 O O . VAL E 1 14 ? 85.490 79.452 -20.764 1.00 12.71 50 VAL E O 1
ATOM 2748 N N . PRO E 1 15 ? 85.940 81.542 -21.554 1.00 12.31 51 PRO E N 1
ATOM 2749 C CA . PRO E 1 15 ? 84.534 81.752 -21.891 1.00 12.01 51 PRO E CA 1
ATOM 2750 C C . PRO E 1 15 ? 83.982 80.699 -22.847 1.00 11.61 51 PRO E C 1
ATOM 2751 O O . PRO E 1 15 ? 82.865 80.272 -22.697 1.00 10.26 51 PRO E O 1
ATOM 2755 N N . GLU E 1 16 ? 84.749 80.258 -23.832 1.00 10.78 52 GLU E N 1
ATOM 2756 C CA . GLU E 1 16 ? 84.176 79.266 -24.740 1.00 11.15 52 GLU E CA 1
ATOM 2757 C C . GLU E 1 16 ? 84.105 77.910 -24.048 1.00 9.75 52 GLU E C 1
ATOM 2758 O O . GLU E 1 16 ? 83.230 77.110 -24.339 1.00 8.59 52 GLU E O 1
ATOM 2764 N N . ILE E 1 17 ? 85.066 77.625 -23.194 1.00 7.93 53 ILE E N 1
ATOM 2765 C CA . ILE E 1 17 ? 85.027 76.342 -22.430 1.00 9.12 53 ILE E CA 1
ATOM 2766 C C . ILE E 1 17 ? 83.777 76.309 -21.559 1.00 8.56 53 ILE E C 1
ATOM 2767 O O . ILE E 1 17 ? 83.062 75.315 -21.467 1.00 7.99 53 ILE E O 1
ATOM 2772 N N . LYS E 1 18 ? 83.491 77.417 -20.893 1.00 9.93 54 LYS E N 1
ATOM 2773 C CA . LYS E 1 18 ? 82.278 77.448 -20.084 1.00 10.04 54 LYS E CA 1
ATOM 2774 C C . LYS E 1 18 ? 81.013 77.198 -20.884 1.00 9.66 54 LYS E C 1
ATOM 2775 O O . LYS E 1 18 ? 80.112 76.494 -20.423 1.00 11.04 54 LYS E O 1
ATOM 2781 N N . ARG E 1 19 ? 80.920 77.795 -22.070 1.00 11.25 55 ARG E N 1
ATOM 2782 C CA . ARG E 1 19 ? 79.720 77.705 -22.913 1.00 10.08 55 ARG E CA 1
ATOM 2783 C C . ARG E 1 19 ? 79.496 76.213 -23.283 1.00 10.88 55 ARG E C 1
ATOM 2784 O O . ARG E 1 19 ? 78.397 75.699 -23.246 1.00 9.02 55 ARG E O 1
ATOM 2792 N N . GLU E 1 20 ? 80.591 75.552 -23.643 1.00 9.12 56 GLU E N 1
ATOM 2793 C CA . GLU E 1 20 ? 80.557 74.123 -24.031 1.00 10.38 56 GLU E CA 1
ATOM 2794 C C . GLU E 1 20 ? 80.053 73.278 -22.870 1.00 8.25 56 GLU E C 1
ATOM 2795 O O . GLU E 1 20 ? 79.277 72.326 -23.077 1.00 9.99 56 GLU E O 1
ATOM 2801 N N . ILE E 1 21 ? 80.562 73.581 -21.674 1.00 7.59 57 ILE E N 1
ATOM 2802 C CA . ILE E 1 21 ? 80.148 72.837 -20.476 1.00 8.84 57 ILE E CA 1
ATOM 2803 C C . ILE E 1 21 ? 78.677 73.099 -20.127 1.00 8.42 57 ILE E C 1
ATOM 2804 O O . ILE E 1 21 ? 77.930 72.178 -19.867 1.00 7.53 57 ILE E O 1
ATOM 2809 N N . TYR E 1 22 ? 78.257 74.370 -20.157 1.00 10.08 58 TYR E N 1
ATOM 2810 C CA . TYR E 1 22 ? 76.806 74.710 -19.964 1.00 11.01 58 TYR E CA 1
ATOM 2811 C C . TYR E 1 22 ? 75.963 74.027 -20.995 1.00 11.67 58 TYR E C 1
ATOM 2812 O O . TYR E 1 22 ? 74.825 73.685 -20.737 1.00 10.33 58 TYR E O 1
ATOM 2821 N N . ASP E 1 23 ? 76.510 73.865 -22.196 1.00 11.89 59 ASP E N 1
ATOM 2822 C CA . ASP E 1 23 ? 75.743 73.250 -23.275 1.00 13.70 59 ASP E CA 1
ATOM 2823 C C . ASP E 1 23 ? 75.667 71.728 -23.097 1.00 13.42 59 ASP E C 1
ATOM 2824 O O . ASP E 1 23 ? 75.119 71.020 -23.929 1.00 12.83 59 ASP E O 1
ATOM 2829 N N . GLY E 1 24 ? 76.291 71.208 -22.043 1.00 12.05 60 GLY E N 1
ATOM 2830 C CA . GLY E 1 24 ? 76.242 69.778 -21.808 1.00 10.33 60 GLY E CA 1
ATOM 2831 C C . GLY E 1 24 ? 77.298 68.932 -22.513 1.00 9.33 60 GLY E C 1
ATOM 2832 O O . GLY E 1 24 ? 77.168 67.705 -22.554 1.00 9.18 60 GLY E O 1
ATOM 2833 N N . ASN E 1 25 ? 78.365 69.561 -23.001 1.00 9.10 61 ASN E N 1
ATOM 2834 C CA . ASN E 1 25 ? 79.519 68.869 -23.609 1.00 8.96 61 ASN E CA 1
ATOM 2835 C C . ASN E 1 25 ? 80.682 68.706 -22.661 1.00 8.90 61 ASN E C 1
ATOM 2836 O O . ASN E 1 25 ? 80.681 69.275 -21.563 1.00 9.31 61 ASN E O 1
ATOM 2841 N N . ILE E 1 26 ? 81.666 67.905 -23.080 1.00 7.76 62 ILE E N 1
ATOM 2842 C CA . ILE E 1 26 ? 82.832 67.572 -22.262 1.00 7.58 62 ILE E CA 1
ATOM 2843 C C . ILE E 1 26 ? 83.971 68.313 -22.908 1.00 8.36 62 ILE E C 1
ATOM 2844 O O . ILE E 1 26 ? 84.078 68.325 -24.133 1.00 8.24 62 ILE E O 1
ATOM 2849 N N . VAL E 1 27 ? 84.825 68.909 -22.091 1.00 7.33 63 VAL E N 1
ATOM 2850 C CA . VAL E 1 27 ? 85.965 69.603 -22.624 1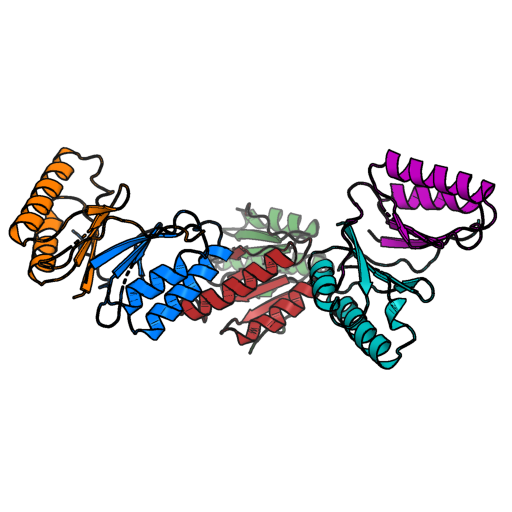.00 6.79 63 VAL E CA 1
ATOM 2851 C C . VAL E 1 27 ? 87.262 69.026 -22.093 1.00 7.01 63 VAL E C 1
ATOM 2852 O O . VAL E 1 27 ? 87.414 68.790 -20.914 1.00 7.07 63 VAL E O 1
ATOM 2856 N N . VAL E 1 28 ? 88.221 68.813 -22.975 1.00 7.62 64 VAL E N 1
ATOM 2857 C CA . VAL E 1 28 ? 89.556 68.416 -22.526 1.00 8.16 64 VAL E CA 1
ATOM 2858 C C . VAL E 1 28 ? 90.491 69.618 -22.764 1.00 8.42 64 VAL E C 1
ATOM 2859 O O . VAL E 1 28 ? 90.710 69.986 -23.892 1.00 11.67 64 VAL E O 1
ATOM 2863 N N . ALA E 1 29 ? 91.007 70.240 -21.726 1.00 8.58 65 ALA E N 1
ATOM 2864 C CA . ALA E 1 29 ? 91.866 71.422 -21.892 1.00 9.69 65 ALA E CA 1
ATOM 2865 C C . ALA E 1 29 ? 93.360 71.000 -21.852 1.00 9.96 65 ALA E C 1
ATOM 2866 O O . ALA E 1 29 ? 93.796 70.384 -20.912 1.00 10.23 65 ALA E O 1
ATOM 2868 N N . ASP E 1 30 ? 94.081 71.311 -22.910 1.00 9.97 66 ASP E N 1
ATOM 2869 C CA . ASP E 1 30 ? 95.539 71.193 -22.958 1.00 10.15 66 ASP E CA 1
ATOM 2870 C C . ASP E 1 30 ? 96.075 72.465 -22.325 1.00 9.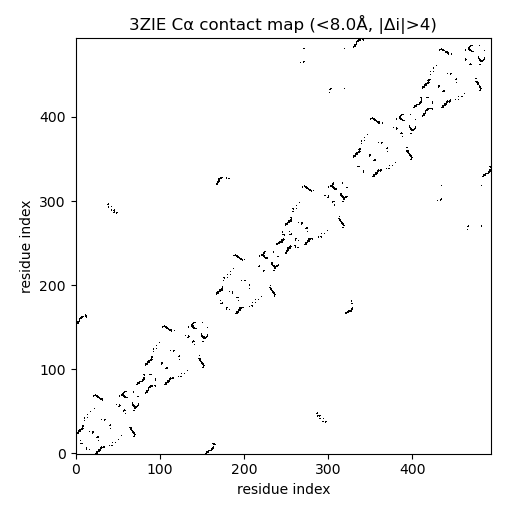30 66 ASP E C 1
ATOM 2871 O O . ASP E 1 30 ? 95.907 73.548 -22.861 1.00 12.17 66 ASP E O 1
ATOM 2876 N N . ILE E 1 31 ? 96.644 72.344 -21.139 1.00 8.73 67 ILE E N 1
ATOM 2877 C CA . ILE E 1 31 ? 97.221 73.494 -20.439 1.00 10.79 67 ILE E CA 1
ATOM 2878 C C . ILE E 1 31 ? 98.739 73.579 -20.535 1.00 9.77 67 ILE E C 1
ATOM 2879 O O . ILE E 1 31 ? 99.373 74.425 -19.867 1.00 9.46 67 ILE E O 1
ATOM 2884 N N . ALA E 1 32 ? 99.328 72.745 -21.400 1.00 10.75 68 ALA E N 1
ATOM 2885 C CA . ALA E 1 32 ? 100.813 72.635 -21.474 1.00 12.49 68 ALA E CA 1
ATOM 2886 C C . ALA E 1 32 ? 101.422 74.021 -21.814 1.00 13.63 68 ALA E C 1
ATOM 2887 O O . ALA E 1 32 ? 102.481 74.394 -21.287 1.00 13.05 68 ALA E O 1
ATOM 2889 N N . PHE E 1 33 ? 100.680 74.825 -22.562 1.00 13.06 69 PHE E N 1
ATOM 2890 C CA . PHE E 1 33 ? 101.150 76.131 -22.936 1.00 15.03 69 PHE E CA 1
ATOM 2891 C C . PHE E 1 33 ? 101.353 77.087 -21.773 1.00 16.20 69 PHE E C 1
ATOM 2892 O O . PHE E 1 33 ? 102.221 77.953 -21.869 1.00 15.36 69 PHE E O 1
ATOM 2900 N N . ILE E 1 34 ? 100.589 76.933 -20.685 1.00 13.86 70 ILE E N 1
ATOM 2901 C CA . ILE E 1 34 ? 100.630 77.895 -19.592 1.00 12.96 70 ILE E CA 1
ATOM 2902 C C . ILE E 1 34 ? 101.132 77.250 -18.294 1.00 13.64 70 ILE E C 1
ATOM 2903 O O . ILE E 1 34 ? 101.186 77.900 -17.235 1.00 11.75 70 ILE E O 1
ATOM 2908 N N . LYS E 1 35 ? 101.537 75.982 -18.379 1.00 13.38 71 LYS E N 1
ATOM 2909 C CA . LYS E 1 35 ? 101.864 75.234 -17.153 1.00 16.23 71 LYS E CA 1
ATOM 2910 C C . LYS E 1 35 ? 103.038 75.775 -16.358 1.00 17.05 71 LYS E C 1
ATOM 2911 O O . LYS E 1 35 ? 103.106 75.525 -15.199 1.00 19.08 71 LYS E O 1
ATOM 2917 N N . HIS E 1 36 ? 103.948 76.493 -16.998 1.00 17.00 72 HIS E N 1
ATOM 2918 C CA . HIS E 1 36 ? 105.065 77.136 -16.308 1.00 18.73 72 HIS E CA 1
ATOM 2919 C C . HIS E 1 36 ? 104.772 78.599 -15.882 1.00 19.11 72 HIS E C 1
ATOM 2920 O O . HIS E 1 36 ? 105.613 79.205 -15.231 1.00 19.32 72 HIS E O 1
ATOM 2927 N N . ASP E 1 37 ? 103.626 79.178 -16.290 1.00 17.00 73 ASP E N 1
ATOM 2928 C CA . ASP E 1 37 ? 103.229 80.520 -15.850 1.00 17.21 73 ASP E CA 1
ATOM 2929 C C . ASP E 1 37 ? 102.196 80.306 -14.735 1.00 16.91 73 ASP E C 1
ATOM 2930 O O . ASP E 1 37 ? 100.988 80.274 -14.986 1.00 13.75 73 ASP E O 1
ATOM 2935 N N . LYS E 1 38 ? 102.691 80.133 -13.517 1.00 15.49 74 LYS E N 1
ATOM 2936 C CA . LYS E 1 38 ? 101.869 79.571 -12.452 1.00 16.16 74 LYS E CA 1
ATOM 2937 C C . LYS E 1 38 ? 100.710 80.471 -12.079 1.00 15.38 74 LYS E C 1
ATOM 2938 O O . LYS E 1 38 ? 99.636 79.999 -11.658 1.00 16.71 74 LYS E O 1
ATOM 2944 N N . LEU E 1 39 ? 100.901 81.769 -12.228 1.00 13.84 75 LEU E N 1
ATOM 2945 C CA . LEU E 1 39 ? 99.849 82.680 -11.824 1.00 14.36 75 LEU E CA 1
ATOM 2946 C C . LEU E 1 39 ? 98.718 82.561 -12.828 1.00 13.90 75 LEU E C 1
ATOM 2947 O O . LEU E 1 39 ? 97.546 82.509 -12.453 1.00 13.14 75 LEU E O 1
ATOM 2952 N N . THR E 1 40 ? 99.063 82.478 -14.116 1.00 13.56 76 THR E N 1
ATOM 2953 C CA . THR E 1 40 ? 98.040 82.346 -15.146 1.00 14.19 76 THR E CA 1
ATOM 2954 C C . THR E 1 40 ? 97.343 80.973 -15.015 1.00 13.83 76 THR E C 1
ATOM 2955 O O . THR E 1 40 ? 96.104 80.859 -15.110 1.00 13.26 76 THR E O 1
ATOM 2959 N N . LEU E 1 41 ? 98.163 79.959 -14.787 1.00 12.40 77 LEU E N 1
ATOM 2960 C CA . LEU E 1 41 ? 97.666 78.630 -14.605 1.00 12.85 77 LEU E CA 1
ATOM 2961 C C . LEU E 1 41 ? 96.669 78.579 -13.436 1.00 11.94 77 LEU E C 1
ATOM 2962 O O . LEU E 1 41 ? 95.579 77.984 -13.564 1.00 12.03 77 LEU E O 1
ATOM 2967 N N . ASP E 1 42 ? 97.027 79.188 -12.315 1.00 11.14 78 ASP E N 1
ATOM 2968 C CA . ASP E 1 42 ? 96.157 79.203 -11.120 1.00 13.24 78 ASP E CA 1
ATOM 2969 C C . ASP E 1 42 ? 94.838 79.963 -11.400 1.00 13.27 78 ASP E C 1
ATOM 2970 O O . ASP E 1 42 ? 93.750 79.520 -10.989 1.00 13.03 78 ASP E O 1
ATOM 2975 N N . ARG E 1 43 ? 94.909 81.102 -12.082 1.00 12.03 79 ARG E N 1
ATOM 2976 C CA . ARG E 1 43 ? 93.682 81.792 -12.470 1.00 12.90 79 ARG E CA 1
ATOM 2977 C C . ARG E 1 43 ? 92.762 80.929 -13.360 1.00 12.05 79 ARG E C 1
ATOM 2978 O O . ARG E 1 43 ? 91.519 80.882 -13.154 1.00 11.74 79 ARG E O 1
ATOM 2986 N N . VAL E 1 44 ? 93.352 80.300 -14.378 1.00 10.92 80 VAL E N 1
ATOM 2987 C CA . VAL E 1 44 ? 92.578 79.465 -15.321 1.00 9.65 80 VAL E CA 1
ATOM 2988 C C . VAL E 1 44 ? 91.962 78.241 -14.572 1.00 9.54 80 VAL E C 1
ATOM 2989 O O . VAL E 1 44 ? 90.757 77.924 -14.682 1.00 8.99 80 VAL E O 1
ATOM 2993 N N . LEU E 1 45 ? 92.752 77.589 -13.723 1.00 9.22 81 LEU E N 1
ATOM 2994 C CA . LEU E 1 45 ? 92.258 76.390 -13.047 1.00 10.23 81 LEU E CA 1
ATOM 2995 C C . LEU E 1 45 ? 91.179 76.763 -12.012 1.00 11.42 81 LEU E C 1
ATOM 2996 O O . LEU E 1 45 ? 90.179 76.031 -11.836 1.00 11.10 81 LEU E O 1
ATOM 3001 N N . LYS E 1 46 ? 91.387 77.877 -11.304 1.00 10.87 82 LYS E N 1
ATOM 3002 C CA . LYS E 1 46 ? 90.337 78.400 -10.444 1.00 11.50 82 LYS E CA 1
ATOM 3003 C C . LYS E 1 46 ? 89.010 78.538 -11.244 1.00 11.57 82 LYS E C 1
ATOM 3004 O O . LYS E 1 46 ? 87.942 78.086 -10.759 1.00 10.49 82 LYS E O 1
ATOM 3010 N N . ASP E 1 47 ? 89.050 79.225 -12.403 1.00 10.07 83 ASP E N 1
ATOM 3011 C CA . ASP E 1 47 ? 87.829 79.416 -13.203 1.00 10.70 83 ASP E CA 1
ATOM 3012 C C . ASP E 1 47 ? 87.231 78.070 -13.580 1.00 9.80 83 ASP E C 1
ATOM 3013 O O . ASP E 1 47 ? 86.051 77.870 -13.535 1.00 9.13 83 ASP E O 1
ATOM 3018 N N . LEU E 1 48 ? 88.052 77.136 -13.989 1.00 8.89 84 LEU E N 1
ATOM 3019 C CA . LEU E 1 48 ? 87.473 75.871 -14.437 1.00 8.63 84 LEU E CA 1
ATOM 3020 C C . LEU E 1 48 ? 86.957 75.013 -13.290 1.00 7.88 84 LEU E C 1
ATOM 3021 O O . LEU E 1 48 ? 85.968 74.289 -13.462 1.00 6.12 84 LEU E O 1
ATOM 3026 N N . ARG E 1 49 ? 87.631 75.053 -12.143 1.00 7.28 85 ARG E N 1
ATOM 3027 C CA . ARG E 1 49 ? 87.159 74.256 -10.980 1.00 8.14 85 ARG E CA 1
ATOM 3028 C C . ARG E 1 49 ? 85.875 74.868 -10.445 1.00 8.73 85 ARG E C 1
ATOM 3029 O O . ARG E 1 49 ? 84.972 74.164 -9.981 1.00 9.00 85 ARG E O 1
ATOM 3037 N N . GLN E 1 50 ? 85.782 76.193 -10.475 1.00 8.06 86 GLN E N 1
ATOM 3038 C CA . GLN E 1 50 ? 84.508 76.855 -10.082 1.00 8.84 86 GLN E CA 1
ATOM 3039 C C . GLN E 1 50 ? 83.342 76.468 -11.009 1.00 8.97 86 GLN E C 1
ATOM 3040 O O . GLN E 1 50 ? 82.205 76.202 -10.561 1.00 8.34 86 GLN E O 1
ATOM 3046 N N . LEU E 1 51 ? 83.631 76.467 -12.316 1.00 8.88 87 LEU E N 1
ATOM 3047 C CA . LEU E 1 51 ? 82.642 75.993 -13.330 1.00 7.97 87 LEU E CA 1
ATOM 3048 C C . LEU E 1 51 ? 82.159 74.569 -12.959 1.00 6.88 87 LEU E C 1
ATOM 3049 O O . LEU E 1 51 ? 80.957 74.322 -12.842 1.00 4.85 87 LEU E O 1
ATOM 3054 N N . ALA E 1 52 ? 83.108 73.659 -12.734 1.00 8.24 88 ALA E N 1
ATOM 3055 C CA . ALA E 1 52 ? 82.765 72.271 -12.503 1.00 8.88 88 ALA E CA 1
ATOM 3056 C C . ALA E 1 52 ? 81.887 72.202 -11.230 1.00 9.69 88 ALA E C 1
ATOM 3057 O O . ALA E 1 52 ? 80.889 71.457 -11.180 1.00 9.01 88 ALA E O 1
ATOM 3059 N N . GLU E 1 53 ? 82.279 72.965 -10.218 1.00 9.66 89 GLU E N 1
ATOM 3060 C CA . GLU E 1 53 ? 81.527 72.953 -8.960 1.00 12.18 89 GLU E CA 1
ATOM 3061 C C . GLU E 1 53 ? 80.092 73.505 -9.164 1.00 11.72 89 GLU E C 1
ATOM 3062 O O . GLU E 1 53 ? 79.119 72.906 -8.699 1.00 10.20 89 GLU E O 1
ATOM 3068 N N . ASP E 1 54 ? 79.979 74.613 -9.915 1.00 11.24 90 ASP E N 1
ATOM 3069 C CA . ASP E 1 54 ? 78.718 75.273 -10.150 1.00 11.13 90 ASP E CA 1
ATOM 3070 C C . ASP E 1 54 ? 77.729 74.390 -10.868 1.00 11.69 90 ASP E C 1
ATOM 3071 O O . ASP E 1 54 ? 76.513 74.378 -10.518 1.00 11.27 90 ASP E O 1
ATOM 3076 N N . VAL E 1 55 ? 78.201 73.674 -11.882 1.00 9.61 91 VAL E N 1
ATOM 3077 C CA . VAL E 1 55 ? 77.272 72.844 -12.624 1.00 9.58 91 VAL E CA 1
ATOM 3078 C C . VAL E 1 55 ? 77.102 71.399 -12.079 1.00 9.47 91 VAL E C 1
ATOM 3079 O O . VAL E 1 55 ? 76.378 70.617 -12.701 1.00 8.54 91 VAL E O 1
ATOM 3083 N N . LYS E 1 56 ? 77.732 71.089 -10.939 1.00 10.04 92 LYS E N 1
ATOM 3084 C CA . LYS E 1 56 ? 77.729 69.755 -10.316 1.00 10.22 92 LYS E CA 1
ATOM 3085 C C . LYS E 1 56 ? 78.262 68.743 -11.326 1.00 10.74 92 LYS E C 1
ATOM 3086 O O . LYS E 1 56 ? 77.736 67.611 -11.425 1.00 9.80 92 LYS E O 1
ATOM 3092 N N . GLY E 1 57 ? 79.245 69.181 -12.121 1.00 8.91 93 GLY E N 1
ATOM 3093 C CA . GLY E 1 57 ? 79.969 68.268 -13.009 1.00 10.28 93 GLY E CA 1
ATOM 3094 C C . GLY E 1 57 ? 81.224 67.760 -12.308 1.00 11.72 93 GLY E C 1
ATOM 3095 O O . GLY E 1 57 ? 81.190 67.414 -11.114 1.00 11.98 93 GLY E O 1
ATOM 3096 N N . ASP E 1 58 ? 82.344 67.681 -13.038 1.00 9.83 94 ASP E N 1
ATOM 3097 C CA . ASP E 1 58 ? 83.570 67.177 -12.437 1.00 9.54 94 ASP E CA 1
ATOM 3098 C C . ASP E 1 58 ? 84.724 67.698 -13.218 1.00 9.34 94 ASP E C 1
ATOM 3099 O O . ASP E 1 58 ? 84.543 68.353 -14.247 1.00 8.63 94 ASP E O 1
ATOM 3104 N N . ILE E 1 59 ? 85.925 67.513 -12.672 1.00 10.68 95 ILE E N 1
ATOM 3105 C CA . ILE E 1 59 ? 87.130 67.951 -13.333 1.00 9.57 95 ILE E CA 1
ATOM 3106 C C . ILE E 1 59 ? 88.251 67.034 -12.810 1.00 11.81 95 ILE E C 1
ATOM 3107 O O . ILE E 1 59 ? 88.386 66.826 -11.589 1.00 9.22 95 ILE E O 1
ATOM 3112 N N . VAL E 1 60 ? 89.071 66.506 -13.708 1.00 10.91 96 VAL E N 1
ATOM 3113 C CA . VAL E 1 60 ? 90.217 65.666 -13.250 1.00 12.66 96 VAL E CA 1
ATOM 3114 C C . VAL E 1 60 ? 91.500 66.091 -14.004 1.00 12.73 96 VAL E C 1
ATOM 3115 O O . VAL E 1 60 ? 91.420 66.463 -15.183 1.00 11.81 96 VAL E O 1
ATOM 3119 N N . GLY E 1 61 ? 92.652 66.023 -13.350 1.00 12.34 97 GLY E N 1
ATOM 3120 C CA . GLY E 1 61 ? 93.939 66.233 -14.089 1.00 12.31 97 GLY E CA 1
ATOM 3121 C C . GLY E 1 61 ? 94.364 64.954 -14.809 1.00 12.47 97 GLY E C 1
ATOM 3122 O O . GLY E 1 61 ? 94.125 63.843 -14.279 1.00 11.47 97 GLY E O 1
ATOM 3123 N N . LEU E 1 62 ? 94.935 65.073 -16.008 1.00 11.07 98 LEU E N 1
ATOM 3124 C CA . LEU E 1 62 ? 95.638 63.938 -16.644 1.00 12.70 98 LEU E CA 1
ATOM 3125 C C . LEU E 1 62 ? 97.085 64.322 -16.817 1.00 13.00 98 LEU E C 1
ATOM 3126 O O . LEU E 1 62 ? 97.405 65.064 -17.768 1.00 12.16 98 LEU E O 1
ATOM 3131 N N . GLY E 1 63 ? 97.933 63.867 -15.893 1.00 13.53 99 GLY E N 1
ATOM 3132 C CA . GLY E 1 63 ? 99.336 64.302 -15.789 1.00 15.31 99 GLY E CA 1
ATOM 3133 C C . GLY E 1 63 ? 99.380 65.805 -15.598 1.00 16.00 99 GLY E C 1
ATOM 3134 O O . GLY E 1 63 ? 98.499 66.394 -15.014 1.00 16.20 99 GLY E O 1
ATOM 3135 N N . GLU E 1 64 ? 100.379 66.434 -16.175 1.00 17.09 100 GLU E N 1
ATOM 3136 C CA . GLU E 1 64 ? 100.637 67.887 -16.052 1.00 17.84 100 GLU E CA 1
ATOM 3137 C C . GLU E 1 64 ? 100.037 68.702 -17.175 1.00 16.32 100 GLU E C 1
ATOM 3138 O O . GLU E 1 64 ? 99.823 69.897 -17.020 1.00 14.56 100 GLU E O 1
ATOM 3144 N N . ASP E 1 65 ? 99.741 68.051 -18.295 1.00 13.59 101 ASP E N 1
ATOM 3145 C CA . ASP E 1 65 ? 99.309 68.753 -19.489 1.00 14.67 101 ASP E CA 1
ATOM 3146 C C . ASP E 1 65 ? 97.799 68.908 -19.756 1.00 13.05 101 ASP E C 1
ATOM 3147 O O . ASP E 1 65 ? 97.412 69.763 -20.528 1.00 12.59 101 ASP E O 1
ATOM 3152 N N . TYR E 1 66 ? 96.964 68.102 -19.112 1.00 11.62 102 TYR E N 1
ATOM 3153 C CA . TYR E 1 66 ? 95.568 68.133 -19.451 1.00 11.83 102 TYR E CA 1
ATOM 3154 C C . TYR E 1 66 ? 94.703 68.153 -18.221 1.00 12.35 102 TYR E C 1
ATOM 3155 O O . TYR E 1 66 ? 95.068 67.626 -17.146 1.00 10.79 102 TYR E O 1
ATOM 3164 N N . VAL E 1 67 ? 93.545 68.800 -18.413 1.00 12.47 103 VAL E N 1
ATOM 3165 C CA . VAL E 1 67 ? 92.471 68.718 -17.459 1.00 13.83 103 VAL E CA 1
ATOM 3166 C C . VAL E 1 67 ? 91.148 68.373 -18.235 1.00 12.49 103 VAL E C 1
ATOM 3167 O O . VAL E 1 67 ? 90.899 68.903 -19.297 1.00 12.18 103 VAL E O 1
ATOM 3171 N N . ILE E 1 68 ? 90.318 67.484 -17.701 1.00 12.16 104 ILE E N 1
ATOM 3172 C CA . ILE E 1 68 ? 89.077 67.116 -18.373 1.00 13.00 104 ILE E CA 1
ATOM 3173 C C . ILE E 1 68 ? 87.947 67.592 -17.500 1.00 12.18 104 ILE E C 1
ATOM 3174 O O . ILE E 1 68 ? 87.994 67.376 -16.276 1.00 11.71 104 ILE E O 1
ATOM 3187 N N . THR E 1 70 ? 83.697 67.831 -17.031 1.00 10.52 106 THR E N 1
ATOM 3188 C CA . THR E 1 70 ? 82.485 67.215 -17.454 1.00 8.81 106 THR E CA 1
ATOM 3189 C C . THR E 1 70 ? 81.307 68.055 -16.984 1.00 8.46 106 THR E C 1
ATOM 3190 O O . THR E 1 70 ? 81.332 68.685 -15.906 1.00 5.19 106 THR E O 1
ATOM 3194 N N . PRO E 1 71 ? 80.211 67.968 -17.757 1.00 7.06 107 PRO E N 1
ATOM 3195 C CA . PRO E 1 71 ? 79.033 68.722 -17.411 1.00 6.80 107 PRO E CA 1
ATOM 3196 C C . PRO E 1 71 ? 78.113 68.018 -16.382 1.00 8.22 107 PRO E C 1
ATOM 3197 O O . PRO E 1 71 ? 78.362 66.863 -15.932 1.00 7.71 107 PRO E O 1
ATOM 3201 N N . THR E 1 72 ? 77.006 68.687 -16.088 1.00 9.46 108 THR E N 1
ATOM 3202 C CA . THR E 1 72 ? 75.998 68.225 -15.113 1.00 9.49 108 THR E CA 1
ATOM 3203 C C . THR E 1 72 ? 75.649 66.801 -15.430 1.00 10.17 108 THR E C 1
ATOM 3204 O O . THR E 1 72 ? 75.436 66.464 -16.594 1.00 9.38 108 THR E O 1
ATOM 3208 N N . GLY E 1 73 ? 75.676 65.942 -14.425 1.00 10.06 109 GLY E N 1
ATOM 3209 C CA . GLY E 1 73 ? 75.201 64.552 -14.673 1.00 12.46 109 GLY E CA 1
ATOM 3210 C C . GLY E 1 73 ? 76.319 63.622 -15.124 1.00 13.29 109 GLY E C 1
ATOM 3211 O O . GLY E 1 73 ? 76.113 62.399 -15.206 1.00 12.40 109 GLY E O 1
ATOM 3212 N N . ILE E 1 74 ? 77.505 64.179 -15.399 1.00 10.53 110 ILE E N 1
ATOM 3213 C CA . ILE E 1 74 ? 78.617 63.334 -15.817 1.00 9.33 110 ILE E CA 1
ATOM 3214 C C . ILE E 1 74 ? 79.825 63.456 -14.862 1.00 9.71 110 ILE E C 1
ATOM 3215 O O . ILE E 1 74 ? 80.293 64.537 -14.583 1.00 8.84 110 ILE E O 1
ATOM 3220 N N . LYS E 1 75 ? 80.268 62.339 -14.306 1.00 9.90 111 LYS E N 1
ATOM 3221 C CA . LYS E 1 75 ? 81.300 62.344 -13.278 1.00 11.06 111 LYS E CA 1
ATOM 3222 C C . LYS E 1 75 ? 82.501 61.581 -13.754 1.00 9.99 111 LYS E C 1
ATOM 3223 O O . LYS E 1 75 ? 82.393 60.908 -14.728 1.00 10.63 111 LYS E O 1
ATOM 3229 N N . VAL E 1 76 ? 83.640 61.727 -13.071 1.00 10.19 112 VAL E N 1
ATOM 3230 C CA . VAL E 1 76 ? 84.836 60.930 -13.296 1.00 12.19 112 VAL E CA 1
ATOM 3231 C C . VAL E 1 76 ? 84.875 59.855 -12.254 1.00 13.42 112 VAL E C 1
ATOM 3232 O O . VAL E 1 76 ? 84.760 60.158 -11.042 1.00 13.99 112 VAL E O 1
ATOM 3236 N N . ASP E 1 77 ? 84.985 58.605 -12.704 1.00 11.91 113 ASP E N 1
ATOM 3237 C CA . ASP E 1 77 ? 85.194 57.452 -11.809 1.00 13.23 113 ASP E CA 1
ATOM 3238 C C . ASP E 1 77 ? 86.692 57.362 -11.513 1.00 13.89 113 ASP E C 1
ATOM 3239 O O . ASP E 1 77 ? 87.489 56.968 -12.383 1.00 13.68 113 ASP E O 1
ATOM 3244 N N . ARG E 1 78 ? 87.094 57.729 -10.298 1.00 13.26 114 ARG E N 1
ATOM 3245 C CA . ARG E 1 78 ? 88.538 57.789 -9.998 1.00 14.52 114 ARG E CA 1
ATOM 3246 C C . ARG E 1 78 ? 89.173 56.433 -9.637 1.00 15.05 114 ARG E C 1
ATOM 3247 O O . ARG E 1 78 ? 90.331 56.379 -9.321 1.00 15.61 114 ARG E O 1
ATOM 3255 N N . ASN E 1 79 ? 88.415 55.340 -9.701 1.00 14.80 115 ASN E N 1
ATOM 3256 C CA . ASN E 1 79 ? 89.043 54.002 -9.555 1.00 14.58 115 ASN E CA 1
ATOM 3257 C C . ASN E 1 79 ? 89.535 53.620 -10.935 1.00 14.24 115 ASN E C 1
ATOM 3258 O O . ASN E 1 79 ? 88.715 53.254 -11.812 1.00 15.03 115 ASN E O 1
ATOM 3263 N N . LYS E 1 80 ? 90.846 53.697 -11.144 1.00 12.23 116 LYS E N 1
ATOM 3264 C CA . LYS E 1 80 ? 91.399 53.590 -12.497 1.00 13.09 116 LYS E CA 1
ATOM 3265 C C . LYS E 1 80 ? 91.355 52.155 -12.909 1.00 13.50 116 LYS E C 1
ATOM 3266 O O . LYS E 1 80 ? 91.312 51.266 -12.054 1.00 13.89 116 LYS E O 1
ATOM 3272 N N . ILE E 1 81 ? 91.368 51.909 -14.219 1.00 12.16 117 ILE E N 1
ATOM 3273 C CA . ILE E 1 81 ? 91.511 50.553 -14.710 1.00 10.77 117 ILE E CA 1
ATOM 3274 C C . ILE E 1 81 ? 92.987 50.209 -14.659 1.00 12.51 117 ILE E C 1
ATOM 3275 O O . ILE E 1 81 ? 93.843 50.918 -15.210 1.00 9.59 117 ILE E O 1
ATOM 3280 N N . ARG E 1 82 ? 93.293 49.100 -13.995 1.00 13.78 118 ARG E N 1
ATOM 3281 C CA . ARG E 1 82 ? 94.660 48.689 -13.781 1.00 18.55 118 ARG E CA 1
ATOM 3282 C C . ARG E 1 82 ? 94.779 47.215 -14.064 1.00 21.02 118 ARG E C 1
ATOM 3283 O O . ARG E 1 82 ? 93.777 46.492 -14.003 1.00 21.09 118 ARG E O 1
ATOM 3291 N N . SER E 1 83 ? 96.005 46.763 -14.322 1.00 24.28 119 SER E N 1
ATOM 3292 C CA . SER E 1 83 ? 96.251 45.374 -14.781 1.00 27.91 119 SER E CA 1
ATOM 3293 C C . SER E 1 83 ? 95.278 44.266 -14.287 1.00 28.63 119 SER E C 1
ATOM 3294 O O . SER E 1 83 ? 95.341 43.838 -13.122 1.00 31.90 119 SER E O 1
ATOM 3297 N N . VAL F 1 1 ? 76.470 58.225 -17.608 1.00 9.13 37 VAL F N 1
ATOM 3298 C CA . VAL F 1 1 ? 77.807 58.282 -18.314 1.00 10.02 37 VAL F CA 1
ATOM 3299 C C . VAL F 1 1 ? 78.828 58.782 -17.294 1.00 9.16 37 VAL F C 1
ATOM 3300 O O . VAL F 1 1 ? 78.593 59.782 -16.610 1.00 10.71 37 VAL F O 1
ATOM 3304 N N . TYR F 1 2 ? 79.927 58.055 -17.171 1.00 8.78 38 TYR F N 1
ATOM 3305 C CA . TYR F 1 2 ? 81.111 58.596 -16.554 1.00 8.32 38 TYR F CA 1
ATOM 3306 C C . TYR F 1 2 ? 82.388 58.397 -17.376 1.00 7.54 38 TYR F C 1
ATOM 3307 O O . TYR F 1 2 ? 82.414 57.662 -18.377 1.00 8.23 38 TYR F O 1
ATOM 3316 N N . ILE F 1 3 ? 83.451 59.024 -16.897 1.00 7.06 39 ILE F N 1
ATOM 3317 C CA . ILE F 1 3 ? 84.770 58.952 -17.558 1.00 9.28 39 ILE F CA 1
ATOM 3318 C C . ILE F 1 3 ? 85.634 58.121 -16.618 1.00 8.90 39 ILE F C 1
ATOM 3319 O O . ILE F 1 3 ? 85.548 58.279 -15.384 1.00 9.65 39 ILE F O 1
ATOM 3324 N N . ARG F 1 4 ? 86.419 57.205 -17.160 1.00 10.11 40 ARG F N 1
ATOM 3325 C CA . ARG F 1 4 ? 87.327 56.428 -16.301 1.00 10.02 40 ARG F CA 1
ATOM 3326 C C . ARG F 1 4 ? 88.683 56.366 -16.949 1.00 9.46 40 ARG F C 1
ATOM 3327 O O . ARG F 1 4 ? 88.743 56.234 -18.172 1.00 9.61 40 ARG F O 1
ATOM 3335 N N . VAL F 1 5 ? 89.753 56.539 -16.184 1.00 8.19 41 VAL F N 1
ATOM 3336 C CA . VAL F 1 5 ? 91.109 56.421 -16.743 1.00 8.75 41 VAL F CA 1
ATOM 3337 C C . VAL F 1 5 ? 91.630 54.977 -16.670 1.00 8.02 41 VAL F C 1
ATOM 3338 O O . VAL F 1 5 ? 91.429 54.301 -15.660 1.00 9.67 41 VAL F O 1
ATOM 3342 N N . ALA F 1 6 ? 92.285 54.503 -17.747 1.00 8.83 42 ALA F N 1
ATOM 3343 C CA . ALA F 1 6 ? 92.986 53.208 -17.728 1.00 9.04 42 ALA F CA 1
ATOM 3344 C C . ALA F 1 6 ? 94.502 53.401 -17.788 1.00 9.94 42 ALA F C 1
ATOM 3345 O O . ALA F 1 6 ? 95.002 54.122 -18.610 1.00 9.16 42 ALA F O 1
ATOM 3347 N N . GLU F 1 7 ? 95.216 52.655 -16.960 1.00 9.73 43 GLU F N 1
ATOM 3348 C CA . GLU F 1 7 ? 96.693 52.634 -16.976 1.00 11.83 43 GLU F CA 1
ATOM 3349 C C . GLU F 1 7 ? 97.094 51.409 -17.767 1.00 9.95 43 GLU F C 1
ATOM 3350 O O . GLU F 1 7 ? 97.083 50.273 -17.245 1.00 9.75 43 GLU F O 1
ATOM 3356 N N . VAL F 1 8 ? 97.418 51.630 -19.025 1.00 10.30 44 VAL F N 1
ATOM 3357 C CA . VAL F 1 8 ? 97.577 50.540 -19.961 1.00 12.11 44 VAL F CA 1
ATOM 3358 C C . VAL F 1 8 ? 99.078 50.131 -19.891 1.00 13.61 44 VAL F C 1
ATOM 3359 O O . VAL F 1 8 ? 99.973 50.880 -20.313 1.00 14.26 44 VAL F O 1
ATOM 3363 N N . THR F 1 9 ? 99.312 48.951 -19.326 1.00 15.18 45 THR F N 1
ATOM 3364 C CA . THR F 1 9 ? 100.643 48.348 -19.238 1.00 17.27 45 THR F CA 1
ATOM 3365 C C . THR F 1 9 ? 100.862 47.125 -20.176 1.00 18.62 45 THR F C 1
ATOM 3366 O O . THR F 1 9 ? 101.957 46.582 -20.260 1.00 20.03 45 THR F O 1
ATOM 3370 N N . GLY F 1 10 ? 99.856 46.740 -20.949 1.00 19.02 46 GLY F N 1
ATOM 3371 C CA . GLY F 1 10 ? 99.951 45.559 -21.798 1.00 19.48 46 GLY F CA 1
ATOM 3372 C C . GLY F 1 10 ? 98.588 45.292 -22.375 1.00 19.14 46 GLY F C 1
ATOM 3373 O O . GLY F 1 10 ? 97.704 46.151 -22.306 1.00 19.03 46 GLY F O 1
ATOM 3374 N N . LEU F 1 11 ? 98.358 44.076 -22.862 1.00 18.06 47 LEU F N 1
ATOM 3375 C CA . LEU F 1 11 ? 97.028 43.710 -23.321 1.00 18.00 47 LEU F CA 1
ATOM 3376 C C . LEU F 1 11 ? 96.064 43.442 -22.196 1.00 15.84 47 LEU F C 1
ATOM 3377 O O . LEU F 1 11 ? 94.868 43.343 -22.423 1.00 15.41 47 LEU F O 1
ATOM 3382 N N . ASN F 1 12 ? 96.537 43.324 -20.969 1.00 15.11 48 ASN F N 1
ATOM 3383 C CA . ASN F 1 12 ? 95.627 42.864 -19.874 1.00 16.28 48 ASN F CA 1
ATOM 3384 C C . ASN F 1 12 ? 94.529 43.841 -19.410 1.00 15.20 48 ASN F C 1
ATOM 3385 O O . ASN F 1 12 ? 93.607 43.431 -18.719 1.00 15.84 48 ASN F O 1
ATOM 3390 N N . GLU F 1 13 ? 94.581 45.102 -19.839 1.00 12.29 49 GLU F N 1
ATOM 3391 C CA . GLU F 1 13 ? 93.531 46.047 -19.457 1.00 12.69 49 GLU F CA 1
ATOM 3392 C C . GLU F 1 13 ? 92.444 46.173 -20.536 1.00 11.40 49 GLU F C 1
ATOM 3393 O O . GLU F 1 13 ? 91.395 46.780 -20.296 1.00 9.27 49 GLU F O 1
ATOM 3399 N N . VAL F 1 14 ? 92.714 45.641 -21.730 1.00 10.84 50 VAL F N 1
ATOM 3400 C CA . VAL F 1 14 ? 91.762 45.769 -22.842 1.00 12.27 50 VAL F CA 1
ATOM 3401 C C . VAL F 1 14 ? 90.361 45.228 -22.518 1.00 11.78 50 VAL F C 1
ATOM 3402 O O . VAL F 1 14 ? 89.363 45.919 -22.791 1.00 12.80 50 VAL F O 1
ATOM 3406 N N . PRO F 1 15 ? 90.265 44.017 -21.916 1.00 12.50 51 PRO F N 1
ATOM 3407 C CA . PRO F 1 15 ? 88.910 43.518 -21.617 1.00 12.16 51 PRO F CA 1
ATOM 3408 C C . PRO F 1 15 ? 88.085 44.464 -20.765 1.00 10.84 51 PRO F C 1
ATOM 3409 O O . PRO F 1 15 ? 86.917 44.637 -21.031 1.00 10.26 51 PRO F O 1
ATOM 3413 N N . GLU F 1 16 ? 88.683 45.092 -19.760 1.00 10.20 52 GLU F N 1
ATOM 3414 C CA . GLU F 1 16 ? 87.917 45.991 -18.931 1.00 11.04 52 GLU F CA 1
ATOM 3415 C C . GLU F 1 16 ? 87.537 47.328 -19.652 1.00 9.91 52 GLU F C 1
ATOM 3416 O O . GLU F 1 16 ? 86.463 47.862 -19.429 1.00 7.50 52 GLU F O 1
ATOM 3422 N N . ILE F 1 17 ? 88.446 47.862 -20.470 1.00 7.90 53 ILE F N 1
ATOM 3423 C CA . ILE F 1 17 ? 88.142 48.993 -21.310 1.00 7.81 53 ILE F CA 1
ATOM 3424 C C . ILE F 1 17 ? 86.933 48.687 -22.190 1.00 7.21 53 ILE F C 1
ATOM 3425 O O . ILE F 1 17 ? 86.012 49.495 -22.282 1.00 7.03 53 ILE F O 1
ATOM 3430 N N . LYS F 1 18 ? 86.937 47.539 -22.865 1.00 6.98 54 LYS F N 1
ATOM 3431 C CA . LYS F 1 18 ? 85.742 47.118 -23.606 1.00 8.89 54 LYS F CA 1
ATOM 3432 C C . LYS F 1 18 ? 84.481 47.106 -22.776 1.00 8.41 54 LYS F C 1
ATOM 3433 O O . LYS F 1 18 ? 83.458 47.670 -23.227 1.00 10.18 54 LYS F O 1
ATOM 3439 N N . ARG F 1 19 ? 84.518 46.502 -21.584 1.00 9.10 55 ARG F N 1
ATOM 3440 C CA . ARG F 1 19 ? 83.302 46.463 -20.745 1.00 10.44 55 ARG F CA 1
ATOM 3441 C C . ARG F 1 19 ? 82.794 47.890 -20.474 1.00 10.70 55 ARG F C 1
ATOM 3442 O O . ARG F 1 19 ? 81.573 48.156 -20.475 1.00 8.15 55 ARG F O 1
ATOM 3450 N N . GLU F 1 20 ? 83.728 48.787 -20.127 1.00 8.18 56 GLU F N 1
ATOM 3451 C CA . GLU F 1 20 ? 83.296 50.182 -19.868 1.00 8.20 56 GLU F CA 1
ATOM 3452 C C . GLU F 1 20 ? 82.661 50.890 -21.061 1.00 6.86 56 GLU F C 1
ATOM 3453 O O . GLU F 1 20 ? 81.654 51.621 -20.939 1.00 6.58 56 GLU F O 1
ATOM 3459 N N . ILE F 1 21 ? 83.279 50.732 -22.219 1.00 6.90 57 ILE F N 1
ATOM 3460 C CA . ILE F 1 21 ? 82.768 51.375 -23.433 1.00 5.23 57 ILE F CA 1
ATOM 3461 C C . ILE F 1 21 ? 81.397 50.747 -23.822 1.00 5.96 57 ILE F C 1
ATOM 3462 O O . ILE F 1 21 ? 80.471 51.467 -24.275 1.00 5.41 57 ILE F O 1
ATOM 3467 N N . TYR F 1 22 ? 81.267 49.407 -23.723 1.00 6.74 58 TYR F N 1
ATOM 3468 C CA . TYR F 1 22 ? 79.957 48.776 -24.035 1.00 8.90 58 TYR F CA 1
ATOM 3469 C C . TYR F 1 22 ? 78.894 49.248 -23.081 1.00 8.23 58 TYR F C 1
ATOM 3470 O O . TYR F 1 22 ? 77.726 49.378 -23.449 1.00 9.35 58 TYR F O 1
ATOM 3479 N N . ASP F 1 23 ? 79.296 49.476 -21.825 1.00 8.15 59 ASP F N 1
ATOM 3480 C CA . ASP F 1 23 ? 78.391 49.991 -20.818 1.00 9.23 59 ASP F CA 1
ATOM 3481 C C . ASP F 1 23 ? 77.982 51.442 -21.044 1.00 9.38 59 ASP F C 1
ATOM 3482 O O . ASP F 1 23 ? 77.172 51.990 -20.292 1.00 8.94 59 ASP F O 1
ATOM 3487 N N . GLY F 1 24 ? 78.533 52.116 -22.053 1.00 8.62 60 GLY F N 1
ATOM 3488 C CA . GLY F 1 24 ? 78.099 53.499 -22.279 1.00 9.17 60 GLY F CA 1
ATOM 3489 C C . GLY F 1 24 ? 79.018 54.598 -21.720 1.00 8.18 60 GLY F C 1
ATOM 3490 O O . GLY F 1 24 ? 78.676 55.794 -21.776 1.00 8.65 60 GLY F O 1
ATOM 3491 N N . ASN F 1 25 ? 80.162 54.199 -21.165 1.00 7.47 61 ASN F N 1
ATOM 3492 C CA . ASN F 1 25 ? 81.065 55.138 -20.482 1.00 7.24 61 ASN F CA 1
ATOM 3493 C C . ASN F 1 25 ? 82.231 55.569 -21.363 1.00 8.68 61 ASN F C 1
ATOM 3494 O O . ASN F 1 25 ? 82.448 54.977 -22.394 1.00 7.04 61 ASN F O 1
ATOM 3499 N N . ILE F 1 26 ? 82.967 56.610 -20.942 1.00 7.09 62 ILE F N 1
ATOM 3500 C CA . ILE F 1 26 ? 84.115 57.094 -21.702 1.00 5.64 62 ILE F CA 1
ATOM 3501 C C . ILE F 1 26 ? 85.394 56.608 -21.036 1.00 6.31 62 ILE F C 1
ATOM 3502 O O . ILE F 1 26 ? 85.491 56.619 -19.810 1.00 5.83 62 ILE F O 1
ATOM 3507 N N . VAL F 1 27 ? 86.374 56.163 -21.831 1.00 5.53 63 VAL F N 1
ATOM 3508 C CA . VAL F 1 27 ? 87.661 55.719 -21.237 1.00 6.58 63 VAL F CA 1
ATOM 3509 C C . VAL F 1 27 ? 88.771 56.599 -21.768 1.00 6.91 63 VAL F C 1
ATOM 3510 O O . VAL F 1 27 ? 88.826 56.876 -22.968 1.00 6.13 63 VAL F O 1
ATOM 3514 N N . VAL F 1 28 ? 89.619 57.078 -20.865 1.00 7.61 64 VAL F N 1
ATOM 3515 C CA . VAL F 1 28 ? 90.878 57.732 -21.273 1.00 8.86 64 VAL F CA 1
ATOM 3516 C C . VAL F 1 28 ? 92.036 56.788 -20.969 1.00 8.51 64 VAL F C 1
ATOM 3517 O O . VAL F 1 28 ? 92.314 56.469 -19.799 1.00 10.90 64 VAL F O 1
ATOM 3521 N N . ALA F 1 29 ? 92.688 56.279 -22.012 1.00 9.00 65 ALA F N 1
ATOM 3522 C CA . ALA F 1 29 ? 93.709 55.266 -21.783 1.00 10.09 65 ALA F CA 1
ATOM 3523 C C . ALA F 1 29 ? 95.061 55.977 -21.776 1.00 10.90 65 ALA F C 1
ATOM 3524 O O . ALA F 1 29 ? 95.385 56.696 -22.741 1.00 11.24 65 ALA F O 1
ATOM 3526 N N . ASP F 1 30 ? 95.800 55.817 -20.673 1.00 11.12 66 ASP F N 1
ATOM 3527 C CA . ASP F 1 30 ? 97.214 56.275 -20.584 1.00 11.40 66 ASP F CA 1
ATOM 3528 C C . ASP F 1 30 ? 98.072 55.107 -21.144 1.00 10.82 66 ASP F C 1
ATOM 3529 O O . ASP F 1 30 ? 98.136 54.026 -20.558 1.00 10.10 66 ASP F O 1
ATOM 3534 N N . ILE F 1 31 ? 98.664 55.326 -22.297 1.00 10.02 67 ILE F N 1
ATOM 3535 C CA . ILE F 1 31 ? 99.460 54.304 -22.923 1.00 11.55 67 ILE F CA 1
ATOM 3536 C C . ILE F 1 31 ? 100.954 54.614 -22.765 1.00 11.76 67 ILE F C 1
ATOM 3537 O O . ILE F 1 31 ? 101.775 54.012 -23.443 1.00 12.78 67 ILE F O 1
ATOM 3542 N N . ALA F 1 32 ? 101.307 55.524 -21.857 1.00 12.75 68 ALA F N 1
ATOM 3543 C CA . ALA F 1 32 ? 102.739 55.938 -21.743 1.00 13.15 68 ALA F CA 1
ATOM 3544 C C . ALA F 1 32 ? 103.618 54.709 -21.426 1.00 13.56 68 ALA F C 1
ATOM 3545 O O . ALA F 1 32 ? 104.759 54.639 -21.834 1.00 13.06 68 ALA F O 1
ATOM 3547 N N . PHE F 1 33 ? 103.086 53.749 -20.674 1.00 12.97 69 PHE F N 1
ATOM 3548 C CA . PHE F 1 33 ? 103.855 52.563 -20.228 1.00 14.46 69 PHE F CA 1
ATOM 3549 C C . PHE F 1 33 ? 104.351 51.749 -21.432 1.00 14.58 69 PHE F C 1
ATOM 3550 O O . PHE F 1 33 ? 105.441 51.185 -21.401 1.00 15.28 69 PHE F O 1
ATOM 3558 N N . ILE F 1 34 ? 103.575 51.705 -22.503 1.00 13.25 70 ILE F N 1
ATOM 3559 C CA . ILE F 1 34 ? 103.881 50.822 -23.618 1.00 13.29 70 ILE F CA 1
ATOM 3560 C C . ILE F 1 34 ? 104.349 51.547 -24.880 1.00 14.00 70 ILE F C 1
ATOM 3561 O O . ILE F 1 34 ? 104.676 50.909 -25.925 1.00 14.40 70 ILE F O 1
ATOM 3566 N N . LYS F 1 35 ? 104.421 52.874 -24.821 1.00 13.96 71 LYS F N 1
ATOM 3567 C CA . LYS F 1 35 ? 104.706 53.608 -26.033 1.00 15.58 71 LYS F CA 1
ATOM 3568 C C . LYS F 1 35 ? 106.027 53.304 -26.727 1.00 16.61 71 LYS F C 1
ATOM 3569 O O . LYS F 1 35 ? 106.136 53.411 -27.962 1.00 15.61 71 LYS F O 1
ATOM 3575 N N . HIS F 1 36 ? 107.036 52.897 -25.967 1.00 17.32 72 HIS F N 1
ATOM 3576 C CA . HIS F 1 36 ? 108.299 52.543 -26.613 1.00 18.43 72 HIS F CA 1
ATOM 3577 C C . HIS F 1 36 ? 108.365 51.070 -27.046 1.00 19.63 72 HIS F C 1
ATOM 3578 O O . HIS F 1 36 ? 109.350 50.653 -27.588 1.00 19.54 72 HIS F O 1
ATOM 3585 N N . ASP F 1 37 ? 107.322 50.289 -26.795 1.00 18.98 73 ASP F N 1
ATOM 3586 C CA . ASP F 1 37 ? 107.307 48.889 -27.213 1.00 19.45 73 ASP F CA 1
ATOM 3587 C C . ASP F 1 37 ? 106.363 48.868 -28.404 1.00 19.13 73 ASP F C 1
ATOM 3588 O O . ASP F 1 37 ? 105.144 48.754 -28.215 1.00 16.61 73 ASP F O 1
ATOM 3593 N N . LYS F 1 38 ? 106.931 48.976 -29.621 1.00 16.58 74 LYS F N 1
ATOM 3594 C CA . LYS F 1 38 ? 106.118 49.258 -30.800 1.00 16.64 74 LYS F CA 1
ATOM 3595 C C . LYS F 1 38 ? 105.159 48.156 -31.160 1.00 15.82 74 LYS F C 1
ATOM 3596 O O . LYS F 1 38 ? 104.039 48.444 -31.608 1.00 15.53 74 LYS F O 1
ATOM 3602 N N . LEU F 1 39 ? 105.579 46.890 -31.035 1.00 14.57 75 LEU F N 1
ATOM 3603 C CA . LEU F 1 39 ? 104.648 45.827 -31.405 1.00 14.33 75 LEU F CA 1
ATOM 3604 C C . LEU F 1 39 ? 103.472 45.774 -30.394 1.00 14.99 75 LEU F C 1
ATOM 3605 O O . LEU F 1 39 ? 102.290 45.700 -30.789 1.00 15.60 75 LEU F O 1
ATOM 3610 N N . THR F 1 40 ? 103.780 45.821 -29.097 1.00 13.63 76 THR F N 1
ATOM 3611 C CA . THR F 1 40 ? 102.726 45.903 -28.054 1.00 13.55 76 THR F CA 1
ATOM 3612 C C . THR F 1 40 ? 101.813 47.145 -28.271 1.00 12.93 76 THR F C 1
ATOM 3613 O O . THR F 1 40 ? 100.587 47.068 -28.143 1.00 12.15 76 THR F O 1
ATOM 3617 N N . LEU F 1 41 ? 102.419 48.293 -28.520 1.00 12.73 77 LEU F N 1
ATOM 3618 C CA . LEU F 1 41 ? 101.624 49.476 -28.807 1.00 13.43 77 LEU F CA 1
ATOM 3619 C C . LEU F 1 41 ? 100.657 49.196 -29.989 1.00 13.93 77 LEU F C 1
ATOM 3620 O O . LEU F 1 41 ? 99.419 49.448 -29.882 1.00 13.23 77 LEU F O 1
ATOM 3625 N N . ASP F 1 42 ? 101.205 48.659 -31.085 1.00 12.89 78 ASP F N 1
ATOM 3626 C CA . ASP F 1 42 ? 100.368 48.294 -32.243 1.00 14.12 78 ASP F CA 1
ATOM 3627 C C . ASP F 1 42 ? 99.205 47.316 -31.877 1.00 13.08 78 ASP F C 1
ATOM 3628 O O . ASP F 1 42 ? 98.051 47.520 -32.275 1.00 12.41 78 ASP F O 1
ATOM 3633 N N . ARG F 1 43 ? 99.506 46.282 -31.121 1.00 12.45 79 ARG F N 1
ATOM 3634 C CA . ARG F 1 43 ? 98.492 45.311 -30.739 1.00 14.46 79 ARG F CA 1
ATOM 3635 C C . ARG F 1 43 ? 97.364 45.959 -29.890 1.00 12.21 79 ARG F C 1
ATOM 3636 O O . ARG F 1 43 ? 96.163 45.740 -30.140 1.00 11.37 79 ARG F O 1
ATOM 3644 N N . VAL F 1 44 ? 97.758 46.774 -28.917 1.00 10.99 80 VAL F N 1
ATOM 3645 C CA . VAL F 1 44 ? 96.763 47.443 -28.046 1.00 9.57 80 VAL F CA 1
ATOM 3646 C C . VAL F 1 44 ? 95.958 48.439 -28.846 1.00 9.72 80 VAL F C 1
ATOM 3647 O O . VAL F 1 44 ? 94.721 48.483 -28.750 1.00 9.98 80 VAL F O 1
ATOM 3651 N N . LEU F 1 45 ? 96.644 49.283 -29.593 1.00 9.47 81 LEU F N 1
ATOM 3652 C CA . LEU F 1 45 ? 95.942 50.240 -30.396 1.00 11.09 81 LEU F CA 1
ATOM 3653 C C . LEU F 1 45 ? 94.998 49.590 -31.419 1.00 11.75 81 LEU F C 1
ATOM 3654 O O . LEU F 1 45 ? 93.877 50.083 -31.609 1.00 9.13 81 LEU F O 1
ATOM 3659 N N . LYS F 1 46 ? 95.432 48.507 -32.071 1.00 11.74 82 LYS F N 1
ATOM 3660 C CA . LYS F 1 46 ? 94.518 47.779 -32.965 1.00 12.27 82 LYS F CA 1
ATOM 3661 C C . LYS F 1 46 ? 93.211 47.406 -32.224 1.00 10.49 82 LYS F C 1
ATOM 3662 O O . LYS F 1 46 ? 92.125 47.584 -32.748 1.00 10.21 82 LYS F O 1
ATOM 3668 N N . ASP F 1 47 ? 93.324 46.849 -31.027 1.00 10.36 83 ASP F N 1
ATOM 3669 C CA . ASP F 1 47 ? 92.167 46.408 -30.254 1.00 11.05 83 ASP F CA 1
ATOM 3670 C C . ASP F 1 47 ? 91.314 47.577 -29.885 1.00 9.90 83 ASP F C 1
ATOM 3671 O O . ASP F 1 47 ? 90.098 47.511 -29.938 1.00 7.77 83 ASP F O 1
ATOM 3676 N N . LEU F 1 48 ? 91.957 48.673 -29.498 1.00 9.91 84 LEU F N 1
ATOM 3677 C CA . LEU F 1 48 ? 91.148 49.852 -29.047 1.00 10.19 84 LEU F CA 1
ATOM 3678 C C . LEU F 1 48 ? 90.432 50.524 -30.206 1.00 11.09 84 LEU F C 1
ATOM 3679 O O . LEU F 1 48 ? 89.257 50.936 -30.068 1.00 8.33 84 LEU F O 1
ATOM 3684 N N . ARG F 1 49 ? 91.143 50.630 -31.348 1.00 8.82 85 ARG F N 1
ATOM 3685 C CA . ARG F 1 49 ? 90.536 51.163 -32.563 1.00 10.76 85 ARG F CA 1
ATOM 3686 C C . ARG F 1 49 ? 89.417 50.300 -33.156 1.00 9.41 85 ARG F C 1
ATOM 3687 O O . ARG F 1 49 ? 88.459 50.840 -33.707 1.00 9.16 85 ARG F O 1
ATOM 3695 N N . GLN F 1 50 ? 89.574 48.979 -33.050 1.00 10.23 86 GLN F N 1
ATOM 3696 C CA . GLN F 1 50 ? 88.573 47.997 -33.479 1.00 11.00 86 GLN F CA 1
ATOM 3697 C C . GLN F 1 50 ? 87.344 48.181 -32.589 1.00 10.31 86 GLN F C 1
ATOM 3698 O O . GLN F 1 50 ? 86.222 48.107 -33.069 1.00 9.64 86 GLN F O 1
ATOM 3704 N N . LEU F 1 51 ? 87.582 48.388 -31.290 1.00 8.41 87 LEU F N 1
ATOM 3705 C CA . LEU F 1 51 ? 86.477 48.615 -30.337 1.00 9.75 87 LEU F CA 1
ATOM 3706 C C . LEU F 1 51 ? 85.676 49.897 -30.714 1.00 9.50 87 LEU F C 1
ATOM 3707 O O . LEU F 1 51 ? 84.477 49.844 -30.889 1.00 7.73 87 LEU F O 1
ATOM 3712 N N . ALA F 1 52 ? 86.360 51.026 -30.879 1.00 10.28 88 ALA F N 1
ATOM 3713 C CA . ALA F 1 52 ? 85.686 52.273 -31.309 1.00 10.31 88 ALA F CA 1
ATOM 3714 C C . ALA F 1 52 ? 84.879 52.073 -32.599 1.00 10.91 88 ALA F C 1
ATOM 3715 O O . ALA F 1 52 ? 83.721 52.490 -32.683 1.00 11.18 88 ALA F O 1
ATOM 3717 N N . GLU F 1 53 ? 85.467 51.378 -33.576 1.00 12.21 89 GLU F N 1
ATOM 3718 C CA . GLU F 1 53 ? 84.791 51.074 -34.821 1.00 14.09 89 GLU F CA 1
ATOM 3719 C C . GLU F 1 53 ? 83.538 50.212 -34.595 1.00 12.33 89 GLU F C 1
ATOM 3720 O O . GLU F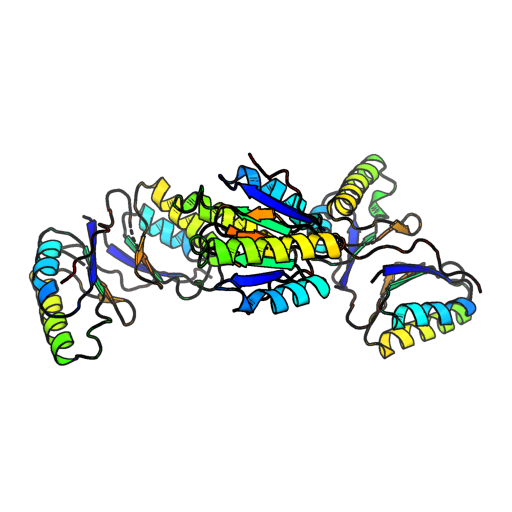 1 53 ? 82.454 50.467 -35.143 1.00 11.40 89 GLU F O 1
ATOM 3726 N N . ASP F 1 54 ? 83.693 49.207 -33.768 1.00 10.31 90 ASP F N 1
ATOM 3727 C CA . ASP F 1 54 ? 82.609 48.288 -33.516 1.00 11.27 90 ASP F CA 1
ATOM 3728 C C . ASP F 1 54 ? 81.425 48.863 -32.712 1.00 10.61 90 ASP F C 1
ATOM 3729 O O . ASP F 1 54 ? 80.336 48.231 -32.641 1.00 10.34 90 ASP F O 1
ATOM 3734 N N . VAL F 1 55 ? 81.621 50.025 -32.096 1.00 8.36 91 VAL F N 1
ATOM 3735 C CA . VAL F 1 55 ? 80.549 50.633 -31.329 1.00 6.91 91 VAL F CA 1
ATOM 3736 C C . VAL F 1 55 ? 80.042 51.983 -31.916 1.00 8.90 91 VAL F C 1
ATOM 3737 O O . VAL F 1 55 ? 79.206 52.658 -31.284 1.00 8.70 91 VAL F O 1
ATOM 3741 N N . LYS F 1 56 ? 80.562 52.346 -33.102 1.00 9.48 92 LYS F N 1
ATOM 3742 C CA . LYS F 1 56 ? 80.392 53.639 -33.744 1.00 11.08 92 LYS F CA 1
ATOM 3743 C C . LYS F 1 56 ? 80.740 54.709 -32.735 1.00 12.08 92 LYS F C 1
ATOM 3744 O O . LYS F 1 56 ? 79.989 55.690 -32.604 1.00 11.90 92 LYS F O 1
ATOM 3750 N N . GLY F 1 57 ? 81.833 54.487 -31.992 1.00 11.56 93 GLY F N 1
ATOM 3751 C CA . GLY F 1 57 ? 82.350 55.515 -31.069 1.00 12.26 93 GLY F CA 1
ATOM 3752 C C . GLY F 1 57 ? 83.530 56.192 -31.748 1.00 14.65 93 GLY F C 1
ATOM 3753 O O . GLY F 1 57 ? 83.820 55.962 -32.961 1.00 16.27 93 GLY F O 1
ATOM 3754 N N . ASP F 1 58 ? 84.279 56.965 -30.981 1.00 12.44 94 ASP F N 1
ATOM 3755 C CA . ASP F 1 58 ? 85.376 57.660 -31.554 1.00 12.69 94 ASP F CA 1
ATOM 3756 C C . ASP F 1 58 ? 86.597 57.371 -30.710 1.00 11.78 94 ASP F C 1
ATOM 3757 O O . ASP F 1 58 ? 86.468 56.895 -29.579 1.00 10.75 94 ASP F O 1
ATOM 3762 N N . ILE F 1 59 ? 87.782 57.599 -31.266 1.00 12.40 95 ILE F N 1
ATOM 3763 C CA . ILE F 1 59 ? 89.020 57.435 -30.518 1.00 11.74 95 ILE F CA 1
ATOM 3764 C C . ILE F 1 59 ? 89.972 58.501 -31.064 1.00 14.28 95 ILE F C 1
ATOM 3765 O O . ILE F 1 59 ? 90.136 58.623 -32.290 1.00 13.76 95 ILE F O 1
ATOM 3770 N N . VAL F 1 60 ? 90.542 59.292 -30.149 1.00 12.16 96 VAL F N 1
ATOM 3771 C CA . VAL F 1 60 ? 91.435 60.374 -30.561 1.00 14.24 96 VAL F CA 1
ATOM 3772 C C . VAL F 1 60 ? 92.667 60.443 -29.611 1.00 13.41 96 VAL F C 1
ATOM 3773 O O . VAL F 1 60 ? 92.541 60.267 -28.386 1.00 12.78 96 VAL F O 1
ATOM 3777 N N . GLY F 1 61 ? 93.836 60.665 -30.178 1.00 12.70 97 GLY F N 1
ATOM 3778 C CA . GLY F 1 61 ? 95.020 60.907 -29.375 1.00 12.94 97 GLY F CA 1
ATOM 3779 C C . GLY F 1 61 ? 95.058 62.296 -28.724 1.00 14.00 97 GLY F C 1
ATOM 3780 O O . GLY F 1 61 ? 94.540 63.325 -29.287 1.00 13.05 97 GLY F O 1
ATOM 3781 N N . LEU F 1 62 ? 95.636 62.318 -27.514 1.00 13.39 98 LEU F N 1
ATOM 3782 C CA . LEU F 1 62 ? 96.062 63.557 -26.843 1.00 14.08 98 LEU F CA 1
ATOM 3783 C C . LEU F 1 62 ? 97.533 63.444 -26.620 1.00 13.67 98 LEU F C 1
ATOM 3784 O O . LEU F 1 62 ? 97.966 62.735 -25.677 1.00 13.94 98 LEU F O 1
ATOM 3789 N N . GLY F 1 63 ? 98.311 64.119 -27.478 1.00 13.90 99 GLY F N 1
ATOM 3790 C CA . GLY F 1 63 ? 99.763 64.006 -27.419 1.00 15.50 99 GLY F CA 1
ATOM 3791 C C . GLY F 1 63 ? 100.174 62.562 -27.605 1.00 16.73 99 GLY F C 1
ATOM 3792 O O . GLY F 1 63 ? 99.461 61.775 -28.248 1.00 14.63 99 GLY F O 1
ATOM 3793 N N . GLU F 1 64 ? 101.296 62.178 -27.005 1.00 17.64 100 GLU F N 1
ATOM 3794 C CA . GLU F 1 64 ? 101.784 60.824 -27.195 1.00 19.29 100 GLU F CA 1
ATOM 3795 C C . GLU F 1 64 ? 101.266 59.839 -26.154 1.00 17.78 100 GLU F C 1
ATOM 3796 O O . GLU F 1 64 ? 101.341 58.644 -26.406 1.00 17.96 100 GLU F O 1
ATOM 3802 N N . ASP F 1 65 ? 100.747 60.319 -25.006 1.00 15.33 101 ASP F N 1
ATOM 3803 C CA . ASP F 1 65 ? 100.547 59.437 -23.878 1.00 14.15 101 ASP F CA 1
ATOM 3804 C C . ASP F 1 65 ? 99.105 58.994 -23.618 1.00 12.52 101 ASP F C 1
ATOM 3805 O O . ASP F 1 65 ? 98.875 58.167 -22.719 1.00 14.10 101 ASP F O 1
ATOM 3810 N N . TYR F 1 66 ? 98.141 59.560 -24.332 1.00 11.67 102 TYR F N 1
ATOM 3811 C CA . TYR F 1 66 ? 96.727 59.259 -24.040 1.00 11.04 102 TYR F CA 1
ATOM 3812 C C . TYR F 1 66 ? 95.939 59.060 -25.304 1.00 11.47 102 TYR F C 1
ATOM 3813 O O . TYR F 1 66 ? 96.249 59.667 -26.317 1.00 11.20 102 TYR F O 1
ATOM 3822 N N . VAL F 1 67 ? 94.861 58.269 -25.200 1.00 10.87 103 VAL F N 1
ATOM 3823 C CA . VAL F 1 67 ? 93.868 58.141 -26.264 1.00 12.26 103 VAL F CA 1
ATOM 3824 C C . VAL F 1 67 ? 92.523 58.199 -25.552 1.00 12.73 103 VAL F C 1
ATOM 3825 O O . VAL F 1 67 ? 92.325 57.532 -24.516 1.00 13.93 103 VAL F O 1
ATOM 3829 N N . ILE F 1 68 ? 91.600 59.018 -26.049 1.00 11.70 104 ILE F N 1
ATOM 3830 C CA . ILE F 1 68 ? 90.296 59.087 -25.439 1.00 11.58 104 ILE F CA 1
ATOM 3831 C C . ILE F 1 68 ? 89.358 58.275 -26.322 1.00 11.05 104 ILE F C 1
ATOM 3832 O O . ILE F 1 68 ? 89.326 58.464 -27.548 1.00 10.32 104 ILE F O 1
ATOM 3845 N N . THR F 1 70 ? 85.276 57.116 -26.891 1.00 8.35 106 THR F N 1
ATOM 3846 C CA . THR F 1 70 ? 83.907 57.429 -26.563 1.00 6.41 106 THR F CA 1
ATOM 3847 C C . THR F 1 70 ? 82.947 56.274 -26.999 1.00 7.35 106 THR F C 1
ATOM 3848 O O . THR F 1 70 ? 83.225 55.541 -27.944 1.00 7.34 106 THR F O 1
ATOM 3852 N N . PRO F 1 71 ? 81.862 56.072 -26.266 1.00 6.19 107 PRO F N 1
ATOM 3853 C CA . PRO F 1 71 ? 80.880 55.069 -26.672 1.00 5.98 107 PRO F CA 1
ATOM 3854 C C . PRO F 1 71 ? 79.977 55.578 -27.830 1.00 6.68 107 PRO F C 1
ATOM 3855 O O . PRO F 1 71 ? 80.078 56.760 -28.292 1.00 7.61 107 PRO F O 1
ATOM 3859 N N . THR F 1 72 ? 79.068 54.702 -28.270 1.00 8.38 108 THR F N 1
ATOM 3860 C CA . THR F 1 72 ? 78.061 55.042 -29.307 1.00 8.50 108 THR F CA 1
ATOM 3861 C C . THR F 1 72 ? 77.373 56.352 -28.985 1.00 10.00 108 THR F C 1
ATOM 3862 O O . THR F 1 72 ? 77.023 56.638 -27.801 1.00 9.25 108 THR F O 1
ATOM 3866 N N . GLY F 1 73 ? 77.202 57.186 -30.010 1.00 10.96 109 GLY F N 1
ATOM 3867 C CA . GLY F 1 73 ? 76.394 58.396 -29.782 1.00 12.28 109 GLY F CA 1
ATOM 3868 C C . GLY F 1 73 ? 77.193 59.521 -29.155 1.00 13.61 109 GLY F C 1
ATOM 3869 O O . GLY F 1 73 ? 76.661 60.642 -28.979 1.00 15.07 109 GLY F O 1
ATOM 3870 N N . ILE F 1 74 ? 78.447 59.269 -28.746 1.00 10.43 110 ILE F N 1
ATOM 3871 C CA . ILE F 1 74 ? 79.255 60.403 -28.253 1.00 11.34 110 ILE F CA 1
ATOM 3872 C C . ILE F 1 74 ? 80.456 60.599 -29.203 1.00 11.45 110 ILE F C 1
ATOM 3873 O O . ILE F 1 74 ? 81.241 59.684 -29.404 1.00 10.21 110 ILE F O 1
ATOM 3878 N N . LYS F 1 75 ? 80.602 61.777 -29.800 1.00 13.24 111 LYS F N 1
ATOM 3879 C CA . LYS F 1 75 ? 81.731 61.984 -30.726 1.00 14.74 111 LYS F CA 1
ATOM 3880 C C . LYS F 1 75 ? 82.759 62.936 -30.147 1.00 14.01 111 LYS F C 1
ATOM 3881 O O . LYS F 1 75 ? 82.479 63.598 -29.150 1.00 12.77 111 LYS F O 1
ATOM 3887 N N . VAL F 1 76 ? 83.962 62.953 -30.747 1.00 14.85 112 VAL F N 1
ATOM 3888 C CA . VAL F 1 76 ? 84.971 63.973 -30.510 1.00 15.13 112 VAL F CA 1
ATOM 3889 C C . VAL F 1 76 ? 84.820 64.996 -31.601 1.00 15.69 112 VAL F C 1
ATOM 3890 O O . VAL F 1 76 ? 84.875 64.639 -32.780 1.00 17.58 112 VAL F O 1
ATOM 3894 N N . ASP F 1 77 ? 84.564 66.247 -31.221 1.00 14.77 113 ASP F N 1
ATOM 3895 C CA . ASP F 1 77 ? 84.518 67.353 -32.128 1.00 15.19 113 ASP F CA 1
ATOM 3896 C C . ASP F 1 77 ? 86.003 67.732 -32.358 1.00 16.07 113 ASP F C 1
ATOM 3897 O O . ASP F 1 77 ? 86.670 68.231 -31.445 1.00 16.51 113 ASP F O 1
ATOM 3902 N N . ARG F 1 78 ? 86.527 67.524 -33.568 1.00 15.80 114 ARG F N 1
ATOM 3903 C CA . ARG F 1 78 ? 87.978 67.725 -33.793 1.00 16.71 114 ARG F CA 1
ATOM 3904 C C . ARG F 1 78 ? 88.362 69.189 -34.117 1.00 16.99 114 ARG F C 1
ATOM 3905 O O . ARG F 1 78 ? 89.568 69.532 -34.237 1.00 17.57 114 ARG F O 1
ATOM 3913 N N . ASN F 1 79 ? 87.339 70.032 -34.221 1.00 15.83 115 ASN F N 1
ATOM 3914 C CA . ASN F 1 79 ? 87.536 71.473 -34.332 1.00 16.30 115 ASN F CA 1
ATOM 3915 C C . ASN F 1 79 ? 87.892 72.006 -32.950 1.00 15.01 115 ASN F C 1
ATOM 3916 O O . ASN F 1 79 ? 86.973 72.194 -32.135 1.00 16.64 115 ASN F O 1
ATOM 3921 N N . LYS F 1 80 ? 89.168 72.230 -32.680 1.00 15.17 116 LYS F N 1
ATOM 3922 C CA . LYS F 1 80 ? 89.609 72.653 -31.323 1.00 15.81 116 LYS F CA 1
ATOM 3923 C C . LYS F 1 80 ? 89.190 74.091 -30.915 1.00 14.55 116 LYS F C 1
ATOM 3924 O O . LYS F 1 80 ? 89.012 74.962 -31.746 1.00 14.30 116 LYS F O 1
ATOM 3930 N N . ILE F 1 81 ? 89.035 74.322 -29.624 1.00 13.33 117 ILE F N 1
ATOM 3931 C CA . ILE F 1 81 ? 88.880 75.654 -29.094 1.00 14.46 117 ILE F CA 1
ATOM 3932 C C . ILE F 1 81 ? 90.275 76.251 -29.124 1.00 14.98 117 ILE F C 1
ATOM 3933 O O . ILE F 1 81 ? 91.236 75.615 -28.665 1.00 13.57 117 ILE F O 1
ATOM 3938 N N . ARG F 1 82 ? 90.402 77.454 -29.661 1.00 16.15 118 ARG F N 1
ATOM 3939 C CA . ARG F 1 82 ? 91.711 78.072 -29.783 1.00 20.37 118 ARG F CA 1
ATOM 3940 C C . ARG F 1 82 ? 91.558 79.532 -29.491 1.00 22.41 118 ARG F C 1
ATOM 3941 O O . ARG F 1 82 ? 90.442 80.009 -29.500 1.00 23.31 118 ARG F O 1
ATOM 3949 N N . SER F 1 83 ? 92.662 80.248 -29.249 1.00 26.03 119 SER F N 1
ATOM 3950 C CA . SER F 1 83 ? 92.626 81.725 -29.181 1.00 29.52 119 SER F CA 1
ATOM 3951 C C . SER F 1 83 ? 92.162 82.377 -30.499 1.00 32.12 119 SER F C 1
ATOM 3952 O O . SER F 1 83 ? 92.771 82.126 -31.542 1.00 32.21 119 SER F O 1
ATOM 3955 N N . SER F 1 84 ? 91.146 83.252 -30.485 1.00 35.47 120 SER F N 1
ATOM 3956 C CA . SER F 1 84 ? 90.556 83.907 -29.287 1.00 37.54 120 SER F CA 1
ATOM 3957 C C . SER F 1 84 ? 89.390 83.118 -28.726 1.00 37.54 120 SER F C 1
ATOM 3958 O O . SER F 1 84 ? 89.598 82.287 -27.847 1.00 39.17 120 SER F O 1
#